Protein AF-0000000078660069 (afdb_homodimer)

InterPro domains:
  IPR000358 Ribonucleotide reductase small subunit family [PF00268] (5-282)
  IPR000358 Ribonucleotide reductase small subunit family [PIRSF000355] (4-312)
  IPR000358 Ribonucleotide reductase small subunit family [PTHR23409] (10-309)
  IPR009078 Ferritin-like superfamily [SSF47240] (3-321)
  IPR012348 Ribonucleotide reductase-like [G3DSA:1.10.620.20] (2-291)
  IPR026494 Ribonucleoside-diphosphate reductase subunit beta [TIGR04171] (3-321)
  IPR030475 Ribonucleotide reductase small subunit, acitve site [PS00368] (93-109)
  IPR033909 Ribonucleotide reductase small subunit [cd01049] (5-291)

Sequence (646 aa):
MARGVNWNKLEDEYSLMFWKQNISQFWTEEEIAISSDKNTWFDLTKAEKKAYKNILGGLTLLDTKQGGEGMPLILLHTKNLQAKAVLAFMGAMEEIHAKSYSSIFTTLVAEDEIEDIFEWVDKNPQLTTKSDLITQRYHALFKPQVTNKELYMAMVASVFLESYLFYSGFFYPLYLAGQGKMTASGEIINLIIRDESIHGVFVGMLAQEVYSQMSEQEQKEVDKETYDLLIDLYENELVYTEEIYSEIGLVDEVRKFVRYNANKALMNLALEPYFEEEEINPIVFNGLKTNTKNHDFFSVKGNGYIKTLNITQLKDEDFNFNFMARGVNWNKLEDEYSLMFWKQNISQFWTEEEIAISSDKNTWFDLTKAEKKAYKNILGGLTLLDTKQGGEGMPLILLHTKNLQAKAVLAFMGAMEEIHAKSYSSIFTTLVAEDEIEDIFEWVDKNPQLTTKSDLITQRYHALFKPQVTNKELYMAMVASVFLESYLFYSGFFYPLYLAGQGKMTASGEIINLIIRDESIHGVFVGMLAQEVYSQMSEQEQKEVDKETYDLLIDLYENELVYTEEIYSEIGLVDEVRKFVRYNANKALMNLALEPYFEEEEINPIVFNGLKTNTKNHDFFSVKGNGYIKTLNITQLKDEDFNFNF

pLDDT: mean 90.1, std 20.78, range [18.2, 99.0]

Secondary structure (DSSP, 8-state):
------TTS-SSSSHHHHHHHHHHT---GGGS-GGGGHHHHHHS-HHHHHHHHHHHHHHHHHHHHIIIIIHHHHHHT---HHHHHHHHHHHHHHHHHHHHHHHHHHHHS-HHHHHHHHHHHHH-HHHHHHHHHHHHHHHTT-SS---HHHHHHHHHHHHHIIIIIHHHHHHHHHHHHTTTSSHHHHHHHHHHHHHHHHHHHHHHHHHHHHHHTS-HHHHHHHHHHHHHHHHHHHHHHHHHHHHHHGGGT-HHHHHHHHHHHHHHHHHHTT----S------HHHHHHHHSSS-----TT--S--SSGGGS-----GGGG----/------TTS-SSSSHHHHHHHHHHT---GGGS-GGGGHHHHHHS-HHHHHHHHHHHHHHHHHHHHIIIIIHHHHHHT---HHHHHHHHHHHHHHHHHHHHHHHHHHHHS-HHHHHHHHHHHHH-HHHHHHHHHHHHHHHTT-SS---HHHHHHHHHHHHHIIIIIHHHHHHHHHHHHTTTSSHHHHHHHHHHHHHHHHHHHHHHHHHHHHHHTS-HHHHHHHHHHHHHHHHHHHHHHHHHHHHHHGGGT-HHHHHHHHHHHHHHHHHHTT----S------HHHHHHHHSSS-----TT--TTGGGTTT--S---GGG-----

Nearest PDB structures (foldseek):
  6tqv-assembly1_B  TM=9.952E-01  e=1.339E-30  Bacillus anthracis str. Sterne
  6tqz-assembly1_B  TM=9.956E-01  e=1.522E-30  Bacillus anthracis
  6tqx-assembly1_A  TM=9.958E-01  e=3.274E-30  Bacillus anthracis
  6tqz-assembly1_A  TM=9.956E-01  e=7.350E-30  Bacillus anthracis
  4bmq-assembly1_A  TM=9.691E-01  e=5.693E-30  Bacillus cereus

Radius of gyration: 26.01 Å; Cα contacts (8 Å, |Δi|>4): 871; chains: 2; bounding box: 74×72×81 Å

Solvent-accessible surface area (backbone atoms only — not comparable to full-atom values): 34437 Å² total; per-residue (Å²): 133,62,66,46,59,52,79,87,57,71,88,64,95,51,40,66,60,52,39,53,51,54,61,74,60,65,80,62,58,84,80,52,67,52,70,78,22,46,67,52,57,68,69,46,50,72,61,53,48,50,34,53,50,51,34,47,39,49,48,20,27,52,24,34,45,37,24,53,42,39,32,41,42,52,29,62,73,42,80,52,52,59,48,26,42,39,34,29,41,53,17,22,48,25,36,50,51,26,51,35,47,39,52,53,40,68,70,71,44,59,70,72,56,50,54,52,40,53,52,47,43,53,63,34,64,53,58,44,48,52,50,47,66,35,47,53,35,30,56,66,43,49,41,89,76,71,52,61,65,50,54,30,47,24,32,47,34,48,18,41,41,40,34,16,58,50,53,54,51,46,44,60,52,21,39,37,22,34,71,71,34,42,46,44,55,23,50,54,52,41,56,47,48,58,51,28,55,52,52,15,43,52,41,14,51,54,27,44,57,44,50,71,72,48,53,72,69,54,46,54,51,50,50,52,52,49,53,51,50,51,50,56,49,48,57,43,47,54,54,44,41,45,71,52,25,50,86,71,71,40,37,68,62,48,54,49,47,34,47,51,22,45,28,51,24,28,46,37,54,74,42,75,62,83,61,80,91,73,87,65,66,63,45,38,55,46,26,58,56,68,79,50,86,67,69,76,66,77,71,64,65,83,68,75,79,66,56,68,77,54,79,67,79,84,63,78,71,79,69,70,74,82,126,134,63,68,46,58,52,78,86,56,74,88,63,96,48,42,66,60,50,39,53,51,53,62,76,61,65,82,63,58,85,80,53,68,52,71,76,22,46,68,52,56,68,69,46,51,73,62,53,49,48,32,52,49,50,36,46,39,48,49,20,27,52,25,34,44,37,25,53,42,38,32,40,41,52,29,61,72,42,80,53,52,60,49,26,40,39,35,30,40,54,17,22,48,25,36,50,51,24,50,37,47,40,53,51,40,68,72,71,43,58,71,72,56,51,54,51,40,52,52,47,44,54,64,34,64,53,58,42,48,53,50,45,65,35,45,54,35,32,55,66,43,48,40,90,76,70,52,60,65,51,53,30,46,25,32,46,35,48,20,40,41,40,34,15,56,50,51,53,51,47,45,60,51,20,38,37,21,34,70,72,33,42,46,45,56,22,49,53,51,42,56,47,48,59,50,28,54,54,52,16,42,52,41,11,51,54,28,45,56,44,50,69,72,47,53,72,70,54,44,53,51,50,52,52,52,49,54,51,51,50,50,56,49,48,57,44,47,53,55,45,40,44,71,52,24,51,86,71,71,43,36,70,61,48,53,49,47,36,46,53,23,44,28,51,24,28,46,37,54,74,42,75,63,83,61,82,92,72,89,66,66,63,45,37,55,45,26,59,56,68,77,53,84,70,68,72,66,80,69,64,63,80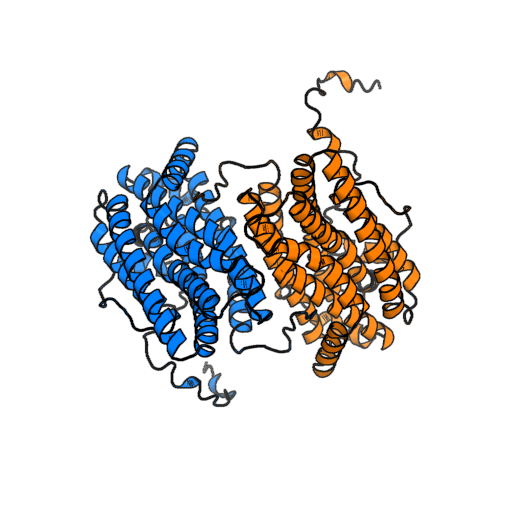,69,60,77,62,46,76,77,62,83,87,76,86,68,80,74,77,71,63,74,83,122

Structure (mmCIF, N/CA/C/O backbone):
data_AF-0000000078660069-model_v1
#
loop_
_entity.id
_entity.type
_entity.pdbx_description
1 polymer 'ribonucleoside-diphosphate reductase'
#
loop_
_atom_site.group_PDB
_atom_site.id
_atom_site.type_symbol
_atom_site.label_atom_id
_atom_site.label_alt_id
_atom_site.label_comp_id
_atom_site.label_asym_id
_atom_site.label_entity_id
_atom_site.label_seq_id
_atom_site.pdbx_PDB_ins_code
_atom_site.Cartn_x
_atom_site.Cartn_y
_atom_site.Cartn_z
_atom_site.occupancy
_atom_site.B_iso_or_equiv
_atom_site.auth_seq_id
_atom_site.auth_comp_id
_atom_site.auth_asym_id
_atom_site.auth_atom_id
_atom_site.pdbx_PDB_model_num
ATOM 1 N N . MET A 1 1 ? -1.6 -19.812 10.312 1 55.44 1 MET A N 1
ATOM 2 C CA . MET A 1 1 ? -2.568 -20.406 9.398 1 55.44 1 MET A CA 1
ATOM 3 C C . MET A 1 1 ? -2.66 -19.625 8.102 1 55.44 1 MET A C 1
ATOM 5 O O . MET A 1 1 ? -2.6 -18.391 8.117 1 55.44 1 MET A O 1
ATOM 9 N N . ALA A 1 2 ? -2.533 -20.391 6.973 1 70.62 2 ALA A N 1
ATOM 10 C CA . ALA A 1 2 ? -2.551 -19.828 5.621 1 70.62 2 ALA A CA 1
ATOM 11 C C . ALA A 1 2 ? -3.975 -19.5 5.18 1 70.62 2 ALA A C 1
ATOM 13 O O . ALA A 1 2 ? -4.766 -20.406 4.906 1 70.62 2 ALA A O 1
ATOM 14 N N . ARG A 1 3 ? -4.406 -18.281 5.453 1 89.38 3 ARG A N 1
ATOM 15 C CA . ARG A 1 3 ? -5.742 -17.891 5.012 1 89.38 3 ARG A CA 1
ATOM 16 C C . ARG A 1 3 ? -5.672 -16.781 3.961 1 89.38 3 ARG A C 1
ATOM 18 O O . ARG A 1 3 ? -4.855 -15.867 4.074 1 89.38 3 ARG A O 1
ATOM 25 N N . GLY A 1 4 ? -6.516 -16.984 2.885 1 95.19 4 GLY A N 1
ATOM 26 C CA . GLY A 1 4 ? -6.684 -15.938 1.891 1 95.19 4 GLY A CA 1
ATOM 27 C C . GLY A 1 4 ? -7.871 -15.039 2.168 1 95.19 4 GLY A C 1
ATOM 28 O O . GLY A 1 4 ? -8.852 -15.461 2.779 1 95.19 4 GLY A O 1
ATOM 29 N N . VAL A 1 5 ? -7.758 -13.836 1.77 1 97.56 5 VAL A N 1
ATOM 30 C CA . VAL A 1 5 ? -8.852 -12.883 1.943 1 97.56 5 VAL A CA 1
ATOM 31 C C . VAL A 1 5 ? -10.047 -13.32 1.104 1 97.56 5 VAL A C 1
ATOM 33 O O . VAL A 1 5 ? -9.906 -13.609 -0.086 1 97.56 5 VAL A O 1
ATOM 36 N N . ASN A 1 6 ? -11.164 -13.5 1.725 1 95.62 6 ASN A N 1
ATOM 37 C CA . ASN A 1 6 ? -12.43 -13.836 1.07 1 95.62 6 ASN A CA 1
ATOM 38 C C . ASN A 1 6 ? -13.414 -12.68 1.121 1 95.62 6 ASN A C 1
ATOM 40 O O . ASN A 1 6 ? -14.047 -12.438 2.152 1 95.62 6 ASN A O 1
ATOM 44 N N . TRP A 1 7 ? -13.586 -12.008 0.008 1 95.5 7 TRP A N 1
ATOM 45 C CA . TRP A 1 7 ? -14.453 -10.828 -0.03 1 95.5 7 TRP A CA 1
ATOM 46 C C . TRP A 1 7 ? -15.922 -11.242 -0.145 1 95.5 7 TRP A C 1
ATOM 48 O O . TRP A 1 7 ? -16.812 -10.398 -0.055 1 95.5 7 TRP A O 1
ATOM 58 N N . ASN A 1 8 ? -16.141 -12.523 -0.315 1 91.56 8 ASN A N 1
ATOM 59 C CA . ASN A 1 8 ? -17.5 -13.031 -0.375 1 91.56 8 ASN A CA 1
ATOM 60 C C . ASN A 1 8 ? -18.047 -13.352 1.017 1 91.56 8 ASN A C 1
ATOM 62 O O . ASN A 1 8 ? -19.234 -13.617 1.178 1 91.56 8 ASN A O 1
ATOM 66 N N . LYS A 1 9 ? -17.25 -13.391 1.95 1 93.81 9 LYS A N 1
ATOM 67 C CA . LYS A 1 9 ? -17.625 -13.523 3.355 1 93.81 9 LYS A CA 1
ATOM 68 C C . LYS A 1 9 ? -17.078 -12.352 4.18 1 93.81 9 LYS A C 1
ATOM 70 O O . LYS A 1 9 ? -15.953 -12.398 4.664 1 93.81 9 LYS A O 1
ATOM 75 N N . LEU A 1 10 ? -17.922 -11.398 4.379 1 94.94 10 LEU A N 1
ATOM 76 C CA . LEU A 1 10 ? -17.5 -10.156 5.012 1 94.94 10 LEU A CA 1
ATOM 77 C C . LEU A 1 10 ? -17.078 -10.406 6.457 1 94.94 10 LEU A C 1
ATOM 79 O O . LEU A 1 10 ? -17.734 -11.164 7.18 1 94.94 10 LEU A O 1
ATOM 83 N N . GLU A 1 11 ? -16.016 -9.797 6.871 1 95.25 11 GLU A N 1
ATOM 84 C CA . GLU A 1 11 ? -15.461 -9.984 8.211 1 95.25 11 GLU A CA 1
ATOM 85 C C . GLU A 1 11 ? -15.93 -8.891 9.164 1 95.25 11 GLU A C 1
ATOM 87 O O . GLU A 1 11 ? -15.758 -9 10.375 1 95.25 11 GLU A O 1
ATOM 92 N N . ASP A 1 12 ? -16.375 -7.855 8.672 1 96.69 12 ASP A N 1
ATOM 93 C CA . ASP A 1 12 ? -17 -6.766 9.422 1 96.69 12 ASP A CA 1
ATOM 94 C C . ASP A 1 12 ? -18.031 -6.035 8.578 1 96.69 12 ASP A C 1
ATOM 96 O O . ASP A 1 12 ? -18.344 -6.449 7.457 1 96.69 12 ASP A O 1
ATOM 100 N N . GLU A 1 13 ? -18.594 -4.934 9.117 1 96.12 13 GLU A N 1
ATOM 101 C CA . GLU A 1 13 ? -19.719 -4.277 8.453 1 96.12 13 GLU A CA 1
ATOM 102 C C . GLU A 1 13 ? -19.25 -3.08 7.633 1 96.12 13 GLU A C 1
ATOM 104 O O . GLU A 1 13 ? -20.047 -2.459 6.922 1 96.12 13 GLU A O 1
ATOM 109 N N . TYR A 1 14 ? -17.906 -2.777 7.633 1 97.19 14 TYR A N 1
ATOM 110 C CA . TYR A 1 14 ? -17.562 -1.48 7.055 1 97.19 14 TYR A CA 1
ATOM 111 C C . TYR A 1 14 ? -16.375 -1.598 6.109 1 97.19 14 TYR A C 1
ATOM 113 O O . TYR A 1 14 ? -16.156 -0.727 5.266 1 97.19 14 TYR A O 1
ATOM 121 N N . SER A 1 15 ? -15.555 -2.635 6.199 1 98.31 15 SER A N 1
ATOM 122 C CA . SER A 1 15 ? -14.32 -2.697 5.43 1 98.31 15 SER A CA 1
ATOM 123 C C . SER A 1 15 ? -14.602 -2.666 3.93 1 98.31 15 SER A C 1
ATOM 125 O O . SER A 1 15 ? -13.906 -1.983 3.176 1 98.31 15 SER A O 1
ATOM 127 N N . LEU A 1 16 ? -15.594 -3.387 3.488 1 97.88 16 LEU A N 1
ATOM 128 C CA . LEU A 1 16 ? -15.93 -3.404 2.068 1 97.88 16 LEU A CA 1
ATOM 129 C C . LEU A 1 16 ? -16.328 -2.014 1.587 1 97.88 16 LEU A C 1
ATOM 131 O O . LEU A 1 16 ? -15.945 -1.594 0.494 1 97.88 16 LEU A O 1
ATOM 135 N N . MET A 1 17 ? -17.125 -1.317 2.361 1 97.81 17 MET A N 1
ATOM 136 C CA . MET A 1 17 ? -17.547 0.036 2.012 1 97.81 17 MET A CA 1
ATOM 137 C C . MET A 1 17 ? -16.344 0.955 1.846 1 97.81 17 MET A C 1
ATOM 139 O O . MET A 1 17 ? -16.266 1.706 0.873 1 97.81 17 MET A O 1
ATOM 143 N N . PHE A 1 18 ? -15.406 0.868 2.766 1 98.38 18 PHE A N 1
ATOM 144 C CA . PHE A 1 18 ? -14.219 1.709 2.693 1 98.38 18 PHE A CA 1
ATOM 145 C C . PHE A 1 18 ? -13.336 1.299 1.521 1 98.38 18 PHE A C 1
ATOM 147 O O . PHE A 1 18 ? -12.711 2.146 0.883 1 98.38 18 PHE A O 1
ATOM 154 N N . TRP A 1 19 ? -13.234 -0.048 1.266 1 98.44 19 TRP A N 1
ATOM 155 C CA . TRP A 1 19 ? -12.508 -0.512 0.092 1 98.44 19 TRP A CA 1
ATOM 156 C C . TRP A 1 19 ? -13.047 0.135 -1.179 1 98.44 19 TRP A C 1
ATOM 158 O O . TRP A 1 19 ? -12.297 0.738 -1.946 1 98.44 19 TRP A O 1
ATOM 168 N N . LYS A 1 20 ? -14.328 0.087 -1.344 1 97.19 20 LYS A N 1
ATOM 169 C CA . LYS A 1 20 ? -14.977 0.627 -2.537 1 97.19 20 LYS A CA 1
ATOM 170 C C . LYS A 1 20 ? -14.789 2.139 -2.627 1 97.19 20 LYS A C 1
ATOM 172 O O . LYS A 1 20 ? -14.516 2.672 -3.703 1 97.19 20 LYS A O 1
ATOM 177 N N . GLN A 1 21 ? -14.914 2.805 -1.511 1 97.25 21 GLN A N 1
ATOM 178 C CA . GLN A 1 21 ? -14.758 4.254 -1.486 1 97.25 21 GLN A CA 1
ATOM 179 C C . GLN A 1 21 ? -13.336 4.668 -1.855 1 97.25 21 GLN A C 1
ATOM 181 O O . GLN A 1 21 ? -13.141 5.578 -2.666 1 97.25 21 GLN A O 1
ATOM 186 N N . ASN A 1 22 ? -12.344 4.008 -1.222 1 97.5 22 ASN A N 1
ATOM 187 C CA . ASN A 1 22 ? -10.953 4.312 -1.532 1 97.5 22 ASN A CA 1
ATOM 188 C C . ASN A 1 22 ? -10.648 4.098 -3.012 1 97.5 22 ASN A C 1
ATOM 190 O O . ASN A 1 22 ? -10.039 4.953 -3.654 1 97.5 22 ASN A O 1
ATOM 194 N N . ILE A 1 23 ? -11.109 2.994 -3.559 1 96.69 23 ILE A N 1
ATOM 195 C CA . ILE A 1 23 ? -10.812 2.637 -4.941 1 96.69 23 ILE A CA 1
ATOM 196 C C . ILE A 1 23 ? -11.484 3.635 -5.887 1 96.69 23 ILE A C 1
ATOM 198 O O . ILE A 1 23 ? -10.867 4.098 -6.848 1 96.69 23 ILE A O 1
ATOM 202 N N . SER A 1 24 ? -12.703 4.016 -5.621 1 94.81 24 SER A N 1
ATOM 203 C CA . SER A 1 24 ? -13.469 4.902 -6.492 1 94.81 24 SER A CA 1
ATOM 204 C C . SER A 1 24 ? -12.883 6.312 -6.492 1 94.81 24 SER A C 1
ATOM 206 O O . SER A 1 24 ? -13.094 7.078 -7.434 1 94.81 24 SER A O 1
ATOM 208 N N . GLN A 1 25 ? -12.102 6.574 -5.496 1 94.69 25 GLN A N 1
ATOM 209 C CA . GLN A 1 25 ? -11.586 7.93 -5.34 1 94.69 25 GLN A CA 1
ATOM 210 C C . GLN A 1 25 ? -10.109 8 -5.734 1 94.69 25 GLN A C 1
ATOM 212 O O . GLN A 1 25 ? -9.445 9.008 -5.488 1 94.69 25 GLN A O 1
ATOM 217 N N . PHE A 1 26 ? -9.648 6.953 -6.336 1 97.12 26 PHE A N 1
ATOM 218 C CA . PHE A 1 26 ? -8.242 6.953 -6.727 1 97.12 26 PHE A CA 1
ATOM 219 C C . PHE A 1 26 ? -7.93 8.133 -7.637 1 97.12 26 PHE A C 1
ATOM 221 O O . PHE A 1 26 ? -8.727 8.477 -8.516 1 97.12 26 PHE A O 1
ATOM 228 N N . TRP A 1 27 ? -6.789 8.789 -7.43 1 96.94 27 TRP A N 1
ATOM 229 C CA . TRP A 1 27 ? -6.309 9.906 -8.227 1 96.94 27 TRP A CA 1
ATOM 230 C C . TRP A 1 27 ? -4.789 9.992 -8.188 1 96.94 27 TRP A C 1
ATOM 232 O O . TRP A 1 27 ? -4.145 9.344 -7.355 1 96.94 27 TRP A O 1
ATOM 242 N N . THR A 1 28 ? -4.211 10.672 -9.148 1 97.06 28 THR A N 1
ATOM 243 C CA . THR A 1 28 ? -2.801 11.055 -9.133 1 97.06 28 THR A CA 1
ATOM 244 C C . THR A 1 28 ? -2.635 12.523 -9.492 1 97.06 28 THR A C 1
ATOM 246 O O . THR A 1 28 ? -3.547 13.141 -10.047 1 97.06 28 THR A O 1
ATOM 249 N N . GLU A 1 29 ? -1.536 13.055 -9.141 1 94.81 29 GLU A N 1
ATOM 250 C CA . GLU A 1 29 ? -1.271 14.469 -9.383 1 94.81 29 GLU A CA 1
ATOM 251 C C . GLU A 1 29 ? -1.166 14.766 -10.875 1 94.81 29 GLU A C 1
ATOM 253 O O . GLU A 1 29 ? -1.325 15.914 -11.289 1 94.81 29 GLU A O 1
ATOM 258 N N . GLU A 1 30 ? -0.982 13.781 -11.688 1 94.12 30 GLU A N 1
ATOM 259 C CA . GLU A 1 30 ? -0.84 13.977 -13.125 1 94.12 30 GLU A CA 1
ATOM 260 C C . GLU A 1 30 ? -2.146 14.453 -13.75 1 94.12 30 GLU A C 1
ATOM 262 O O . GLU A 1 30 ? -2.152 14.977 -14.867 1 94.12 30 GLU A O 1
ATOM 267 N N . GLU A 1 31 ? -3.131 14.305 -13.031 1 94.31 31 GLU A N 1
ATOM 268 C CA . GLU A 1 31 ? -4.449 14.68 -13.531 1 94.31 31 GLU A CA 1
ATOM 269 C C . GLU A 1 31 ? -4.695 16.172 -13.375 1 94.31 31 GLU A C 1
ATOM 271 O O . GLU A 1 31 ? -5.688 16.703 -13.883 1 94.31 31 GLU A O 1
ATOM 276 N N . ILE A 1 32 ? -3.826 16.906 -12.656 1 96.31 32 ILE A N 1
ATOM 277 C CA . ILE A 1 32 ? -4.016 18.328 -12.336 1 96.31 32 ILE A CA 1
ATOM 278 C C . ILE A 1 32 ? -2.918 19.156 -13 1 96.31 32 ILE A C 1
ATOM 280 O O . ILE A 1 32 ? -1.732 18.844 -12.875 1 96.31 32 ILE A O 1
ATOM 284 N N . ALA A 1 33 ? -3.256 20.219 -13.688 1 96.75 33 ALA A N 1
ATOM 285 C CA . ALA A 1 33 ? -2.303 21.109 -14.352 1 96.75 33 ALA A CA 1
ATOM 286 C C . ALA A 1 33 ? -1.774 22.156 -13.383 1 96.75 33 ALA A C 1
ATOM 288 O O . ALA A 1 33 ? -2.209 23.312 -13.414 1 96.75 33 ALA A O 1
ATOM 289 N N . ILE A 1 34 ? -0.775 21.906 -12.68 1 97.62 34 ILE A N 1
ATOM 290 C CA . ILE A 1 34 ? -0.227 22.75 -11.633 1 97.62 34 ILE A CA 1
ATOM 291 C C . ILE A 1 34 ? 0.369 24.016 -12.242 1 97.62 34 ILE A C 1
ATOM 293 O O . ILE A 1 34 ? 0.443 25.047 -11.586 1 97.62 34 ILE A O 1
ATOM 297 N N . SER A 1 35 ? 0.723 23.953 -13.516 1 97.06 35 SER A N 1
ATOM 298 C CA . SER A 1 35 ? 1.373 25.062 -14.203 1 97.06 35 SER A CA 1
ATOM 299 C C . SER A 1 35 ? 0.475 26.297 -14.234 1 97.06 35 SER A C 1
ATOM 301 O O . SER A 1 35 ? 0.959 27.422 -14.375 1 97.06 35 SER A O 1
ATOM 303 N N . SER A 1 36 ? -0.756 26.125 -14.086 1 97.38 36 SER A N 1
ATOM 304 C CA . SER A 1 36 ? -1.69 27.25 -14.086 1 97.38 36 SER A CA 1
ATOM 305 C C . SER A 1 36 ? -1.517 28.125 -12.844 1 97.38 36 SER A C 1
ATOM 307 O O . SER A 1 36 ? -2.02 29.234 -12.797 1 97.38 36 SER A O 1
ATOM 309 N N . ASP A 1 37 ? -0.758 27.688 -11.836 1 98.19 37 ASP A N 1
ATOM 310 C CA . ASP A 1 37 ? -0.52 28.422 -10.602 1 98.19 37 ASP A CA 1
ATOM 311 C C . ASP A 1 37 ? 0.71 29.312 -10.727 1 98.19 37 ASP A C 1
ATOM 313 O O . ASP A 1 37 ? 1.019 30.094 -9.82 1 98.19 37 ASP A O 1
ATOM 317 N N . LYS A 1 38 ? 1.41 29.297 -11.812 1 97.88 38 LYS A N 1
ATOM 318 C CA . LYS A 1 38 ? 2.707 29.953 -11.93 1 97.88 38 LYS A CA 1
ATOM 319 C C . LYS A 1 38 ? 2.578 31.453 -11.719 1 97.88 38 LYS A C 1
ATOM 321 O O . LYS A 1 38 ? 3.357 32.062 -10.969 1 97.88 38 LYS A O 1
ATOM 326 N N . ASN A 1 39 ? 1.638 32.062 -12.352 1 97 39 ASN A N 1
ATOM 327 C CA . ASN A 1 39 ? 1.492 33.531 -12.234 1 97 39 ASN A CA 1
ATOM 328 C C . ASN A 1 39 ? 1.144 33.938 -10.812 1 97 39 ASN A C 1
ATOM 330 O O . ASN A 1 39 ? 1.719 34.875 -10.281 1 97 39 ASN A O 1
ATOM 334 N N . THR A 1 40 ? 0.263 33.25 -10.242 1 97.44 40 THR A N 1
ATOM 335 C CA . THR A 1 40 ? -0.12 33.562 -8.867 1 97.44 40 THR A CA 1
ATOM 336 C C . THR A 1 40 ? 1.044 33.312 -7.914 1 97.44 40 THR A C 1
ATOM 338 O O . THR A 1 40 ? 1.245 34.062 -6.961 1 97.44 40 THR A O 1
ATOM 341 N N . TRP A 1 41 ? 1.783 32.25 -8.117 1 98.25 41 TRP A N 1
ATOM 342 C CA . TRP A 1 41 ? 2.963 31.953 -7.316 1 98.25 41 TRP A CA 1
ATOM 343 C C . TRP A 1 41 ? 3.969 33.094 -7.375 1 98.25 41 TRP A C 1
ATOM 345 O O . TRP A 1 41 ? 4.504 33.5 -6.344 1 98.25 41 TRP A O 1
ATOM 355 N N . PHE A 1 42 ? 4.145 33.625 -8.531 1 96.88 42 PHE A N 1
ATOM 356 C CA . PHE A 1 42 ? 5.113 34.688 -8.719 1 96.88 42 PHE A CA 1
ATOM 357 C C . PHE A 1 42 ? 4.66 35.969 -8.008 1 96.88 42 PHE A C 1
ATOM 359 O O . PHE A 1 42 ? 5.488 36.75 -7.555 1 96.88 42 PHE A O 1
ATOM 366 N N . ASP A 1 43 ? 3.363 36.125 -7.812 1 97.44 43 ASP A N 1
ATOM 367 C CA . ASP A 1 43 ? 2.807 37.312 -7.207 1 97.44 43 ASP A CA 1
ATOM 368 C C . ASP A 1 43 ? 2.857 37.25 -5.684 1 97.44 43 ASP A C 1
ATOM 370 O O . ASP A 1 43 ? 2.684 38.25 -5 1 97.44 43 ASP A O 1
ATOM 374 N N . LEU A 1 44 ? 3.139 36.062 -5.137 1 98.12 44 LEU A N 1
ATOM 375 C CA . LEU A 1 44 ? 3.215 35.938 -3.688 1 98.12 44 LEU A CA 1
ATOM 376 C C . LEU A 1 44 ? 4.469 36.594 -3.143 1 98.12 44 LEU A C 1
ATOM 378 O O . LEU A 1 44 ? 5.492 36.656 -3.824 1 98.12 44 LEU A O 1
ATOM 382 N N . THR A 1 45 ? 4.344 37.094 -1.916 1 98 45 THR A N 1
ATOM 383 C CA . THR A 1 45 ? 5.504 37.688 -1.25 1 98 45 THR A CA 1
ATOM 384 C C . THR A 1 45 ? 6.504 36.625 -0.852 1 98 45 THR A C 1
ATOM 386 O O . THR A 1 45 ? 6.168 35.438 -0.829 1 98 45 THR A O 1
ATOM 389 N N . LYS A 1 46 ? 7.734 37.031 -0.543 1 97.5 46 LYS A N 1
ATOM 390 C CA . LYS A 1 46 ? 8.766 36.094 -0.1 1 97.5 46 LYS A CA 1
ATOM 391 C C . LYS A 1 46 ? 8.312 35.344 1.146 1 97.5 46 LYS A C 1
ATOM 393 O O . LYS A 1 46 ? 8.547 34.156 1.265 1 97.5 46 LYS A O 1
ATOM 398 N N . ALA A 1 47 ? 7.68 36.062 2.041 1 98.25 47 ALA A N 1
ATOM 399 C CA . ALA A 1 47 ? 7.203 35.438 3.279 1 98.25 47 ALA A CA 1
ATOM 400 C C . ALA A 1 47 ? 6.113 34.438 2.998 1 98.25 47 ALA A C 1
ATOM 402 O O . ALA A 1 47 ? 6.09 33.344 3.611 1 98.25 47 ALA A O 1
ATOM 403 N N . GLU A 1 48 ? 5.242 34.719 2.062 1 98.44 48 GLU A N 1
ATOM 404 C CA . GLU A 1 48 ? 4.172 33.812 1.682 1 98.44 48 GLU A CA 1
ATOM 405 C C . GLU A 1 48 ? 4.73 32.531 1.042 1 98.44 48 GLU A C 1
ATOM 407 O O . GLU A 1 48 ? 4.297 31.422 1.364 1 98.44 48 GLU A O 1
ATOM 412 N N . LYS A 1 49 ? 5.652 32.719 0.153 1 98.31 49 LYS A N 1
ATOM 413 C CA . LYS A 1 49 ? 6.285 31.594 -0.513 1 98.31 49 LYS A CA 1
ATOM 414 C C . LYS A 1 49 ? 7.027 30.719 0.489 1 98.31 49 LYS A C 1
ATOM 416 O O . LYS A 1 49 ? 6.953 29.484 0.418 1 98.31 49 LYS A O 1
ATOM 421 N N . LYS A 1 50 ? 7.707 31.359 1.389 1 98.06 50 LYS A N 1
ATOM 422 C CA . LYS A 1 50 ? 8.445 30.609 2.402 1 98.06 50 LYS A CA 1
ATOM 423 C C . LYS A 1 50 ? 7.504 29.75 3.244 1 98.06 50 LYS A C 1
ATOM 425 O O . LYS A 1 50 ? 7.773 28.562 3.469 1 98.06 50 LYS A O 1
ATOM 430 N N . ALA A 1 51 ? 6.434 30.328 3.699 1 98.31 51 ALA A N 1
ATOM 431 C CA . ALA A 1 51 ? 5.449 29.594 4.48 1 98.31 51 ALA A CA 1
ATOM 432 C C . ALA A 1 51 ? 4.898 28.406 3.691 1 98.31 51 ALA A C 1
ATOM 434 O O . ALA A 1 51 ? 4.832 27.281 4.203 1 98.31 51 ALA A O 1
ATOM 435 N N . TYR A 1 52 ? 4.551 28.656 2.441 1 98.44 52 TYR A N 1
ATOM 436 C CA . TYR A 1 52 ? 3.975 27.625 1.584 1 98.44 52 TYR A CA 1
ATOM 437 C C . TYR A 1 52 ? 4.953 26.469 1.381 1 98.44 52 TYR A C 1
ATOM 439 O O . TYR A 1 52 ? 4.586 25.312 1.522 1 98.44 52 TYR A O 1
ATOM 447 N N . LYS A 1 53 ? 6.16 26.828 1.105 1 98.19 53 LYS A N 1
ATOM 448 C CA . LYS A 1 53 ? 7.195 25.828 0.861 1 98.19 53 LYS A CA 1
ATOM 449 C C . LYS A 1 53 ? 7.457 24.984 2.111 1 98.19 53 LYS A C 1
ATOM 451 O O . LYS A 1 53 ? 7.531 23.766 2.037 1 98.19 53 LYS A O 1
ATOM 456 N N . ASN A 1 54 ? 7.562 25.641 3.266 1 97.88 54 ASN A N 1
ATOM 457 C CA . ASN A 1 54 ? 7.832 24.938 4.52 1 97.88 54 ASN A CA 1
ATOM 458 C C . ASN A 1 54 ? 6.695 24 4.891 1 97.88 54 ASN A C 1
ATOM 460 O O . ASN A 1 54 ? 6.934 22.875 5.34 1 97.88 54 ASN A O 1
ATOM 464 N N . ILE A 1 55 ? 5.547 24.453 4.633 1 98.12 55 ILE A N 1
ATOM 465 C CA . ILE A 1 55 ? 4.363 23.641 4.934 1 98.12 55 ILE A CA 1
ATOM 466 C C . ILE A 1 55 ? 4.363 22.391 4.074 1 98.12 55 ILE A C 1
ATOM 468 O O . ILE A 1 55 ? 4.184 21.281 4.59 1 98.12 55 ILE A O 1
ATOM 472 N N . LEU A 1 56 ? 4.578 22.531 2.791 1 98.12 56 LEU A N 1
ATOM 473 C CA . LEU A 1 56 ? 4.574 21.375 1.896 1 98.12 56 LEU A CA 1
ATOM 474 C C . LEU A 1 56 ? 5.707 20.422 2.246 1 98.12 56 LEU A C 1
ATOM 476 O O . LEU A 1 56 ? 5.547 19.203 2.143 1 98.12 56 LEU A O 1
ATOM 480 N N . GLY A 1 57 ? 6.824 20.984 2.609 1 97.75 57 GLY A N 1
ATOM 481 C CA . GLY A 1 57 ? 7.914 20.141 3.07 1 97.75 57 GLY A CA 1
ATOM 482 C C . GLY A 1 57 ? 7.547 19.297 4.285 1 97.75 57 GLY A C 1
ATOM 483 O O . GLY A 1 57 ? 7.82 18.094 4.32 1 97.75 57 GLY A O 1
ATOM 484 N N . GLY A 1 58 ? 6.953 19.938 5.277 1 98.12 58 GLY A N 1
ATOM 485 C CA . GLY A 1 58 ? 6.512 19.219 6.465 1 98.12 58 GLY A CA 1
ATOM 486 C C . GLY A 1 58 ? 5.477 18.156 6.164 1 98.12 58 GLY A C 1
ATOM 487 O O . GLY A 1 58 ? 5.531 17.047 6.723 1 98.12 58 GLY A O 1
ATOM 488 N N . LEU A 1 59 ? 4.535 18.5 5.281 1 98.56 59 LEU A N 1
ATOM 489 C CA . LEU A 1 59 ? 3.52 17.531 4.879 1 98.56 59 LEU A CA 1
ATOM 490 C C . LEU A 1 59 ? 4.152 16.328 4.199 1 98.56 59 LEU A C 1
ATOM 492 O O . LEU A 1 59 ? 3.732 15.188 4.422 1 98.56 59 LEU A O 1
ATOM 496 N N . THR A 1 60 ? 5.148 16.547 3.363 1 98.44 60 THR A N 1
ATOM 497 C CA . THR A 1 60 ? 5.859 15.461 2.691 1 98.44 60 THR A CA 1
ATOM 498 C C . THR A 1 60 ? 6.469 14.5 3.707 1 98.44 60 THR A C 1
ATOM 500 O O . THR A 1 60 ? 6.332 13.281 3.578 1 98.44 60 THR A O 1
ATOM 503 N N . LEU A 1 61 ? 7.109 15.062 4.734 1 98.38 61 LEU A N 1
ATOM 504 C CA . LEU A 1 61 ? 7.711 14.242 5.781 1 98.38 61 LEU A CA 1
ATOM 505 C C . LEU A 1 61 ? 6.664 13.352 6.441 1 98.38 61 LEU A C 1
ATOM 507 O O . LEU A 1 61 ? 6.871 12.141 6.578 1 98.38 61 LEU A O 1
ATOM 511 N N . LEU A 1 62 ? 5.574 13.914 6.812 1 98.56 62 LEU A N 1
ATOM 512 C CA . LEU A 1 62 ? 4.551 13.203 7.57 1 98.56 62 LEU A CA 1
ATOM 513 C C . LEU A 1 62 ? 3.91 12.109 6.727 1 98.56 62 LEU A C 1
ATOM 515 O O . LEU A 1 62 ? 3.695 10.992 7.207 1 98.56 62 LEU A O 1
ATOM 519 N N . ASP A 1 63 ? 3.627 12.406 5.438 1 98.75 63 ASP A N 1
ATOM 520 C CA . ASP A 1 63 ? 3.08 11.391 4.551 1 98.75 63 ASP A CA 1
ATOM 521 C C . ASP A 1 63 ? 4.086 10.258 4.328 1 98.75 63 ASP A C 1
ATOM 523 O O . ASP A 1 63 ? 3.701 9.094 4.211 1 98.75 63 ASP A O 1
ATOM 527 N N . THR A 1 64 ? 5.332 10.648 4.215 1 98.56 64 THR A N 1
ATOM 528 C CA . THR A 1 64 ? 6.383 9.648 4.055 1 98.56 64 THR A CA 1
ATOM 529 C C . THR A 1 64 ? 6.387 8.68 5.23 1 98.56 64 THR A C 1
ATOM 531 O O . THR A 1 64 ? 6.445 7.461 5.035 1 98.56 64 THR A O 1
ATOM 534 N N . LYS A 1 65 ? 6.254 9.188 6.438 1 98.5 65 LYS A N 1
ATOM 535 C CA . LYS A 1 65 ? 6.254 8.359 7.641 1 98.5 65 LYS A CA 1
ATOM 536 C C . LYS A 1 65 ? 4.984 7.516 7.723 1 98.5 65 LYS A C 1
ATOM 538 O O . LYS A 1 65 ? 5.039 6.344 8.102 1 98.5 65 LYS A O 1
ATOM 543 N N . GLN A 1 66 ? 3.898 8.125 7.332 1 98.69 66 GLN A N 1
ATOM 544 C CA . GLN A 1 66 ? 2.635 7.402 7.402 1 98.69 66 GLN A CA 1
ATOM 545 C C . GLN A 1 66 ? 2.607 6.25 6.398 1 98.69 66 GLN A C 1
ATOM 547 O O . GLN A 1 66 ? 2.199 5.137 6.738 1 98.69 66 GLN A O 1
ATOM 552 N N . GLY A 1 67 ? 3.016 6.492 5.172 1 98.56 67 GLY A N 1
ATOM 553 C CA . GLY A 1 67 ? 2.99 5.477 4.133 1 98.56 67 GLY A CA 1
ATOM 554 C C . GLY A 1 67 ? 4.105 4.457 4.266 1 98.56 67 GLY A C 1
ATOM 555 O O . GLY A 1 67 ? 3.943 3.301 3.875 1 98.56 67 GLY A O 1
ATOM 556 N N . GLY A 1 68 ? 5.207 4.871 4.852 1 98 68 GLY A N 1
ATOM 557 C CA . GLY A 1 68 ? 6.395 4.027 4.875 1 98 68 GLY A CA 1
ATOM 558 C C . GLY A 1 68 ? 6.57 3.277 6.18 1 98 68 GLY A C 1
ATOM 559 O O . GLY A 1 68 ? 7.336 2.314 6.25 1 98 68 GLY A O 1
ATOM 560 N N . GLU A 1 69 ? 5.855 3.729 7.23 1 98.25 69 GLU A N 1
ATOM 561 C CA . GLU A 1 69 ? 6.016 3.102 8.539 1 98.25 69 GLU A CA 1
ATOM 562 C C . GLU A 1 69 ? 4.66 2.861 9.203 1 98.25 69 GLU A C 1
ATOM 564 O O . GLU A 1 69 ? 4.348 1.734 9.594 1 98.25 69 GLU A O 1
ATOM 569 N N . GLY A 1 70 ? 3.836 3.857 9.266 1 98.69 70 GLY A N 1
ATOM 570 C CA . GLY A 1 70 ? 2.592 3.795 10.016 1 98.69 70 GLY A CA 1
ATOM 571 C C . GLY A 1 70 ? 1.629 2.748 9.484 1 98.69 70 GLY A C 1
ATOM 572 O O . GLY A 1 70 ? 1.379 1.739 10.148 1 98.69 70 GLY A O 1
ATOM 573 N N . MET A 1 71 ? 1.22 2.965 8.242 1 98.81 71 MET A N 1
ATOM 574 C CA . MET A 1 71 ? 0.213 2.084 7.652 1 98.81 71 MET A CA 1
ATOM 575 C C . MET A 1 71 ? 0.743 0.66 7.523 1 98.81 71 MET A C 1
ATOM 577 O O . MET A 1 71 ? 0.067 -0.296 7.91 1 98.81 71 MET A O 1
ATOM 581 N N . PRO A 1 72 ? 1.996 0.46 7.117 1 98.69 72 PRO A N 1
ATOM 582 C CA . PRO A 1 72 ? 2.496 -0.912 7.004 1 98.69 72 PRO A CA 1
ATOM 583 C C . PRO A 1 72 ? 2.574 -1.624 8.352 1 98.69 72 PRO A C 1
ATOM 585 O O . PRO A 1 72 ? 2.223 -2.803 8.453 1 98.69 72 PRO A O 1
ATOM 588 N N . LEU A 1 73 ? 2.957 -0.955 9.383 1 98.88 73 LEU A N 1
ATOM 589 C CA . LEU A 1 73 ? 3.094 -1.605 10.68 1 98.88 73 LEU A CA 1
ATOM 590 C C . LEU A 1 73 ? 1.727 -1.907 11.289 1 98.88 73 LEU A C 1
ATOM 592 O O . LEU A 1 73 ? 1.534 -2.957 11.906 1 98.88 73 LEU A O 1
ATOM 596 N N . ILE A 1 74 ? 0.802 -1.019 11.094 1 98.94 74 ILE A N 1
ATOM 597 C CA . ILE A 1 74 ? -0.547 -1.253 11.594 1 98.94 74 ILE A CA 1
ATOM 598 C C . ILE A 1 74 ? -1.182 -2.424 10.852 1 98.94 74 ILE A C 1
ATOM 600 O O . ILE A 1 74 ? -1.785 -3.307 11.461 1 98.94 74 ILE A O 1
ATOM 604 N N . LEU A 1 75 ? -1.033 -2.451 9.531 1 98.75 75 LEU A N 1
ATOM 605 C CA . LEU A 1 75 ? -1.697 -3.502 8.766 1 98.75 75 LEU A CA 1
ATOM 606 C C . LEU A 1 75 ? -1.12 -4.871 9.109 1 98.75 75 LEU A C 1
ATOM 608 O O . LEU A 1 75 ? -1.834 -5.875 9.078 1 98.75 75 LEU A O 1
ATOM 612 N N . LEU A 1 76 ? 0.197 -4.941 9.492 1 98.56 76 LEU A N 1
ATOM 613 C CA . LEU A 1 76 ? 0.828 -6.219 9.812 1 98.56 76 LEU A CA 1
ATOM 614 C C . LEU A 1 76 ? 0.175 -6.859 11.031 1 98.56 76 LEU A C 1
ATOM 616 O O . LEU A 1 76 ? 0.192 -8.086 11.18 1 98.56 76 LEU A O 1
ATOM 620 N N . HIS A 1 77 ? -0.464 -6.035 11.852 1 98.56 77 HIS A N 1
ATOM 621 C CA . HIS A 1 77 ? -1.055 -6.559 13.086 1 98.56 77 HIS A CA 1
ATOM 622 C C . HIS A 1 77 ? -2.578 -6.531 13.016 1 98.56 77 HIS A C 1
ATOM 624 O O . HIS A 1 77 ? -3.252 -6.754 14.023 1 98.56 77 HIS A O 1
ATOM 630 N N . THR A 1 78 ? -3.137 -6.18 11.852 1 98.31 78 THR A N 1
ATOM 631 C CA . THR A 1 78 ? -4.574 -6.246 11.617 1 98.31 78 THR A CA 1
ATOM 632 C C . THR A 1 78 ? -4.988 -7.652 11.195 1 98.31 78 THR A C 1
ATOM 634 O O . THR A 1 78 ? -4.535 -8.148 10.156 1 98.31 78 THR A O 1
ATOM 637 N N . LYS A 1 79 ? -5.859 -8.312 11.945 1 96.19 79 LYS A N 1
ATOM 638 C CA . LYS A 1 79 ? -6.25 -9.695 11.711 1 96.19 79 LYS A CA 1
ATOM 639 C C . LYS A 1 79 ? -7.281 -9.797 10.594 1 96.19 79 LYS A C 1
ATOM 641 O O . LYS A 1 79 ? -7.273 -10.758 9.82 1 96.19 79 LYS A O 1
ATOM 646 N N . ASN A 1 80 ? -8.211 -8.852 10.562 1 97.81 80 ASN A N 1
ATOM 647 C CA . ASN A 1 80 ? -9.195 -8.766 9.5 1 97.81 80 ASN A CA 1
ATOM 648 C C . ASN A 1 80 ? -8.539 -8.531 8.141 1 97.81 80 ASN A C 1
ATOM 650 O O . ASN A 1 80 ? -8.039 -7.438 7.871 1 97.81 80 ASN A O 1
ATOM 654 N N . LEU A 1 81 ? -8.617 -9.555 7.266 1 98.19 81 LEU A N 1
ATOM 655 C CA . LEU A 1 81 ? -7.863 -9.5 6.02 1 98.19 81 LEU A CA 1
ATOM 656 C C . LEU A 1 81 ? -8.445 -8.453 5.074 1 98.19 81 LEU A C 1
ATOM 658 O O . LEU A 1 81 ? -7.719 -7.867 4.273 1 98.19 81 LEU A O 1
ATOM 662 N N . GLN A 1 82 ? -9.742 -8.211 5.121 1 98.69 82 GLN A N 1
ATOM 663 C CA . GLN A 1 82 ? -10.367 -7.168 4.312 1 98.69 82 GLN A CA 1
ATOM 664 C C . GLN A 1 82 ? -9.945 -5.777 4.785 1 98.69 82 GLN A C 1
ATOM 666 O O . GLN A 1 82 ? -9.617 -4.91 3.973 1 98.69 82 GLN A O 1
ATOM 671 N N . ALA A 1 83 ? -9.875 -5.559 6.094 1 98.81 83 ALA A N 1
ATOM 672 C CA . ALA A 1 83 ? -9.375 -4.305 6.648 1 98.81 83 ALA A CA 1
ATOM 673 C C . ALA A 1 83 ? -7.902 -4.098 6.305 1 98.81 83 ALA A C 1
ATOM 675 O O . ALA A 1 83 ? -7.473 -2.977 6.027 1 98.81 83 ALA A O 1
ATOM 676 N N . LYS A 1 84 ? -7.207 -5.203 6.355 1 98.69 84 LYS A N 1
ATOM 677 C CA . LYS A 1 84 ? -5.793 -5.168 5.984 1 98.69 84 LYS A CA 1
ATOM 678 C C . LYS A 1 84 ? -5.613 -4.66 4.559 1 98.69 84 LYS A C 1
ATOM 680 O O . LYS A 1 84 ? -4.719 -3.854 4.289 1 98.69 84 LYS A O 1
ATOM 685 N N . ALA A 1 85 ? -6.422 -5.105 3.68 1 98.81 85 ALA A N 1
ATOM 686 C CA . ALA A 1 85 ? -6.371 -4.672 2.287 1 98.81 85 ALA A CA 1
ATOM 687 C C . ALA A 1 85 ? -6.637 -3.176 2.168 1 98.81 85 ALA A C 1
ATOM 689 O O . ALA A 1 85 ? -5.961 -2.479 1.405 1 98.81 85 ALA A O 1
ATOM 690 N N . VAL A 1 86 ? -7.613 -2.697 2.918 1 98.88 86 VAL A N 1
ATOM 691 C CA . VAL A 1 86 ? -7.938 -1.275 2.912 1 98.88 86 VAL A CA 1
ATOM 692 C C . VAL A 1 86 ? -6.73 -0.467 3.385 1 98.88 86 VAL A C 1
ATOM 694 O O . VAL A 1 86 ? -6.355 0.525 2.756 1 98.88 86 VAL A O 1
ATOM 697 N N . LEU A 1 87 ? -6.086 -0.946 4.441 1 98.94 87 LEU A N 1
ATOM 698 C CA . LEU A 1 87 ? -4.926 -0.253 4.988 1 98.94 87 LEU A CA 1
ATOM 699 C C . LEU A 1 87 ? -3.781 -0.226 3.982 1 98.94 87 LEU A C 1
ATOM 701 O O . LEU A 1 87 ? -3.061 0.77 3.881 1 98.94 87 LEU A O 1
ATOM 705 N N . ALA A 1 88 ? -3.615 -1.305 3.254 1 98.88 88 ALA A N 1
ATOM 706 C CA . ALA A 1 88 ? -2.572 -1.357 2.232 1 98.88 88 ALA A CA 1
ATOM 707 C C . ALA 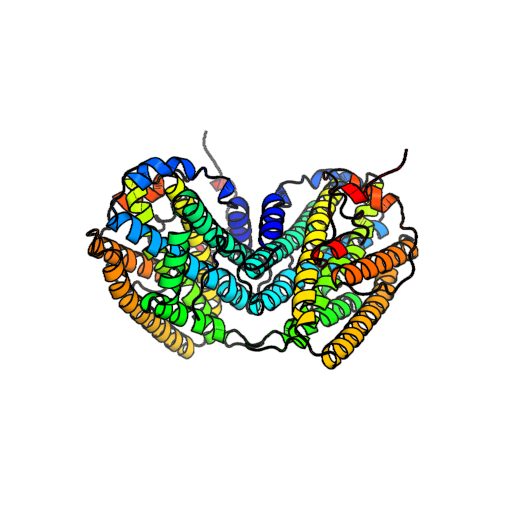A 1 88 ? -2.805 -0.298 1.159 1 98.88 88 ALA A C 1
ATOM 709 O O . ALA A 1 88 ? -1.87 0.397 0.753 1 98.88 88 ALA A O 1
ATOM 710 N N . PHE A 1 89 ? -4.031 -0.124 0.718 1 98.88 89 PHE A N 1
ATOM 711 C CA . PHE A 1 89 ? -4.359 0.868 -0.3 1 98.88 89 PHE A CA 1
ATOM 712 C C . PHE A 1 89 ? -4.148 2.279 0.235 1 98.88 89 PHE A C 1
ATOM 714 O O . PHE A 1 89 ? -3.602 3.139 -0.459 1 98.88 89 PHE A O 1
ATOM 721 N N . MET A 1 90 ? -4.57 2.473 1.472 1 98.88 90 MET A N 1
ATOM 722 C CA . MET A 1 90 ? -4.395 3.783 2.094 1 98.88 90 MET A CA 1
ATOM 723 C C . MET A 1 90 ? -2.914 4.117 2.248 1 98.88 90 MET A C 1
ATOM 725 O O . MET A 1 90 ? -2.512 5.27 2.076 1 98.88 90 MET A O 1
ATOM 729 N N . GLY A 1 91 ? -2.088 3.111 2.576 1 98.81 91 GLY A N 1
ATOM 730 C CA . GLY A 1 91 ? -0.65 3.32 2.625 1 98.81 91 GLY A CA 1
ATOM 731 C C . GLY A 1 91 ? -0.065 3.76 1.296 1 98.81 91 GLY A C 1
ATOM 732 O O . GLY A 1 91 ? 0.793 4.645 1.252 1 98.81 91 GLY A O 1
ATOM 733 N N . ALA A 1 92 ? -0.556 3.186 0.232 1 98.81 92 ALA A N 1
ATOM 734 C CA . ALA A 1 92 ? -0.112 3.574 -1.104 1 98.81 92 ALA A CA 1
ATOM 735 C C . ALA A 1 92 ? -0.521 5.012 -1.421 1 98.81 92 ALA A C 1
ATOM 737 O O . ALA A 1 92 ? 0.244 5.758 -2.035 1 98.81 92 ALA A O 1
ATOM 738 N N . MET A 1 93 ? -1.695 5.395 -1.002 1 98.81 93 MET A N 1
ATOM 739 C CA . MET A 1 93 ? -2.168 6.75 -1.272 1 98.81 93 MET A CA 1
ATOM 740 C C . MET A 1 93 ? -1.326 7.777 -0.523 1 98.81 93 MET A C 1
ATOM 742 O O . MET A 1 93 ? -1.104 8.883 -1.02 1 98.81 93 MET A O 1
ATOM 746 N N . GLU A 1 94 ? -0.828 7.418 0.677 1 98.81 94 GLU A N 1
ATOM 747 C CA . GLU A 1 94 ? 0.079 8.328 1.368 1 98.81 94 GLU A CA 1
ATOM 748 C C . GLU A 1 94 ? 1.294 8.664 0.504 1 98.81 94 GLU A C 1
ATOM 750 O O . GLU A 1 94 ? 1.789 9.789 0.525 1 98.81 94 GLU A O 1
ATOM 755 N N . GLU A 1 95 ? 1.731 7.648 -0.194 1 98.81 95 GLU A N 1
ATOM 756 C CA . GLU A 1 95 ? 2.877 7.859 -1.075 1 98.81 95 GLU A CA 1
ATOM 757 C C . GLU A 1 95 ? 2.506 8.75 -2.26 1 98.81 95 GLU A C 1
ATOM 759 O O . GLU A 1 95 ? 3.318 9.555 -2.715 1 98.81 95 GLU A O 1
ATOM 764 N N . ILE A 1 96 ? 1.324 8.594 -2.748 1 98.75 96 ILE A N 1
ATOM 765 C CA . ILE A 1 96 ? 0.831 9.453 -3.822 1 98.75 96 ILE A CA 1
ATOM 766 C C . ILE A 1 96 ? 0.734 10.898 -3.328 1 98.75 96 ILE A C 1
ATOM 768 O O . ILE A 1 96 ? 1.079 11.828 -4.055 1 98.75 96 ILE A O 1
ATOM 772 N N . HIS A 1 97 ? 0.258 11.094 -2.068 1 98.75 97 HIS A N 1
ATOM 773 C CA . HIS A 1 97 ? 0.219 12.43 -1.48 1 98.75 97 HIS A CA 1
ATOM 774 C C . HIS A 1 97 ? 1.606 13.062 -1.456 1 98.75 97 HIS A C 1
ATOM 776 O O . HIS A 1 97 ? 1.788 14.188 -1.924 1 98.75 97 HIS A O 1
ATOM 782 N N . ALA A 1 98 ? 2.568 12.289 -0.972 1 98.56 98 ALA A N 1
ATOM 783 C CA . ALA A 1 98 ? 3.941 12.781 -0.896 1 98.56 98 ALA A CA 1
ATOM 784 C C . ALA A 1 98 ? 4.473 13.133 -2.283 1 98.56 98 ALA A C 1
ATOM 786 O O . ALA A 1 98 ? 5.133 14.164 -2.457 1 98.56 98 ALA A O 1
ATOM 787 N N . LYS A 1 99 ? 4.195 12.305 -3.273 1 98.44 99 LYS A N 1
ATOM 788 C CA . LYS A 1 99 ? 4.609 12.57 -4.648 1 98.44 99 LYS A CA 1
ATOM 789 C C . LYS A 1 99 ? 3.943 13.836 -5.184 1 98.44 99 LYS A C 1
ATOM 791 O O . LYS A 1 99 ? 4.543 14.57 -5.973 1 98.44 99 LYS A O 1
ATOM 796 N N . SER A 1 100 ? 2.738 14.078 -4.82 1 98.5 100 SER A N 1
ATOM 797 C CA . SER A 1 100 ? 1.983 15.234 -5.293 1 98.5 100 SER A CA 1
ATOM 798 C C . SER A 1 100 ? 2.609 16.547 -4.809 1 98.5 100 SER A C 1
ATOM 800 O O . SER A 1 100 ? 2.68 17.516 -5.559 1 98.5 100 SER A O 1
ATOM 802 N N . TYR A 1 101 ? 3.1 16.547 -3.543 1 98.25 101 TYR A N 1
ATOM 803 C CA . TYR A 1 101 ? 3.809 17.734 -3.061 1 98.25 101 TYR A CA 1
ATOM 804 C C . TYR A 1 101 ? 5.062 17.984 -3.887 1 98.25 101 TYR A C 1
ATOM 806 O O . TYR A 1 101 ? 5.375 19.141 -4.211 1 98.25 101 TYR A O 1
ATOM 814 N N . SER A 1 102 ? 5.734 16.922 -4.223 1 96.62 102 SER A N 1
ATOM 815 C CA . SER A 1 102 ? 6.926 17.031 -5.055 1 96.62 102 SER A CA 1
ATOM 816 C C . SER A 1 102 ? 6.594 17.641 -6.418 1 96.62 102 SER A C 1
ATOM 818 O O . SER A 1 102 ? 7.387 18.391 -6.977 1 96.62 102 SER A O 1
ATOM 820 N N . SER A 1 103 ? 5.484 17.25 -6.945 1 97.06 103 SER A N 1
ATOM 821 C CA . SER A 1 103 ? 5.074 17.781 -8.242 1 97.06 103 SER A CA 1
ATOM 822 C C . SER A 1 103 ? 4.789 19.281 -8.156 1 97.06 103 SER A C 1
ATOM 824 O O . SER A 1 103 ? 5.094 20.016 -9.094 1 97.06 103 SER A O 1
ATOM 826 N N . ILE A 1 104 ? 4.246 19.719 -7.062 1 98 104 ILE A N 1
ATOM 827 C CA . ILE A 1 104 ? 4.027 21.141 -6.852 1 98 104 ILE A CA 1
ATOM 828 C C . ILE A 1 104 ? 5.371 21.859 -6.781 1 98 104 ILE A C 1
ATOM 830 O O . ILE A 1 104 ? 5.57 22.891 -7.438 1 98 104 ILE A O 1
ATOM 834 N N . PHE A 1 105 ? 6.363 21.281 -6.074 1 96.44 105 PHE A N 1
ATOM 835 C CA . PHE A 1 105 ? 7.703 21.844 -5.969 1 96.44 105 PHE A CA 1
ATOM 836 C C . PHE A 1 105 ? 8.352 21.969 -7.344 1 96.44 105 PHE A C 1
ATOM 838 O O . PHE A 1 105 ? 8.805 23.047 -7.719 1 96.44 105 PHE A O 1
ATOM 845 N N . THR A 1 106 ? 8.289 20.922 -8.07 1 94.88 106 THR A N 1
ATOM 846 C CA . THR A 1 106 ? 9.008 20.859 -9.344 1 94.88 106 THR A CA 1
ATOM 847 C C . THR A 1 106 ? 8.438 21.875 -10.336 1 94.88 106 THR A C 1
ATOM 849 O O . THR A 1 106 ? 9.172 22.438 -11.148 1 94.88 106 THR A O 1
ATOM 852 N N . THR A 1 107 ? 7.176 22.141 -10.18 1 96.44 107 THR A N 1
ATOM 853 C CA . THR A 1 107 ? 6.512 23.047 -11.117 1 96.44 107 THR A CA 1
ATOM 854 C C . THR A 1 107 ? 6.719 24.5 -10.711 1 96.44 107 THR A C 1
ATOM 856 O O . THR A 1 107 ? 6.902 25.375 -11.562 1 96.44 107 THR A O 1
ATOM 859 N N . LEU A 1 108 ? 6.789 24.828 -9.414 1 97.12 108 LEU A N 1
ATOM 860 C CA . LEU A 1 108 ? 6.656 26.219 -8.977 1 97.12 108 LEU A CA 1
ATOM 861 C C . LEU A 1 108 ? 7.949 26.719 -8.344 1 97.12 108 LEU A C 1
ATOM 863 O O . LEU A 1 108 ? 8.164 27.922 -8.227 1 97.12 108 LEU A O 1
ATOM 867 N N . VAL A 1 109 ? 8.773 25.781 -7.906 1 95.75 109 VAL A N 1
ATOM 868 C CA . VAL A 1 109 ? 9.914 26.156 -7.082 1 95.75 109 VAL A CA 1
ATOM 869 C C . VAL A 1 109 ? 11.211 25.797 -7.805 1 95.75 109 VAL A C 1
ATOM 871 O O . VAL A 1 109 ? 11.305 24.75 -8.438 1 95.75 109 VAL A O 1
ATOM 874 N N . ALA A 1 110 ? 12.195 26.688 -7.723 1 89.25 110 ALA A N 1
ATOM 875 C CA . ALA A 1 110 ? 13.5 26.422 -8.32 1 89.25 110 ALA A CA 1
ATOM 876 C C . ALA A 1 110 ? 14.195 25.25 -7.629 1 89.25 110 ALA A C 1
ATOM 878 O O . ALA A 1 110 ? 14.023 25.047 -6.426 1 89.25 110 ALA A O 1
ATOM 879 N N . GLU A 1 111 ? 14.984 24.5 -8.328 1 89.69 111 GLU A N 1
ATOM 880 C CA . GLU A 1 111 ? 15.609 23.266 -7.867 1 89.69 111 GLU A CA 1
ATOM 881 C C . GLU A 1 111 ? 16.453 23.516 -6.621 1 89.69 111 GLU A C 1
ATOM 883 O O . GLU A 1 111 ? 16.406 22.719 -5.672 1 89.69 111 GLU A O 1
ATOM 888 N N . ASP A 1 112 ? 17.234 24.516 -6.633 1 91.38 112 ASP A N 1
ATOM 889 C CA . ASP A 1 112 ? 18.109 24.812 -5.496 1 91.38 112 ASP A CA 1
ATOM 890 C C . ASP A 1 112 ? 17.281 25.141 -4.254 1 91.38 112 ASP A C 1
ATOM 892 O O . ASP A 1 112 ? 17.672 24.797 -3.135 1 91.38 112 ASP A O 1
ATOM 896 N N . GLU A 1 113 ? 16.203 25.734 -4.438 1 94.81 113 GLU A N 1
ATOM 897 C CA . GLU A 1 113 ? 15.32 26.062 -3.314 1 94.81 113 GLU A CA 1
ATOM 898 C C . GLU A 1 113 ? 14.672 24.797 -2.736 1 94.81 113 GLU A C 1
ATOM 900 O O . GLU A 1 113 ? 14.406 24.734 -1.535 1 94.81 113 GLU A O 1
ATOM 905 N N . ILE A 1 114 ? 14.461 23.875 -3.604 1 95.06 114 ILE A N 1
ATOM 906 C CA . ILE A 1 114 ? 13.859 22.625 -3.146 1 95.06 114 ILE A CA 1
ATOM 907 C C . ILE A 1 114 ? 14.805 21.906 -2.189 1 95.06 114 ILE A C 1
ATOM 909 O O . ILE A 1 114 ? 14.391 21.422 -1.139 1 95.06 114 ILE A O 1
ATOM 913 N N . GLU A 1 115 ? 16 21.875 -2.463 1 93.69 115 GLU A N 1
ATOM 914 C CA . GLU A 1 115 ? 17 21.266 -1.588 1 93.69 115 GLU A CA 1
ATOM 915 C C . GLU A 1 115 ? 17.031 21.953 -0.225 1 93.69 115 GLU A C 1
ATOM 917 O O . GLU A 1 115 ? 17.172 21.281 0.807 1 93.69 115 GLU A O 1
ATOM 922 N N . ASP A 1 116 ? 16.922 23.219 -0.256 1 95.75 116 ASP A N 1
ATOM 923 C CA . ASP A 1 116 ? 16.922 23.984 0.983 1 95.75 116 ASP A CA 1
ATOM 924 C C . ASP A 1 116 ? 15.711 23.625 1.845 1 95.75 116 ASP A C 1
ATOM 926 O O . ASP A 1 116 ? 15.812 23.562 3.072 1 95.75 116 ASP A O 1
ATOM 930 N N . ILE A 1 117 ? 14.625 23.438 1.222 1 96.12 117 ILE A N 1
ATOM 931 C CA . ILE A 1 117 ? 13.398 23.094 1.926 1 96.12 117 ILE A CA 1
ATOM 932 C C . ILE A 1 117 ? 13.562 21.75 2.639 1 96.12 117 ILE A C 1
ATOM 934 O O . ILE A 1 117 ? 13.219 21.625 3.814 1 96.12 117 ILE A O 1
ATOM 938 N N . PHE A 1 118 ? 14.125 20.781 1.987 1 95.44 118 PHE A N 1
ATOM 939 C CA . PHE A 1 118 ? 14.258 19.453 2.572 1 95.44 118 PHE A CA 1
ATOM 940 C C . PHE A 1 118 ? 15.328 19.438 3.66 1 95.44 118 PHE A C 1
ATOM 942 O O . PHE A 1 118 ? 15.211 18.703 4.645 1 95.44 118 PHE A O 1
ATOM 949 N N . GLU A 1 119 ? 16.328 20.25 3.473 1 95.62 119 GLU A N 1
ATOM 950 C CA . GLU A 1 119 ? 17.281 20.422 4.555 1 95.62 119 GLU A CA 1
ATOM 951 C C . GLU A 1 119 ? 16.625 21.031 5.789 1 95.62 119 GLU A C 1
ATOM 953 O O . GLU A 1 119 ? 16.891 20.609 6.918 1 95.62 119 GLU A O 1
ATOM 958 N N . TRP A 1 120 ? 15.836 22.031 5.547 1 97.25 120 TRP A N 1
ATOM 959 C CA . TRP A 1 120 ? 15.086 22.656 6.637 1 97.25 120 TRP A CA 1
ATOM 960 C C . TRP A 1 120 ? 14.203 21.641 7.34 1 97.25 120 TRP A C 1
ATOM 962 O O . TRP A 1 120 ? 14.148 21.594 8.57 1 97.25 120 TRP A O 1
ATOM 972 N N . VAL A 1 121 ? 13.523 20.812 6.586 1 97.5 121 VAL A N 1
ATOM 973 C CA . VAL A 1 121 ? 12.641 19.781 7.125 1 97.5 121 VAL A CA 1
ATOM 974 C C . VAL A 1 121 ? 13.438 18.828 8.008 1 97.5 121 VAL A C 1
ATOM 976 O O . VAL A 1 121 ? 13.016 18.516 9.125 1 97.5 121 VAL A O 1
ATOM 979 N N . ASP A 1 122 ? 14.57 18.453 7.551 1 95.56 122 ASP A N 1
ATOM 980 C CA . ASP A 1 122 ? 15.398 17.484 8.25 1 95.56 122 ASP A CA 1
ATOM 981 C C . ASP A 1 122 ? 15.906 18.031 9.578 1 95.56 122 ASP A C 1
ATOM 983 O O . ASP A 1 122 ? 16.125 17.281 10.523 1 95.56 122 ASP A O 1
ATOM 987 N N . LYS A 1 123 ? 15.953 19.312 9.68 1 96.81 123 LYS A N 1
ATOM 988 C CA . LYS A 1 123 ? 16.609 19.922 10.836 1 96.81 123 LYS A CA 1
ATOM 989 C C . LYS A 1 123 ? 15.594 20.594 11.75 1 96.81 123 LYS A C 1
ATOM 991 O O . LYS A 1 123 ? 15.914 20.953 12.883 1 96.81 123 LYS A O 1
ATOM 996 N N . ASN A 1 124 ? 14.422 20.781 11.305 1 98 124 ASN A N 1
ATOM 997 C CA . ASN A 1 124 ? 13.438 21.516 12.094 1 98 124 ASN A CA 1
ATOM 998 C C . ASN A 1 124 ? 13.055 20.75 13.359 1 98 124 ASN A C 1
ATOM 1000 O O . ASN A 1 124 ? 12.523 19.641 13.281 1 98 124 ASN A O 1
ATOM 1004 N N . PRO A 1 125 ? 13.25 21.328 14.492 1 98.06 125 PRO A N 1
ATOM 1005 C CA . PRO A 1 125 ? 13.039 20.594 15.742 1 98.06 125 PRO A CA 1
ATOM 1006 C C . PRO A 1 125 ? 11.57 20.234 15.969 1 98.06 125 PRO A C 1
ATOM 1008 O O . PRO A 1 125 ? 11.273 19.172 16.531 1 98.06 125 PRO A O 1
ATOM 1011 N N . GLN A 1 126 ? 10.641 21.078 15.562 1 98.19 126 GLN A N 1
ATOM 1012 C CA . GLN A 1 126 ? 9.219 20.797 15.758 1 98.19 126 GLN A CA 1
ATOM 1013 C C . GLN A 1 126 ? 8.758 19.656 14.852 1 98.19 126 GLN A C 1
ATOM 1015 O O . GLN A 1 126 ? 7.941 18.828 15.258 1 98.19 126 GLN A O 1
ATOM 1020 N N . LEU A 1 127 ? 9.242 19.625 13.602 1 98.19 127 LEU A N 1
ATOM 1021 C CA . LEU A 1 127 ? 8.938 18.516 12.711 1 98.19 127 LEU A CA 1
ATOM 1022 C C . LEU A 1 127 ? 9.523 17.203 13.242 1 98.19 127 LEU A C 1
ATOM 1024 O O . LEU A 1 127 ? 8.859 16.172 13.203 1 98.19 127 LEU A O 1
ATOM 1028 N N . THR A 1 128 ? 10.703 17.281 13.766 1 97.81 128 THR A N 1
ATOM 1029 C CA . THR A 1 128 ? 11.336 16.109 14.367 1 97.81 128 THR A CA 1
ATOM 1030 C C . THR A 1 128 ? 10.531 15.609 15.562 1 97.81 128 THR A C 1
ATOM 1032 O O . THR A 1 128 ? 10.281 14.414 15.688 1 97.81 128 THR A O 1
ATOM 1035 N N . THR A 1 129 ? 10.109 16.531 16.375 1 98.25 129 THR A N 1
ATOM 1036 C CA . THR A 1 129 ? 9.375 16.172 17.578 1 98.25 129 THR A CA 1
ATOM 1037 C C . THR A 1 129 ? 8.055 15.492 17.234 1 98.25 129 THR A C 1
ATOM 1039 O O . THR A 1 129 ? 7.754 14.414 17.766 1 98.25 129 THR A O 1
ATOM 1042 N N . LYS A 1 130 ? 7.234 16.094 16.344 1 97.75 130 LYS A N 1
ATOM 1043 C CA . LYS A 1 130 ? 5.941 15.477 16.062 1 97.75 130 LYS A CA 1
ATOM 1044 C C . LYS A 1 130 ? 6.117 14.172 15.305 1 97.75 130 LYS A C 1
ATOM 1046 O O . LYS A 1 130 ? 5.367 13.211 15.516 1 97.75 130 LYS A O 1
ATOM 1051 N N . SER A 1 131 ? 7.137 14.109 14.414 1 97.81 131 SER A N 1
ATOM 1052 C CA . SER A 1 131 ? 7.426 12.852 13.742 1 97.81 131 SER A CA 1
ATOM 1053 C C . SER A 1 131 ? 7.793 11.758 14.742 1 97.81 131 SER A C 1
ATOM 1055 O O . SER A 1 131 ? 7.293 10.633 14.656 1 97.81 131 SER A O 1
ATOM 1057 N N . ASP A 1 132 ? 8.586 12.086 15.734 1 97.94 132 ASP A N 1
ATOM 1058 C CA . ASP A 1 132 ? 9.039 11.117 16.719 1 97.94 132 ASP A CA 1
ATOM 1059 C C . ASP A 1 132 ? 7.891 10.664 17.625 1 97.94 132 ASP A C 1
ATOM 1061 O O . ASP A 1 132 ? 7.754 9.477 17.906 1 97.94 132 ASP A O 1
ATOM 1065 N N . LEU A 1 133 ? 7.125 11.633 18.078 1 98.62 133 LEU A N 1
ATOM 1066 C CA . LEU A 1 133 ? 5.992 11.312 18.938 1 98.62 133 LEU A CA 1
ATOM 1067 C C . LEU A 1 133 ? 5.051 10.328 18.25 1 98.62 133 LEU A C 1
ATOM 1069 O O . LEU A 1 133 ? 4.508 9.422 18.891 1 98.62 133 LEU A O 1
ATOM 1073 N N . ILE A 1 134 ? 4.902 10.461 16.969 1 98.69 134 ILE A N 1
ATOM 1074 C CA . ILE A 1 134 ? 3.996 9.625 16.188 1 98.69 134 ILE A CA 1
ATOM 1075 C C . ILE A 1 134 ? 4.664 8.289 15.883 1 98.69 134 ILE A C 1
ATOM 1077 O O . ILE A 1 134 ? 4.117 7.23 16.203 1 98.69 134 ILE A O 1
ATOM 1081 N N . THR A 1 135 ? 5.883 8.273 15.383 1 98.19 135 THR A N 1
ATOM 1082 C CA . THR A 1 135 ? 6.484 7.062 14.836 1 98.19 135 THR A CA 1
ATOM 1083 C C . THR A 1 135 ? 6.941 6.137 15.961 1 98.19 135 THR A C 1
ATOM 1085 O O . THR A 1 135 ? 7.051 4.926 15.766 1 98.19 135 THR A O 1
ATOM 1088 N N . GLN A 1 136 ? 7.184 6.727 17.156 1 98.38 136 GLN A N 1
ATOM 1089 C CA . GLN A 1 136 ? 7.516 5.871 18.281 1 98.38 136 GLN A CA 1
ATOM 1090 C C . GLN A 1 136 ? 6.398 4.871 18.562 1 98.38 136 GLN A C 1
ATOM 1092 O O . GLN A 1 136 ? 6.66 3.723 18.922 1 98.38 136 GLN A O 1
ATOM 1097 N N . ARG A 1 137 ? 5.195 5.297 18.422 1 98.75 137 ARG A N 1
ATOM 1098 C CA . ARG A 1 137 ? 4.055 4.41 18.625 1 98.75 137 ARG A CA 1
ATOM 1099 C C . ARG A 1 137 ? 3.957 3.375 17.516 1 98.75 137 ARG A C 1
ATOM 1101 O O . ARG A 1 137 ? 3.561 2.232 17.75 1 98.75 137 ARG A O 1
ATOM 1108 N N . TYR A 1 138 ? 4.312 3.775 16.297 1 98.62 138 TYR A N 1
ATOM 1109 C CA . TYR A 1 138 ? 4.375 2.812 15.211 1 98.62 138 TYR A CA 1
ATOM 1110 C C . TYR A 1 138 ? 5.445 1.76 15.469 1 98.62 138 TYR A C 1
ATOM 1112 O O . TYR A 1 138 ? 5.203 0.562 15.305 1 98.62 138 TYR A O 1
ATOM 1120 N N . HIS A 1 139 ? 6.578 2.207 15.922 1 97.94 139 HIS A N 1
ATOM 1121 C CA . HIS A 1 139 ? 7.738 1.335 16.062 1 97.94 139 HIS A CA 1
ATOM 1122 C C . HIS A 1 139 ? 7.539 0.328 17.188 1 97.94 139 HIS A C 1
ATOM 1124 O O . HIS A 1 139 ? 8.195 -0.715 17.219 1 97.94 139 HIS A O 1
ATOM 1130 N N . ALA A 1 140 ? 6.625 0.603 18.062 1 98.19 140 ALA A N 1
ATOM 1131 C CA . ALA A 1 140 ? 6.266 -0.367 19.094 1 98.19 140 ALA A CA 1
ATOM 1132 C C . ALA A 1 140 ? 5.672 -1.63 18.484 1 98.19 140 ALA A C 1
ATOM 1134 O O . ALA A 1 140 ? 5.617 -2.68 19.125 1 98.19 140 ALA A O 1
ATOM 1135 N N . LEU A 1 141 ? 5.293 -1.504 17.219 1 98.25 141 LEU A N 1
ATOM 1136 C CA . LEU A 1 141 ? 4.652 -2.623 16.531 1 98.25 141 LEU A CA 1
ATOM 1137 C C . LEU A 1 141 ? 5.684 -3.461 15.781 1 98.25 141 LEU A C 1
ATOM 1139 O O . LEU A 1 141 ? 5.344 -4.5 15.211 1 98.25 141 LEU A O 1
ATOM 1143 N N . PHE A 1 142 ? 6.902 -3.041 15.812 1 97.06 142 PHE A N 1
ATOM 1144 C CA . PHE A 1 142 ? 7.941 -3.713 15.047 1 97.06 142 PHE A CA 1
ATOM 1145 C C . PHE A 1 142 ? 8.383 -5 15.734 1 97.06 142 PHE A C 1
ATOM 1147 O O . PHE A 1 142 ? 9.555 -5.152 16.078 1 97.06 142 PHE A O 1
ATOM 1154 N N . LYS A 1 143 ? 7.484 -5.91 15.922 1 95.81 143 LYS A N 1
ATOM 1155 C CA . LYS A 1 143 ? 7.668 -7.246 16.484 1 95.81 143 LYS A CA 1
ATOM 1156 C C . LYS A 1 143 ? 6.496 -8.156 16.141 1 95.81 143 LYS A C 1
ATOM 1158 O O . LYS A 1 143 ? 5.398 -7.676 15.836 1 95.81 143 LYS A O 1
ATOM 1163 N N . PRO A 1 144 ? 6.664 -9.469 16.141 1 94.88 144 PRO A N 1
ATOM 1164 C CA . PRO A 1 144 ? 5.645 -10.391 15.648 1 94.88 144 PRO A CA 1
ATOM 1165 C C . PRO A 1 144 ? 4.371 -10.375 16.5 1 94.88 144 PRO A C 1
ATOM 1167 O O . PRO A 1 144 ? 3.271 -10.547 15.961 1 94.88 144 PRO A O 1
ATOM 1170 N N . GLN A 1 145 ? 4.543 -10.203 17.891 1 96.06 145 GLN A N 1
ATOM 1171 C CA . GLN A 1 145 ? 3.389 -10.164 18.781 1 96.06 145 GLN A CA 1
ATOM 1172 C C . GLN A 1 145 ? 3.328 -8.844 19.547 1 96.06 145 GLN A C 1
ATOM 1174 O O . GLN A 1 145 ? 4.324 -8.414 20.125 1 96.06 145 GLN A O 1
ATOM 1179 N N . VAL A 1 146 ? 2.158 -8.25 19.5 1 97.81 146 VAL A N 1
ATOM 1180 C CA . VAL A 1 146 ? 1.985 -6.973 20.188 1 97.81 146 VAL A CA 1
ATOM 1181 C C . VAL A 1 146 ? 0.735 -7.023 21.062 1 97.81 146 VAL A C 1
ATOM 1183 O O . VAL A 1 146 ? -0.167 -7.832 20.828 1 97.81 146 VAL A O 1
ATOM 1186 N N . THR A 1 147 ? 0.677 -6.211 22.109 1 98.44 147 THR A N 1
ATOM 1187 C CA . THR A 1 147 ? -0.504 -6.109 22.969 1 98.44 147 THR A CA 1
ATOM 1188 C C . THR A 1 147 ? -1.569 -5.238 22.312 1 98.44 147 THR A C 1
ATOM 1190 O O . THR A 1 147 ? -1.264 -4.441 21.406 1 98.44 147 THR A O 1
ATOM 1193 N N . ASN A 1 148 ? -2.775 -5.395 22.781 1 98.62 148 ASN A N 1
ATOM 1194 C CA . ASN A 1 148 ? -3.844 -4.508 22.328 1 98.62 148 ASN A CA 1
ATOM 1195 C C . ASN A 1 148 ? -3.52 -3.047 22.609 1 98.62 148 ASN A C 1
ATOM 1197 O O . ASN A 1 148 ? -3.855 -2.162 21.828 1 98.62 148 ASN A O 1
ATOM 1201 N N . LYS A 1 149 ? -2.84 -2.791 23.703 1 98.81 149 LYS A N 1
ATOM 1202 C CA . LYS A 1 149 ? -2.477 -1.424 24.062 1 98.81 149 LYS A CA 1
ATOM 1203 C C . LYS A 1 149 ? -1.525 -0.817 23.031 1 98.81 149 LYS A C 1
ATOM 1205 O O . LYS A 1 149 ? -1.716 0.321 22.609 1 98.81 149 LYS A O 1
ATOM 1210 N N . GLU A 1 150 ? -0.512 -1.618 22.656 1 98.81 150 GLU A N 1
ATOM 1211 C CA . GLU A 1 150 ? 0.465 -1.145 21.688 1 98.81 150 GLU A CA 1
ATOM 1212 C C . GLU A 1 150 ? -0.19 -0.871 20.328 1 98.81 150 GLU A C 1
ATOM 1214 O O . GLU A 1 150 ? 0.075 0.157 19.703 1 98.81 150 GLU A O 1
ATOM 1219 N N . LEU A 1 151 ? -1.041 -1.816 19.938 1 98.94 151 LEU A N 1
ATOM 1220 C CA . LEU A 1 151 ? -1.724 -1.654 18.656 1 98.94 151 LEU A CA 1
ATOM 1221 C C . LEU A 1 151 ? -2.67 -0.458 18.703 1 98.94 151 LEU A C 1
ATOM 1223 O O . LEU A 1 151 ? -2.689 0.351 17.766 1 98.94 151 LEU A O 1
ATOM 1227 N N . TYR A 1 152 ? -3.402 -0.3 19.766 1 98.94 152 TYR A N 1
ATOM 1228 C CA . TYR A 1 152 ? -4.328 0.815 19.922 1 98.94 152 TYR A CA 1
ATOM 1229 C C . TYR A 1 152 ? -3.594 2.148 19.859 1 98.94 152 TYR A C 1
ATOM 1231 O O . TYR A 1 152 ? -4.016 3.064 19.156 1 98.94 152 TYR A O 1
ATOM 1239 N N . MET A 1 153 ? -2.494 2.254 20.516 1 98.94 153 MET A N 1
ATOM 1240 C CA . MET A 1 153 ? -1.791 3.531 20.594 1 98.94 153 MET A CA 1
ATOM 1241 C C . MET A 1 153 ? -1.163 3.881 19.25 1 98.94 153 MET A C 1
ATOM 1243 O O . MET A 1 153 ? -1.066 5.055 18.891 1 98.94 153 MET A O 1
ATOM 1247 N N . ALA A 1 154 ? -0.748 2.84 18.531 1 98.94 154 ALA A N 1
ATOM 1248 C CA . ALA A 1 154 ? -0.286 3.104 17.172 1 98.94 154 ALA A CA 1
ATOM 1249 C C . ALA A 1 154 ? -1.421 3.637 16.297 1 98.94 154 ALA A C 1
ATOM 1251 O O . ALA A 1 154 ? -1.223 4.555 15.508 1 98.94 154 ALA A O 1
ATOM 1252 N N . MET A 1 155 ? -2.584 3.066 16.438 1 98.94 155 MET A N 1
ATOM 1253 C CA . MET A 1 155 ? -3.746 3.518 15.672 1 98.94 155 MET A CA 1
ATOM 1254 C C . MET A 1 155 ? -4.172 4.918 16.109 1 98.94 155 MET A C 1
ATOM 1256 O O . MET A 1 155 ? -4.562 5.734 15.273 1 98.94 155 MET A O 1
ATOM 1260 N N . VAL A 1 156 ? -4.043 5.25 17.375 1 99 156 VAL A N 1
ATOM 1261 C CA . VAL A 1 156 ? -4.297 6.598 17.875 1 99 156 VAL A CA 1
ATOM 1262 C C . VAL A 1 156 ? -3.336 7.586 17.219 1 99 156 VAL A C 1
ATOM 1264 O O . VAL A 1 156 ? -3.754 8.641 16.734 1 99 156 VAL A O 1
ATOM 1267 N N . ALA A 1 157 ? -2.074 7.223 17.234 1 98.94 157 ALA A N 1
ATOM 1268 C CA . ALA A 1 157 ? -1.076 8.078 16.578 1 98.94 157 ALA A CA 1
ATOM 1269 C C . ALA A 1 157 ? -1.425 8.32 15.117 1 98.94 157 ALA A C 1
ATOM 1271 O O . ALA A 1 157 ? -1.307 9.445 14.625 1 98.94 157 ALA A O 1
ATOM 1272 N N . SER A 1 158 ? -1.879 7.281 14.469 1 98.94 158 SER A N 1
ATOM 1273 C CA . SER A 1 158 ? -2.27 7.395 13.062 1 98.94 158 SER A CA 1
ATOM 1274 C C . SER A 1 158 ? -3.465 8.328 12.898 1 98.94 158 SER A C 1
ATOM 1276 O O . SER A 1 158 ? -3.479 9.172 12.008 1 98.94 158 SER A O 1
ATOM 1278 N N . VAL A 1 159 ? -4.445 8.188 13.695 1 98.94 159 VAL A N 1
ATOM 1279 C CA . VAL A 1 159 ? -5.625 9.039 13.625 1 98.94 159 VAL A CA 1
ATOM 1280 C C . VAL A 1 159 ? -5.238 10.492 13.898 1 98.94 159 VAL A C 1
ATOM 1282 O O . VAL A 1 159 ? -5.703 11.406 13.219 1 98.94 159 VAL A O 1
ATOM 1285 N N . PHE A 1 160 ? -4.359 10.727 14.898 1 98.94 160 PHE A N 1
ATOM 1286 C CA . PHE A 1 160 ? -3.895 12.078 15.195 1 98.94 160 PHE A CA 1
ATOM 1287 C C . PHE A 1 160 ? -3.135 12.664 14.008 1 98.94 160 PHE A C 1
ATOM 1289 O O . PHE A 1 160 ? -3.25 13.852 13.719 1 98.94 160 PHE A O 1
ATOM 1296 N N . LEU A 1 161 ? -2.389 11.828 13.359 1 98.75 161 LEU A N 1
ATOM 1297 C CA . LEU A 1 161 ? -1.687 12.312 12.18 1 98.75 161 LEU A CA 1
ATOM 1298 C C . LEU A 1 161 ? -2.67 12.641 11.055 1 98.75 161 LEU A C 1
ATOM 1300 O O . LEU A 1 161 ? -2.629 13.734 10.492 1 98.75 161 LEU A O 1
ATOM 1304 N N . GLU A 1 162 ? -3.662 11.773 10.758 1 97.69 162 GLU A N 1
ATOM 1305 C CA . GLU A 1 162 ? -4.566 11.812 9.617 1 97.69 162 GLU A CA 1
ATOM 1306 C C . GLU A 1 162 ? -5.613 12.914 9.773 1 97.69 162 GLU A C 1
ATOM 1308 O O . GLU A 1 162 ? -6 13.547 8.797 1 97.69 162 GLU A O 1
ATOM 1313 N N . SER A 1 163 ? -6.047 13.141 10.961 1 97.69 163 SER A N 1
ATOM 1314 C CA . SER A 1 163 ? -7.23 13.969 11.172 1 97.69 163 SER A CA 1
ATOM 1315 C C . SER A 1 163 ? -6.879 15.266 11.891 1 97.69 163 SER A C 1
ATOM 1317 O O . SER A 1 163 ? -7.719 16.156 12.008 1 97.69 163 SER A O 1
ATOM 1319 N N . TYR A 1 164 ? -5.617 15.383 12.312 1 98.31 164 TYR A N 1
ATOM 1320 C CA . TYR A 1 164 ? -5.234 16.516 13.141 1 98.31 164 TYR A CA 1
ATOM 1321 C C . TYR A 1 164 ? -3.963 17.172 12.617 1 98.31 164 TYR A C 1
ATOM 1323 O O . TYR A 1 164 ? -4.008 18.25 12.039 1 98.31 164 TYR A O 1
ATOM 1331 N N . LEU A 1 165 ? -2.896 16.516 12.586 1 98.44 165 LEU A N 1
ATOM 1332 C CA . LEU A 1 165 ? -1.599 17.125 12.305 1 98.44 165 LEU A CA 1
ATOM 1333 C C . LEU A 1 165 ? -1.484 17.5 10.836 1 98.44 165 LEU A C 1
ATOM 1335 O O . LEU A 1 165 ? -0.925 18.547 10.5 1 98.44 165 LEU A O 1
ATOM 1339 N N . PHE A 1 166 ? -1.999 16.672 9.914 1 97.19 166 PHE A N 1
ATOM 1340 C CA . PHE A 1 166 ? -2.004 17.016 8.5 1 97.19 166 PHE A CA 1
ATOM 1341 C C . PHE A 1 166 ? -2.809 18.281 8.25 1 97.19 166 PHE A C 1
ATOM 1343 O O . PHE A 1 166 ? -2.398 19.141 7.461 1 97.19 166 PHE A O 1
ATOM 1350 N N . TYR A 1 167 ? -3.875 18.484 8.891 1 91.94 167 TYR A N 1
ATOM 1351 C CA . TYR A 1 167 ? -4.805 19.578 8.633 1 91.94 167 TYR A CA 1
ATOM 1352 C C . TYR A 1 167 ? -4.203 20.906 9.055 1 91.94 167 TYR A C 1
ATOM 1354 O O . TYR A 1 167 ? -4.523 21.953 8.477 1 91.94 167 TYR A O 1
ATOM 1362 N N . SER A 1 168 ? -3.299 20.875 10.062 1 89.31 168 SER A N 1
ATOM 1363 C CA . SER A 1 168 ? -2.559 22.094 10.383 1 89.31 168 SER A CA 1
ATOM 1364 C C . SER A 1 168 ? -1.799 22.609 9.172 1 89.31 168 SER A C 1
ATOM 1366 O O . SER A 1 168 ? -1.716 23.828 8.961 1 89.31 168 SER A O 1
ATOM 1368 N N . GLY A 1 169 ? -1.327 21.656 8.375 1 94.5 169 GLY A N 1
ATOM 1369 C CA . GLY A 1 169 ? -0.587 22.016 7.176 1 94.5 169 GLY A CA 1
ATOM 1370 C C . GLY A 1 169 ? -1.484 22.375 6.004 1 94.5 169 GLY A C 1
ATOM 1371 O O . GLY A 1 169 ? -1.074 23.109 5.102 1 94.5 169 GLY A O 1
ATOM 1372 N N . PHE A 1 170 ? -2.715 21.969 6.035 1 97.69 170 PHE A N 1
ATOM 1373 C CA . PHE A 1 170 ? -3.623 22.203 4.918 1 97.69 170 PHE A CA 1
ATOM 1374 C C . PHE A 1 170 ? -4.238 23.594 4.996 1 97.69 170 PHE A C 1
ATOM 1376 O O . PHE A 1 170 ? -4.82 24.078 4.023 1 97.69 170 PHE A O 1
ATOM 1383 N N . PHE A 1 171 ? -4.09 24.281 6.148 1 97.88 171 PHE A N 1
ATOM 1384 C CA . PHE A 1 171 ? -4.754 25.562 6.359 1 97.88 171 PHE A CA 1
ATOM 1385 C C . PHE A 1 171 ? -4.359 26.562 5.277 1 97.88 171 PHE A C 1
ATOM 1387 O O . PHE A 1 171 ? -5.223 27.141 4.602 1 97.88 171 PHE A O 1
ATOM 1394 N N . TYR A 1 172 ? -3.1 26.812 5.09 1 98.38 172 TYR A N 1
ATOM 1395 C CA . TYR A 1 172 ? -2.637 27.922 4.258 1 98.38 172 TYR A CA 1
ATOM 1396 C C . TYR A 1 172 ? -2.947 27.656 2.789 1 98.38 172 TYR A C 1
ATOM 1398 O O . TYR A 1 172 ? -3.432 28.547 2.086 1 98.38 172 TYR A O 1
ATOM 1406 N N . PRO A 1 173 ? -2.658 26.438 2.27 1 98.25 173 PRO A N 1
ATOM 1407 C CA . PRO A 1 173 ? -3.09 26.172 0.897 1 98.25 173 PRO A CA 1
ATOM 1408 C C . PRO A 1 173 ? -4.586 26.391 0.696 1 98.25 173 PRO A C 1
ATOM 1410 O O . PRO A 1 173 ? -5 26.953 -0.328 1 98.25 173 PRO A O 1
ATOM 1413 N N . LEU A 1 174 ? -5.371 26.031 1.637 1 97.38 174 LEU A N 1
ATOM 1414 C CA . LEU A 1 174 ? -6.812 26.25 1.545 1 97.38 174 LEU A CA 1
ATOM 1415 C C . LEU A 1 174 ? -7.148 27.734 1.612 1 97.38 174 LEU A C 1
ATOM 1417 O O . LEU A 1 174 ? -8.055 28.203 0.914 1 97.38 174 LEU A O 1
ATOM 1421 N N . TYR A 1 175 ? -6.418 28.391 2.496 1 97.94 175 TYR A N 1
ATOM 1422 C CA . TYR A 1 175 ? -6.609 29.828 2.639 1 97.94 175 TYR A CA 1
ATOM 1423 C C . TYR A 1 175 ? -6.344 30.547 1.32 1 97.94 175 TYR A C 1
ATOM 1425 O O . TYR A 1 175 ? -7.117 31.422 0.917 1 97.94 175 TYR A O 1
ATOM 1433 N N . LEU A 1 176 ? -5.281 30.188 0.618 1 98.12 176 LEU A N 1
ATOM 1434 C CA . LEU A 1 176 ? -4.965 30.781 -0.679 1 98.12 176 LEU A CA 1
ATOM 1435 C C . LEU A 1 176 ? -6.012 30.391 -1.721 1 98.12 176 LEU A C 1
ATOM 1437 O O . LEU A 1 176 ? -6.527 31.25 -2.438 1 98.12 176 LEU A O 1
ATOM 1441 N N . ALA A 1 177 ? -6.336 29.141 -1.761 1 97.06 177 ALA A N 1
ATOM 1442 C CA . ALA A 1 177 ? -7.312 28.656 -2.738 1 97.06 177 ALA A CA 1
ATOM 1443 C C . ALA A 1 177 ? -8.672 29.328 -2.529 1 97.06 177 ALA A C 1
ATOM 1445 O O . ALA A 1 177 ? -9.359 29.656 -3.496 1 97.06 177 ALA A O 1
ATOM 1446 N N . GLY A 1 178 ? -9.023 29.547 -1.286 1 96.81 178 GLY A N 1
ATOM 1447 C CA . GLY A 1 178 ? -10.281 30.188 -0.955 1 96.81 178 GLY A CA 1
ATOM 1448 C C . GLY A 1 178 ? -10.359 31.641 -1.423 1 96.81 178 GLY A C 1
ATOM 1449 O O . GLY A 1 178 ? -11.445 32.219 -1.514 1 96.81 178 GLY A O 1
ATOM 1450 N N . GLN A 1 179 ? -9.227 32.156 -1.709 1 96.81 179 GLN A N 1
ATOM 1451 C CA . GLN A 1 179 ? -9.141 33.531 -2.217 1 96.81 179 GLN A CA 1
ATOM 1452 C C . GLN A 1 179 ? -8.922 33.531 -3.729 1 96.81 179 GLN A C 1
ATOM 1454 O O . GLN A 1 179 ? -8.656 34.594 -4.316 1 96.81 179 GLN A O 1
ATOM 1459 N N . GLY A 1 180 ? -8.969 32.344 -4.324 1 95.88 180 GLY A N 1
ATOM 1460 C CA . GLY A 1 180 ? -8.781 32.219 -5.758 1 95.88 180 GLY A CA 1
ATOM 1461 C C . GLY A 1 180 ? -7.316 32.188 -6.164 1 95.88 180 GLY A C 1
ATOM 1462 O O . GLY A 1 180 ? -6.988 32.344 -7.34 1 95.88 180 GLY A O 1
ATOM 1463 N N . LYS A 1 181 ? -6.434 32 -5.203 1 97.5 181 LYS A N 1
ATOM 1464 C CA . LYS A 1 181 ? -5 31.906 -5.453 1 97.5 181 LYS A CA 1
ATOM 1465 C C . LYS A 1 181 ? -4.52 30.453 -5.359 1 97.5 181 LYS A C 1
ATOM 1467 O O . LYS A 1 181 ? -5.004 29.688 -4.527 1 97.5 181 LYS A O 1
ATOM 1472 N N . MET A 1 182 ? -3.551 30.094 -6.25 1 98.06 182 MET A N 1
ATOM 1473 C CA . MET A 1 182 ? -2.951 28.766 -6.227 1 98.06 182 MET A CA 1
ATOM 1474 C C . MET A 1 182 ? -4.023 27.688 -6.316 1 98.06 182 MET A C 1
ATOM 1476 O O . MET A 1 182 ? -4.012 26.734 -5.539 1 98.06 182 MET A O 1
ATOM 1480 N N . THR A 1 183 ? -4.941 27.797 -7.188 1 97.19 183 THR A N 1
ATOM 1481 C CA . THR A 1 183 ? -6.152 26.984 -7.188 1 97.19 183 THR A CA 1
ATOM 1482 C C . THR A 1 183 ? -5.859 25.578 -7.688 1 97.19 183 THR A C 1
ATOM 1484 O O . THR A 1 183 ? -6.488 24.609 -7.246 1 97.19 183 THR A O 1
ATOM 1487 N N . ALA A 1 184 ? -4.906 25.359 -8.633 1 97.56 184 ALA A N 1
ATOM 1488 C CA . ALA A 1 184 ? -4.547 24.031 -9.086 1 97.56 184 ALA A CA 1
ATOM 1489 C C . ALA A 1 184 ? -3.91 23.219 -7.961 1 97.56 184 ALA A C 1
ATOM 1491 O O . ALA A 1 184 ? -4.273 22.062 -7.738 1 97.56 184 ALA A O 1
ATOM 1492 N N . SER A 1 185 ? -3.016 23.828 -7.246 1 97.94 185 SER A N 1
ATOM 1493 C CA . SER A 1 185 ? -2.439 23.188 -6.066 1 97.94 185 SER A CA 1
ATOM 1494 C C . SER A 1 185 ? -3.492 22.969 -4.984 1 97.94 185 SER A C 1
ATOM 1496 O O . SER A 1 185 ? -3.451 21.984 -4.258 1 97.94 185 SER A O 1
ATOM 1498 N N . GLY A 1 186 ? -4.391 23.938 -4.91 1 97.5 186 GLY A N 1
ATOM 1499 C CA . GLY A 1 186 ? -5.516 23.781 -4.004 1 97.5 186 GLY A CA 1
ATOM 1500 C C . GLY A 1 186 ? -6.359 22.562 -4.309 1 97.5 186 GLY A C 1
ATOM 1501 O O . GLY A 1 186 ? -6.859 21.891 -3.396 1 97.5 186 GLY A O 1
ATOM 1502 N N . GLU A 1 187 ? -6.512 22.25 -5.578 1 96.69 187 GLU A N 1
ATOM 1503 C CA . GLU A 1 187 ? -7.242 21.047 -5.973 1 96.69 187 GLU A CA 1
ATOM 1504 C C . GLU A 1 187 ? -6.535 19.781 -5.492 1 96.69 187 GLU A C 1
ATOM 1506 O O . GLU A 1 187 ? -7.18 18.844 -5.012 1 96.69 187 GLU A O 1
ATOM 1511 N N . ILE A 1 188 ? -5.246 19.734 -5.598 1 97.94 188 ILE A N 1
ATOM 1512 C CA . ILE A 1 188 ? -4.461 18.609 -5.094 1 97.94 188 ILE A CA 1
ATOM 1513 C C . ILE A 1 188 ? -4.676 18.469 -3.59 1 97.94 188 ILE A C 1
ATOM 1515 O O . ILE A 1 188 ? -4.918 17.359 -3.098 1 97.94 188 ILE A O 1
ATOM 1519 N N . ILE A 1 189 ? -4.633 19.578 -2.877 1 98.31 189 ILE A N 1
ATOM 1520 C CA . ILE A 1 189 ? -4.812 19.562 -1.43 1 98.31 189 ILE A CA 1
ATOM 1521 C C . ILE A 1 189 ? -6.211 19.047 -1.088 1 98.31 189 ILE A C 1
ATOM 1523 O O . ILE A 1 189 ? -6.379 18.266 -0.154 1 98.31 189 ILE A O 1
ATOM 1527 N N . ASN A 1 190 ? -7.152 19.453 -1.843 1 96.94 190 ASN A N 1
ATOM 1528 C CA . ASN A 1 190 ? -8.523 19 -1.616 1 96.94 190 ASN A CA 1
ATOM 1529 C C . ASN A 1 190 ? -8.656 17.5 -1.823 1 96.94 190 ASN A C 1
ATOM 1531 O O . ASN A 1 190 ? -9.367 16.828 -1.074 1 96.94 190 ASN A O 1
ATOM 1535 N N . LEU A 1 191 ? -8.055 17 -2.871 1 97.44 191 LEU A N 1
ATOM 1536 C CA . LEU A 1 191 ? -8.07 15.555 -3.119 1 97.44 191 LEU A CA 1
ATOM 1537 C C . LEU A 1 191 ? -7.387 14.797 -1.988 1 97.44 191 LEU A C 1
ATOM 1539 O O . LEU A 1 191 ? -7.863 13.742 -1.565 1 97.44 191 LEU A O 1
ATOM 1543 N N . ILE A 1 192 ? -6.305 15.367 -1.455 1 98.44 192 ILE A N 1
ATOM 1544 C CA . ILE A 1 192 ? -5.602 14.758 -0.328 1 98.44 192 ILE A CA 1
ATOM 1545 C C . ILE A 1 192 ? -6.5 14.773 0.907 1 98.44 192 ILE A C 1
ATOM 1547 O O . ILE A 1 192 ? -6.609 13.773 1.614 1 98.44 192 ILE A O 1
ATOM 1551 N N . ILE A 1 193 ? -7.133 15.852 1.163 1 97.19 193 ILE A N 1
ATOM 1552 C CA . ILE A 1 193 ? -8.016 15.984 2.318 1 97.19 193 ILE A CA 1
ATOM 1553 C C . ILE A 1 193 ? -9.148 14.969 2.225 1 97.19 193 ILE A C 1
ATOM 1555 O O . ILE A 1 193 ? -9.523 14.359 3.227 1 97.19 193 ILE A O 1
ATOM 1559 N N . ARG A 1 194 ? -9.703 14.789 1.016 1 95.88 194 ARG A N 1
ATOM 1560 C CA . ARG A 1 194 ? -10.727 13.773 0.795 1 95.88 194 ARG A CA 1
ATOM 1561 C C . ARG A 1 194 ? -10.242 12.398 1.232 1 95.88 194 ARG A C 1
ATOM 1563 O O . ARG A 1 194 ? -10.961 11.656 1.904 1 95.88 194 ARG A O 1
ATOM 1570 N N . ASP A 1 195 ? -9.039 12.078 0.897 1 97.94 195 ASP A N 1
ATOM 1571 C CA . ASP A 1 195 ? -8.445 10.812 1.298 1 97.94 195 ASP A CA 1
ATOM 1572 C C . ASP A 1 195 ? -8.242 10.758 2.811 1 97.94 195 ASP A C 1
ATOM 1574 O O . ASP A 1 195 ? -8.625 9.773 3.455 1 97.94 195 ASP A O 1
ATOM 1578 N N . GLU A 1 196 ? -7.648 11.844 3.379 1 97.19 196 GLU A N 1
ATOM 1579 C CA . GLU A 1 196 ? -7.309 11.875 4.797 1 97.19 196 GLU A CA 1
ATOM 1580 C C . GLU A 1 196 ? -8.547 11.719 5.668 1 97.19 196 GLU A C 1
ATOM 1582 O O . GLU A 1 196 ? -8.484 11.117 6.746 1 97.19 196 GLU A O 1
ATOM 1587 N N . SER A 1 197 ? -9.586 12.305 5.219 1 95.12 197 SER A N 1
ATOM 1588 C CA . SER A 1 197 ? -10.836 12.195 5.965 1 95.12 197 SER A CA 1
ATOM 1589 C C . SER A 1 197 ? -11.258 10.742 6.125 1 95.12 197 SER A C 1
ATOM 1591 O O . SER A 1 197 ? -11.609 10.305 7.223 1 95.12 197 SER A O 1
ATOM 1593 N N . ILE A 1 198 ? -11.164 9.977 5.07 1 97.06 198 ILE A N 1
ATOM 1594 C CA . ILE A 1 198 ? -11.57 8.578 5.09 1 97.06 198 ILE A CA 1
ATOM 1595 C C . ILE A 1 198 ? -10.523 7.746 5.828 1 97.06 198 ILE A C 1
ATOM 1597 O O . ILE A 1 198 ? -10.867 6.785 6.523 1 97.06 198 ILE A O 1
ATOM 1601 N N . HI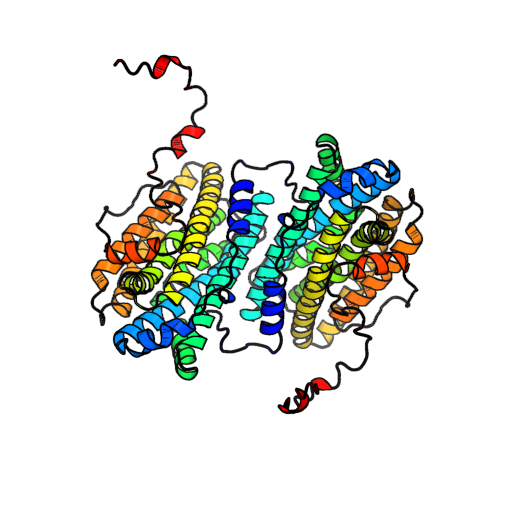S A 1 199 ? -9.219 8.086 5.699 1 98.69 199 HIS A N 1
ATOM 1602 C CA . HIS A 1 199 ? -8.164 7.387 6.422 1 98.69 199 HIS A CA 1
ATOM 1603 C C . HIS A 1 199 ? -8.375 7.484 7.93 1 98.69 199 HIS A C 1
ATOM 1605 O O . HIS A 1 199 ? -8.297 6.477 8.641 1 98.69 199 HIS A O 1
ATOM 1611 N N . GLY A 1 200 ? -8.68 8.695 8.391 1 98.62 200 GLY A N 1
ATOM 1612 C CA . GLY A 1 200 ? -8.867 8.922 9.812 1 98.62 200 GLY A CA 1
ATOM 1613 C C . GLY A 1 200 ? -10.062 8.172 10.383 1 98.62 200 GLY A C 1
ATOM 1614 O O . GLY A 1 200 ? -9.969 7.586 11.469 1 98.62 200 GLY A O 1
ATOM 1615 N N . VAL A 1 201 ? -11.133 8.18 9.641 1 98.56 201 VAL A N 1
ATOM 1616 C CA . VAL A 1 201 ? -12.336 7.492 10.094 1 98.56 201 VAL A CA 1
ATOM 1617 C C . VAL A 1 201 ?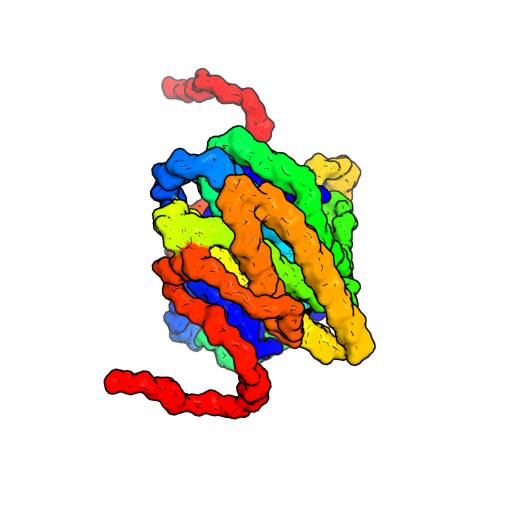 -12.094 5.988 10.148 1 98.56 201 VAL A C 1
ATOM 1619 O O . VAL A 1 201 ? -12.414 5.336 11.141 1 98.56 201 VAL A O 1
ATOM 1622 N N . PHE A 1 202 ? -11.555 5.418 9.148 1 98.88 202 PHE A N 1
ATOM 1623 C CA . PHE A 1 202 ? -11.344 3.979 9.055 1 98.88 202 PHE A CA 1
ATOM 1624 C C . PHE A 1 202 ? -10.43 3.492 10.172 1 98.88 202 PHE A C 1
ATOM 1626 O O . PHE A 1 202 ? -10.766 2.545 10.891 1 98.88 202 PHE A O 1
ATOM 1633 N N . VAL A 1 203 ? -9.242 4.137 10.344 1 98.94 203 VAL A N 1
ATOM 1634 C CA . VAL A 1 203 ? -8.305 3.729 11.391 1 98.94 203 VAL A CA 1
ATOM 1635 C C . VAL A 1 203 ? -8.938 3.951 12.758 1 98.94 203 VAL A C 1
ATOM 1637 O O . VAL A 1 203 ? -8.711 3.168 13.688 1 98.94 203 VAL A O 1
ATOM 1640 N N . GLY A 1 204 ? -9.727 5.027 12.859 1 98.88 204 GLY A N 1
ATOM 1641 C CA . GLY A 1 204 ? -10.453 5.246 14.094 1 98.88 204 GLY A CA 1
ATOM 1642 C C . GLY A 1 204 ? -11.391 4.105 14.445 1 98.88 204 GLY A C 1
ATOM 1643 O O . GLY A 1 204 ? -11.453 3.682 15.602 1 98.88 204 GLY A O 1
ATOM 1644 N N . MET A 1 205 ? -12.109 3.619 13.461 1 98.75 205 MET A N 1
ATOM 1645 C CA . MET A 1 205 ? -13.023 2.5 13.68 1 98.75 205 MET A CA 1
ATOM 1646 C C . MET A 1 205 ? -12.25 1.244 14.078 1 98.75 205 MET A C 1
ATOM 1648 O O . MET A 1 205 ? -12.672 0.512 14.977 1 98.75 205 MET A O 1
ATOM 1652 N N . LEU A 1 206 ? -11.141 0.96 13.461 1 98.88 206 LEU A N 1
ATOM 1653 C CA . LEU A 1 206 ? -10.297 -0.165 13.852 1 98.88 206 LEU A CA 1
ATOM 1654 C C . LEU A 1 206 ? -9.82 -0.017 15.289 1 98.88 206 LEU A C 1
ATOM 1656 O O . LEU A 1 206 ? -9.82 -0.988 16.047 1 98.88 206 LEU A O 1
ATOM 1660 N N . ALA A 1 207 ? -9.398 1.213 15.633 1 98.94 207 ALA A N 1
ATOM 1661 C CA . ALA A 1 207 ? -8.93 1.479 16.984 1 98.94 207 ALA A CA 1
ATOM 1662 C C . ALA A 1 207 ? -10.031 1.201 18.016 1 98.94 207 ALA A C 1
ATOM 1664 O O . ALA A 1 207 ? -9.766 0.638 19.078 1 98.94 207 ALA A O 1
ATOM 1665 N N . GLN A 1 208 ? -11.234 1.622 17.703 1 98.81 208 GLN A N 1
ATOM 1666 C CA . GLN A 1 208 ? -12.359 1.392 18.609 1 98.81 208 GLN A CA 1
ATOM 1667 C C . GLN A 1 208 ? -12.594 -0.1 18.828 1 98.81 208 GLN A C 1
ATOM 1669 O O . GLN A 1 208 ? -12.93 -0.523 19.938 1 98.81 208 GLN A O 1
ATOM 1674 N N . GLU A 1 209 ? -12.453 -0.916 17.766 1 98.62 209 GLU A N 1
ATOM 1675 C CA . GLU A 1 209 ? -12.586 -2.363 17.891 1 98.62 209 GLU A CA 1
ATOM 1676 C C . GLU A 1 209 ? -11.516 -2.938 18.812 1 98.62 209 GLU A C 1
ATOM 1678 O O . GLU A 1 209 ? -11.812 -3.771 19.672 1 98.62 209 GLU A O 1
ATOM 1683 N N . VAL A 1 210 ? -10.266 -2.51 18.672 1 98.81 210 VAL A N 1
ATOM 1684 C CA . VAL A 1 210 ? -9.172 -2.969 19.531 1 98.81 210 VAL A CA 1
ATOM 1685 C C . VAL A 1 210 ? -9.43 -2.529 20.969 1 98.81 210 VAL A C 1
ATOM 1687 O O . VAL A 1 210 ? -9.234 -3.309 21.906 1 98.81 210 VAL A O 1
ATOM 1690 N N . TYR A 1 211 ? -9.891 -1.281 21.109 1 98.81 211 TYR A N 1
ATOM 1691 C CA . TYR A 1 211 ? -10.211 -0.709 22.422 1 98.81 211 TYR A CA 1
ATOM 1692 C C . TYR A 1 211 ? -11.227 -1.572 23.156 1 98.81 211 TYR A C 1
ATOM 1694 O O . TYR A 1 211 ? -11.078 -1.834 24.344 1 98.81 211 TYR A O 1
ATOM 1702 N N . SER A 1 212 ? -12.211 -2.049 22.484 1 98.5 212 SER A N 1
ATOM 1703 C CA . SER A 1 212 ? -13.312 -2.799 23.094 1 98.5 212 SER A CA 1
ATOM 1704 C C . SER A 1 212 ? -12.836 -4.152 23.609 1 98.5 212 SER A C 1
ATOM 1706 O O . SER A 1 212 ? -13.531 -4.797 24.406 1 98.5 212 SER A O 1
ATOM 1708 N N . GLN A 1 213 ? -11.656 -4.59 23.172 1 98.44 213 GLN A N 1
ATOM 1709 C CA . GLN A 1 213 ? -11.133 -5.891 23.578 1 98.44 213 GLN A CA 1
ATOM 1710 C C . GLN A 1 213 ? -10.273 -5.77 24.828 1 98.44 213 GLN A C 1
ATOM 1712 O O . GLN A 1 213 ? -9.859 -6.777 25.406 1 98.44 213 GLN A O 1
ATOM 1717 N N . MET A 1 214 ? -10.078 -4.566 25.297 1 98.62 214 MET A N 1
ATOM 1718 C CA . MET A 1 214 ? -9.211 -4.336 26.453 1 98.62 214 MET A CA 1
ATOM 1719 C C . MET A 1 214 ? -10.008 -4.336 27.75 1 98.62 214 MET A C 1
ATOM 1721 O O . MET A 1 214 ? -11.211 -4.051 27.734 1 98.62 214 MET A O 1
ATOM 1725 N N . SER A 1 215 ? -9.273 -4.656 28.875 1 98.44 215 SER A N 1
ATOM 1726 C CA . SER A 1 215 ? -9.883 -4.539 30.203 1 98.44 215 SER A CA 1
ATOM 1727 C C . SER A 1 215 ? -10.172 -3.082 30.547 1 98.44 215 SER A C 1
ATOM 1729 O O . SER A 1 215 ? -9.617 -2.168 29.938 1 98.44 215 SER A O 1
ATOM 1731 N N . GLU A 1 216 ? -11.008 -2.881 31.5 1 98.06 216 GLU A N 1
ATOM 1732 C CA . GLU A 1 216 ? -11.32 -1.529 31.953 1 98.06 216 GLU A CA 1
ATOM 1733 C C . GLU A 1 216 ? -10.07 -0.791 32.406 1 98.06 216 GLU A C 1
ATOM 1735 O O . GLU A 1 216 ? -9.914 0.406 32.156 1 98.06 216 GLU A O 1
ATOM 1740 N N . GLN A 1 217 ? -9.25 -1.511 33.125 1 98.31 217 GLN A N 1
ATOM 1741 C CA . GLN A 1 217 ? -8.008 -0.912 33.594 1 98.31 217 GLN A CA 1
ATOM 1742 C C . GLN A 1 217 ? -7.125 -0.488 32.406 1 98.31 217 GLN A C 1
ATOM 1744 O O . GLN A 1 217 ? -6.555 0.606 32.438 1 98.31 217 GLN A O 1
ATOM 1749 N N . GLU A 1 218 ? -6.988 -1.335 31.422 1 98.5 218 GLU A N 1
ATOM 1750 C CA . GLU A 1 218 ? -6.211 -1.01 30.219 1 98.5 218 GLU A CA 1
ATOM 1751 C C . GLU A 1 218 ? -6.809 0.182 29.484 1 98.5 218 GLU A C 1
ATOM 1753 O O . GLU A 1 218 ? -6.078 1.032 28.969 1 98.5 218 GLU A O 1
ATOM 1758 N N . GLN A 1 219 ? -8.125 0.209 29.422 1 98.69 219 GLN A N 1
ATOM 1759 C CA . GLN A 1 219 ? -8.812 1.318 28.766 1 98.69 219 GLN A CA 1
ATOM 1760 C C . GLN A 1 219 ? -8.5 2.643 29.453 1 98.69 219 GLN A C 1
ATOM 1762 O O . GLN A 1 219 ? -8.219 3.645 28.797 1 98.69 219 GLN A O 1
ATOM 1767 N N . LYS A 1 220 ? -8.539 2.668 30.719 1 98.44 220 LYS A N 1
ATOM 1768 C CA . LYS A 1 220 ? -8.203 3.873 31.469 1 98.44 220 LYS A CA 1
ATOM 1769 C C . LYS A 1 220 ? -6.77 4.312 31.188 1 98.44 220 LYS A C 1
ATOM 1771 O O . LYS A 1 220 ? -6.496 5.504 31.047 1 98.44 220 LYS A O 1
ATOM 1776 N N . GLU A 1 221 ? -5.867 3.322 31.109 1 98.62 221 GLU A N 1
ATOM 1777 C CA . GLU A 1 221 ? -4.461 3.607 30.859 1 98.62 221 GLU A CA 1
ATOM 1778 C C . GLU A 1 221 ? -4.266 4.215 29.469 1 98.62 221 GLU A C 1
ATOM 1780 O O . GLU A 1 221 ? -3.551 5.211 29.312 1 98.62 221 GLU A O 1
ATOM 1785 N N . VAL A 1 222 ? -4.922 3.646 28.469 1 98.81 222 VAL A N 1
ATOM 1786 C CA . VAL A 1 222 ? -4.707 4.148 27.125 1 98.81 222 VAL A CA 1
ATOM 1787 C C . VAL A 1 222 ? -5.445 5.473 26.938 1 98.81 222 VAL A C 1
ATOM 1789 O O . VAL A 1 222 ? -5.004 6.336 26.172 1 98.81 222 VAL A O 1
ATOM 1792 N N . ASP A 1 223 ? -6.562 5.68 27.609 1 98.69 223 ASP A N 1
ATOM 1793 C CA . ASP A 1 223 ? -7.219 6.98 27.562 1 98.69 223 ASP A CA 1
ATOM 1794 C C . ASP A 1 223 ? -6.285 8.086 28.062 1 98.69 223 ASP A C 1
ATOM 1796 O O . ASP A 1 223 ? -6.141 9.117 27.406 1 98.69 223 ASP A O 1
ATOM 1800 N N . LYS A 1 224 ? -5.699 7.828 29.188 1 98.69 224 LYS A N 1
ATOM 1801 C CA . LYS A 1 224 ? -4.758 8.805 29.734 1 98.69 224 LYS A CA 1
ATOM 1802 C C . LYS A 1 224 ? -3.604 9.055 28.766 1 98.69 224 LYS A C 1
ATOM 1804 O O . LYS A 1 224 ? -3.238 10.203 28.516 1 98.69 224 LYS A O 1
ATOM 1809 N N . GLU A 1 225 ? -3.012 7.988 28.234 1 98.81 225 GLU A N 1
ATOM 1810 C CA . GLU A 1 225 ? -1.891 8.117 27.297 1 98.81 225 GLU A CA 1
ATOM 1811 C C . GLU A 1 225 ? -2.305 8.859 26.031 1 98.81 225 GLU A C 1
ATOM 1813 O O . GLU A 1 225 ? -1.516 9.617 25.469 1 98.81 225 GLU A O 1
ATOM 1818 N N . THR A 1 226 ? -3.518 8.633 25.562 1 98.94 226 THR A N 1
ATOM 1819 C CA . THR A 1 226 ? -4.035 9.289 24.375 1 98.94 226 THR A CA 1
ATOM 1820 C C . THR A 1 226 ? -4.117 10.805 24.578 1 98.94 226 THR A C 1
ATOM 1822 O O . THR A 1 226 ? -3.639 11.57 23.734 1 98.94 226 THR A O 1
ATOM 1825 N N . TYR A 1 227 ? -4.711 11.211 25.672 1 98.81 227 TYR A N 1
ATOM 1826 C CA . TYR A 1 227 ? -4.844 12.641 25.922 1 98.81 227 TYR A CA 1
ATOM 1827 C C . TYR A 1 227 ? -3.484 13.266 26.219 1 98.81 227 TYR A C 1
ATOM 1829 O O . TYR A 1 227 ? -3.234 14.422 25.844 1 98.81 227 TYR A O 1
ATOM 1837 N N . ASP A 1 228 ? -2.559 12.531 26.891 1 98.81 228 ASP A N 1
ATOM 1838 C CA . ASP A 1 228 ? -1.194 13.016 27.078 1 98.81 228 ASP A CA 1
ATOM 1839 C C . ASP A 1 228 ? -0.509 13.258 25.734 1 98.81 228 ASP A C 1
ATOM 1841 O O . ASP A 1 228 ? 0.152 14.281 25.531 1 98.81 228 ASP A O 1
ATOM 1845 N N . LEU A 1 229 ? -0.66 12.312 24.797 1 98.94 229 LEU A N 1
ATOM 1846 C CA . LEU A 1 229 ? -0.088 12.461 23.453 1 98.94 229 LEU A CA 1
ATOM 1847 C C . LEU A 1 229 ? -0.688 13.672 22.734 1 98.94 229 LEU A C 1
ATOM 1849 O O . LEU A 1 229 ? 0.029 14.422 22.078 1 98.94 229 LEU A O 1
ATOM 1853 N N . LEU A 1 230 ? -2.014 13.844 22.875 1 98.88 230 LEU A N 1
ATOM 1854 C CA . LEU A 1 230 ? -2.688 14.992 22.281 1 98.88 230 LEU A CA 1
ATOM 1855 C C . LEU A 1 230 ? -2.076 16.297 22.766 1 98.88 230 LEU A C 1
ATOM 1857 O O . LEU A 1 230 ? -1.817 17.203 21.969 1 98.88 230 LEU A O 1
ATOM 1861 N N . ILE A 1 231 ? -1.861 16.422 24.047 1 98.69 231 ILE A N 1
ATOM 1862 C CA . ILE A 1 231 ? -1.358 17.656 24.656 1 98.69 231 ILE A CA 1
ATOM 1863 C C . ILE A 1 231 ? 0.085 17.891 24.219 1 98.69 231 ILE A C 1
ATOM 1865 O O . ILE A 1 231 ? 0.46 19.016 23.891 1 98.69 231 ILE A O 1
ATOM 1869 N N . ASP A 1 232 ? 0.914 16.828 24.203 1 98.88 232 ASP A N 1
ATOM 1870 C CA . ASP A 1 232 ? 2.291 16.953 23.734 1 98.88 232 ASP A CA 1
ATOM 1871 C C . ASP A 1 232 ? 2.342 17.453 22.297 1 98.88 232 ASP A C 1
ATOM 1873 O O . ASP A 1 232 ? 3.129 18.344 21.969 1 98.88 232 ASP A O 1
ATOM 1877 N N . LEU A 1 233 ? 1.52 16.875 21.438 1 98.88 233 LEU A N 1
ATOM 1878 C CA . LEU A 1 233 ? 1.462 17.281 20.047 1 98.88 233 LEU A CA 1
ATOM 1879 C C . LEU A 1 233 ? 0.953 18.703 19.906 1 98.88 233 LEU A C 1
ATOM 1881 O O . LEU A 1 233 ? 1.468 19.484 19.109 1 98.88 233 LEU A O 1
ATOM 1885 N N . TYR A 1 234 ? -0.022 19.062 20.719 1 98.75 234 TYR A N 1
ATOM 1886 C CA . TYR A 1 234 ? -0.592 20.406 20.672 1 98.75 234 TYR A CA 1
ATOM 1887 C C . TYR A 1 234 ? 0.45 21.453 21.047 1 98.75 234 TYR A C 1
ATOM 1889 O O . TYR A 1 234 ? 0.584 22.469 20.375 1 98.75 234 TYR A O 1
ATOM 1897 N N . GLU A 1 235 ? 1.185 21.219 22.109 1 98.75 235 GLU A N 1
ATOM 1898 C CA . GLU A 1 235 ? 2.221 22.156 22.531 1 98.75 235 GLU A CA 1
ATOM 1899 C C . GLU A 1 235 ? 3.281 22.328 21.453 1 98.75 235 GLU A C 1
ATOM 1901 O O . GLU A 1 235 ? 3.736 23.453 21.203 1 98.75 235 GLU A O 1
ATOM 1906 N N . ASN A 1 236 ? 3.643 21.266 20.844 1 98.81 236 ASN A N 1
ATOM 1907 C CA . ASN A 1 236 ? 4.582 21.344 19.734 1 98.81 236 ASN A CA 1
ATOM 1908 C C . ASN A 1 236 ? 4.008 22.125 18.562 1 98.81 236 ASN A C 1
ATOM 1910 O O . ASN A 1 236 ? 4.715 22.922 17.922 1 98.81 236 ASN A O 1
ATOM 1914 N N . GLU A 1 237 ? 2.686 21.938 18.234 1 98.62 237 GLU A N 1
ATOM 1915 C CA . GLU A 1 237 ? 2.039 22.625 17.125 1 98.62 237 GLU A CA 1
ATOM 1916 C C . GLU A 1 237 ? 1.956 24.125 17.375 1 98.62 237 GLU A C 1
ATOM 1918 O O . GLU A 1 237 ? 2.041 24.922 16.438 1 98.62 237 GLU A O 1
ATOM 1923 N N . LEU A 1 238 ? 1.854 24.516 18.625 1 98.38 238 LEU A N 1
ATOM 1924 C CA . LEU A 1 238 ? 1.818 25.938 18.938 1 98.38 238 LEU A CA 1
ATOM 1925 C C . LEU A 1 238 ? 3.121 26.625 18.531 1 98.38 238 LEU A C 1
ATOM 1927 O O . LEU A 1 238 ? 3.1 27.703 17.922 1 98.38 238 LEU A O 1
ATOM 1931 N N . VAL A 1 239 ? 4.211 26 18.812 1 98.69 239 VAL A N 1
ATOM 1932 C CA . VAL A 1 239 ? 5.52 26.547 18.469 1 98.69 239 VAL A CA 1
ATOM 1933 C C . VAL A 1 239 ? 5.719 26.516 16.969 1 98.69 239 VAL A C 1
ATOM 1935 O O . VAL A 1 239 ? 6.164 27.5 16.359 1 98.69 239 VAL A O 1
ATOM 1938 N N . TYR A 1 240 ? 5.387 25.453 16.344 1 98.62 240 TYR A N 1
ATOM 1939 C CA . TYR A 1 240 ? 5.531 25.281 14.906 1 98.62 240 TYR A CA 1
ATOM 1940 C C . TYR A 1 240 ? 4.688 26.297 14.148 1 98.62 240 TYR A C 1
ATOM 1942 O O . TYR A 1 240 ? 5.152 26.891 13.18 1 98.62 240 TYR A O 1
ATOM 1950 N N . THR A 1 241 ? 3.428 26.469 14.602 1 98.5 241 THR A N 1
ATOM 1951 C CA . THR A 1 241 ? 2.51 27.406 13.977 1 98.5 241 THR A CA 1
ATOM 1952 C C . THR A 1 241 ? 3.068 28.828 14.047 1 98.5 241 THR A C 1
ATOM 1954 O O . THR A 1 241 ? 2.99 29.578 13.078 1 98.5 241 THR A O 1
ATOM 1957 N N . GLU A 1 242 ? 3.615 29.156 15.164 1 98.38 242 GLU A N 1
ATOM 1958 C CA . GLU A 1 242 ? 4.23 30.469 15.305 1 98.38 242 GLU A CA 1
ATOM 1959 C C . GLU A 1 242 ? 5.395 30.641 14.328 1 98.38 242 GLU A C 1
ATOM 1961 O O . GLU A 1 242 ? 5.523 31.688 13.695 1 98.38 242 GLU A O 1
ATOM 1966 N N . GLU A 1 243 ? 6.164 29.688 14.219 1 98.12 243 GLU A N 1
ATOM 1967 C CA . GLU A 1 243 ? 7.336 29.734 13.352 1 98.12 243 GLU A CA 1
ATOM 1968 C C . GLU A 1 243 ? 6.926 29.938 11.891 1 98.12 243 GLU A C 1
ATOM 1970 O O . GLU A 1 243 ? 7.531 30.734 11.172 1 98.12 243 GLU A O 1
ATOM 1975 N N . ILE A 1 244 ? 5.898 29.281 11.453 1 98.25 244 ILE A N 1
ATOM 1976 C CA . ILE A 1 244 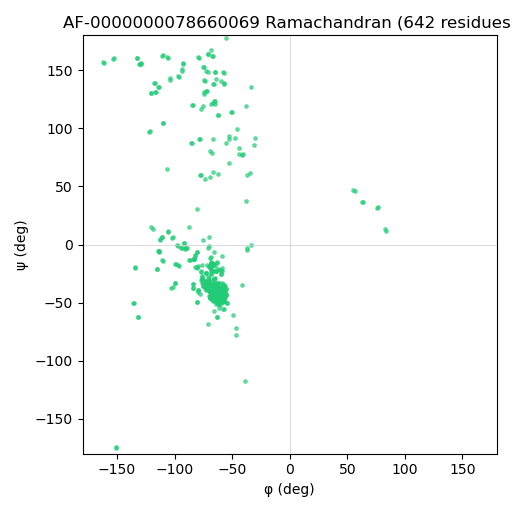? 5.531 29.219 10.039 1 98.25 244 ILE A CA 1
ATOM 1977 C C . ILE A 1 244 ? 4.711 30.453 9.672 1 98.25 244 ILE A C 1
ATOM 1979 O O . ILE A 1 244 ? 4.879 31.031 8.594 1 98.25 244 ILE A O 1
ATOM 1983 N N . TYR A 1 245 ? 3.848 30.906 10.578 1 98.19 245 TYR A N 1
ATOM 1984 C CA . TYR A 1 245 ? 2.756 31.766 10.125 1 98.19 245 TYR A CA 1
ATOM 1985 C C . TYR A 1 245 ? 2.904 33.188 10.68 1 98.19 245 TYR A C 1
ATOM 1987 O O . TYR A 1 245 ? 2.146 34.062 10.305 1 98.19 245 TYR A O 1
ATOM 1995 N N . SER A 1 246 ? 3.885 33.438 11.562 1 98.38 246 SER A N 1
ATOM 1996 C CA . SER A 1 246 ? 4.016 34.75 12.188 1 98.38 246 SER A CA 1
ATOM 1997 C C . SER A 1 246 ? 4.207 35.844 11.148 1 98.38 246 SER A C 1
ATOM 1999 O O . SER A 1 246 ? 3.559 36.875 11.211 1 98.38 246 SER A O 1
ATOM 2001 N N . GLU A 1 247 ? 5.059 35.594 10.164 1 98.06 247 GLU A N 1
ATOM 2002 C CA . GLU A 1 247 ? 5.418 36.625 9.195 1 98.06 247 GLU A CA 1
ATOM 2003 C C . GLU A 1 247 ? 4.246 36.969 8.273 1 98.06 247 GLU A C 1
ATOM 2005 O O . GLU A 1 247 ? 4.219 38.031 7.648 1 98.06 247 GLU A O 1
ATOM 2010 N N . ILE A 1 248 ? 3.27 36.062 8.195 1 97.88 248 ILE A N 1
ATOM 2011 C CA . ILE A 1 248 ? 2.172 36.312 7.266 1 97.88 248 ILE A CA 1
ATOM 2012 C C . ILE A 1 248 ? 0.885 36.562 8.047 1 97.88 248 ILE A C 1
ATOM 2014 O O . ILE A 1 248 ? -0.202 36.625 7.469 1 97.88 248 ILE A O 1
ATOM 2018 N N . GLY A 1 249 ? 0.961 36.594 9.398 1 98 249 GLY A N 1
ATOM 2019 C CA . GLY A 1 249 ? -0.1 37.125 10.25 1 98 249 GLY A CA 1
ATOM 2020 C C . GLY A 1 249 ? -1.273 36.156 10.383 1 98 249 GLY A C 1
ATOM 2021 O O . GLY A 1 249 ? -2.42 36.594 10.523 1 98 249 GLY A O 1
ATOM 2022 N N . LEU A 1 250 ? -1.062 34.812 10.352 1 97.81 250 LEU A N 1
ATOM 2023 C CA . LEU A 1 250 ? -2.174 33.875 10.359 1 97.81 250 LEU A CA 1
ATOM 2024 C C . LEU A 1 250 ? -2.104 32.938 11.578 1 97.81 250 LEU A C 1
ATOM 2026 O O . LEU A 1 250 ? -2.828 31.953 11.656 1 97.81 250 LEU A O 1
ATOM 2030 N N . VAL A 1 251 ? -1.274 33.281 12.578 1 98.25 251 VAL A N 1
ATOM 2031 C CA . VAL A 1 251 ? -0.985 32.375 13.703 1 98.25 251 VAL A CA 1
ATOM 2032 C C . VAL A 1 251 ? -2.279 32.031 14.438 1 98.25 251 VAL A C 1
ATOM 2034 O O . VAL A 1 251 ? -2.578 30.875 14.664 1 98.25 251 VAL A O 1
ATOM 2037 N N . ASP A 1 252 ? -3.072 33 14.766 1 97.88 252 ASP A N 1
ATOM 2038 C CA . ASP A 1 252 ? -4.266 32.781 15.578 1 97.88 252 ASP A CA 1
ATOM 2039 C C . ASP A 1 252 ? -5.285 31.938 14.82 1 97.88 252 ASP A C 1
ATOM 2041 O O . ASP A 1 252 ? -5.902 31.047 15.406 1 97.88 252 ASP A O 1
ATOM 2045 N N . GLU A 1 253 ? -5.461 32.188 13.586 1 97.44 253 GLU A N 1
ATOM 2046 C CA . GLU A 1 253 ? -6.414 31.422 12.781 1 97.44 253 GLU A CA 1
ATOM 2047 C C . GLU A 1 253 ? -5.984 29.953 12.648 1 97.44 253 GLU A C 1
ATOM 2049 O O . GLU A 1 253 ? -6.816 29.047 12.703 1 97.44 253 GLU A O 1
ATOM 2054 N N . VAL A 1 254 ? -4.699 29.766 12.484 1 98.12 254 VAL A N 1
ATOM 2055 C CA . VAL A 1 254 ? -4.199 28.406 12.344 1 98.12 254 VAL A CA 1
ATOM 2056 C C . VAL A 1 254 ? -4.316 27.656 13.672 1 98.12 254 VAL A C 1
ATOM 2058 O O . VAL A 1 254 ? -4.66 26.469 13.703 1 98.12 254 VAL A O 1
ATOM 2061 N N . ARG A 1 255 ? -4.047 28.359 14.797 1 97.88 255 ARG A N 1
ATOM 2062 C CA . ARG A 1 255 ? -4.176 27.734 16.109 1 97.88 255 ARG A CA 1
ATOM 2063 C C . ARG A 1 255 ? -5.602 27.25 16.344 1 97.88 255 ARG A C 1
ATOM 2065 O O . ARG A 1 255 ? -5.812 26.156 16.891 1 97.88 255 ARG A O 1
ATOM 2072 N N . LYS A 1 256 ? -6.566 28.016 15.938 1 97.88 256 LYS A N 1
ATOM 2073 C CA . LYS A 1 256 ? -7.961 27.609 16.031 1 97.88 256 LYS A CA 1
ATOM 2074 C C . LYS A 1 256 ? -8.227 26.359 15.195 1 97.88 256 LYS A C 1
ATOM 2076 O O . LYS A 1 256 ? -8.914 25.438 15.641 1 97.88 256 LYS A O 1
ATOM 2081 N N . PHE A 1 257 ? -7.727 26.406 14.008 1 97.12 257 PHE A N 1
ATOM 2082 C CA . PHE A 1 257 ? -7.914 25.297 13.086 1 97.12 257 PHE A CA 1
ATOM 2083 C C . PHE A 1 257 ? -7.258 24.031 13.625 1 97.12 257 PHE A C 1
ATOM 2085 O O . PHE A 1 257 ? -7.793 22.922 13.461 1 97.12 257 PHE A O 1
ATOM 2092 N N . VAL A 1 258 ? -6.086 24.156 14.289 1 97.75 258 VAL A N 1
ATOM 2093 C CA . VAL A 1 258 ? -5.379 23.047 14.93 1 97.75 258 VAL A CA 1
ATOM 2094 C C . VAL A 1 258 ? -6.262 22.422 16 1 97.75 258 VAL A C 1
ATOM 2096 O O . VAL A 1 258 ? -6.438 21.203 16.047 1 97.75 258 VAL A O 1
ATOM 2099 N N . ARG A 1 259 ? -6.859 23.234 16.828 1 98.31 259 ARG A N 1
ATOM 2100 C CA . ARG A 1 259 ? -7.703 22.734 17.906 1 98.31 259 ARG A CA 1
ATOM 2101 C C . ARG A 1 259 ? -8.977 22.109 17.359 1 98.31 259 ARG A C 1
ATOM 2103 O O . ARG A 1 259 ? -9.438 21.078 17.875 1 98.31 259 ARG A O 1
ATOM 2110 N N . TYR A 1 260 ? -9.484 22.688 16.328 1 97.44 260 TYR A N 1
ATOM 2111 C CA . TYR A 1 260 ? -10.664 22.141 15.672 1 97.44 260 TYR A CA 1
ATOM 2112 C C . TYR A 1 260 ? -10.414 20.734 15.18 1 97.44 260 TYR A C 1
ATOM 2114 O O . TYR A 1 260 ? -11.219 19.828 15.414 1 97.44 260 TYR A O 1
ATOM 2122 N N . ASN A 1 261 ? -9.336 20.531 14.547 1 97.44 261 ASN A N 1
ATOM 2123 C CA . ASN A 1 261 ? -9.031 19.234 13.953 1 97.44 261 ASN A CA 1
ATOM 2124 C C . ASN A 1 261 ? -8.586 18.234 15.016 1 97.44 261 ASN A C 1
ATOM 2126 O O . ASN A 1 261 ? -8.805 17.031 14.867 1 97.44 261 ASN A O 1
ATOM 2130 N N . ALA A 1 262 ? -7.941 18.734 16.141 1 98.56 262 ALA A N 1
ATOM 2131 C CA . ALA A 1 262 ? -7.668 17.844 17.266 1 98.56 262 ALA A CA 1
ATOM 2132 C C . ALA A 1 262 ? -8.953 17.219 17.781 1 98.56 262 ALA A C 1
ATOM 2134 O O . ALA A 1 262 ? -9 16.016 18.078 1 98.56 262 ALA A O 1
ATOM 2135 N N . ASN A 1 263 ? -9.977 18.062 17.891 1 98.44 263 ASN A N 1
ATOM 2136 C CA . ASN A 1 263 ? -11.281 17.547 18.328 1 98.44 263 ASN A CA 1
ATOM 2137 C C . ASN A 1 263 ? -11.852 16.547 17.328 1 98.44 263 ASN A C 1
ATOM 2139 O O . ASN A 1 263 ? -12.461 15.555 17.719 1 98.44 263 ASN A O 1
ATOM 2143 N N . LYS A 1 264 ? -11.68 16.781 16.047 1 97.5 264 LYS A N 1
ATOM 2144 C CA . LYS A 1 264 ? -12.156 15.852 15.023 1 97.5 264 LYS A CA 1
ATOM 2145 C C . LYS A 1 264 ? -11.461 14.5 15.148 1 97.5 264 LYS A C 1
ATOM 2147 O O . LYS A 1 264 ? -12.094 13.453 14.984 1 97.5 264 LYS A O 1
ATOM 2152 N N . ALA A 1 265 ? -10.172 14.523 15.445 1 98.69 265 ALA A N 1
ATOM 2153 C CA . ALA A 1 265 ? -9.43 13.281 15.641 1 98.69 265 ALA A CA 1
ATOM 2154 C C . ALA A 1 265 ? -9.977 12.5 16.828 1 98.69 265 ALA A C 1
ATOM 2156 O O . ALA A 1 265 ? -10.133 11.281 16.766 1 98.69 265 ALA A O 1
ATOM 2157 N N . LEU A 1 266 ? -10.234 13.211 17.922 1 98.81 266 LEU A N 1
ATOM 2158 C CA . LEU A 1 266 ? -10.805 12.562 19.109 1 98.81 266 LEU A CA 1
ATOM 2159 C C . LEU A 1 266 ? -12.164 11.961 18.781 1 98.81 266 LEU A C 1
ATOM 2161 O O . LEU A 1 266 ? -12.477 10.852 19.234 1 98.81 266 LEU A O 1
ATOM 2165 N N . MET A 1 267 ? -12.945 12.641 18.016 1 98.5 267 MET A N 1
ATOM 2166 C CA . MET A 1 267 ? -14.25 12.125 17.594 1 98.5 267 MET A CA 1
ATOM 2167 C C . MET A 1 267 ? -14.102 10.828 16.812 1 98.5 267 MET A C 1
ATOM 2169 O O . MET A 1 267 ? -14.852 9.875 17.047 1 98.5 267 MET A O 1
ATOM 2173 N N . ASN A 1 268 ? -13.141 10.789 15.883 1 98.25 268 ASN A N 1
ATOM 2174 C CA . ASN A 1 268 ? -12.898 9.578 15.109 1 98.25 268 ASN A CA 1
ATOM 2175 C C . ASN A 1 268 ? -12.523 8.406 16.016 1 98.25 268 ASN A C 1
ATOM 2177 O O . ASN A 1 268 ? -12.75 7.246 15.656 1 98.25 268 ASN A O 1
ATOM 2181 N N . LEU A 1 269 ? -11.961 8.672 17.219 1 98.81 269 LEU A N 1
ATOM 2182 C CA . LEU A 1 269 ? -11.586 7.645 18.203 1 98.81 269 LEU A CA 1
ATOM 2183 C C . LEU A 1 269 ? -12.727 7.387 19.172 1 98.81 269 LEU A C 1
ATOM 2185 O O . LEU A 1 269 ? -12.562 6.621 20.125 1 98.81 269 LEU A O 1
ATOM 2189 N N . ALA A 1 270 ? -13.883 8.078 19 1 98.31 270 ALA A N 1
ATOM 2190 C CA . ALA A 1 270 ? -15.047 8.008 19.875 1 98.31 270 ALA A CA 1
ATOM 2191 C C . ALA A 1 270 ? -14.711 8.516 21.281 1 98.31 270 ALA A C 1
ATOM 2193 O O . ALA A 1 270 ? -15.164 7.957 22.281 1 98.31 270 ALA A O 1
ATOM 2194 N N . LEU A 1 271 ? -13.875 9.531 21.344 1 98.5 271 LEU A N 1
ATOM 2195 C CA . LEU A 1 271 ? -13.5 10.164 22.609 1 98.5 271 LEU A CA 1
ATOM 2196 C C . LEU A 1 271 ? -14.078 11.57 22.703 1 98.5 271 LEU A C 1
ATOM 2198 O O . LEU A 1 271 ? -14.484 12.156 21.688 1 98.5 271 LEU A O 1
ATOM 2202 N N . GLU A 1 272 ? -14.125 12.094 23.859 1 97.62 272 GLU A N 1
ATOM 2203 C CA . GLU A 1 272 ? -14.664 13.422 24.094 1 97.62 272 GLU A CA 1
ATOM 2204 C C . GLU A 1 272 ? -13.711 14.508 23.609 1 97.62 272 GLU A C 1
ATOM 2206 O O . GLU A 1 272 ? -12.492 14.375 23.75 1 97.62 272 GLU A O 1
ATOM 2211 N N . PRO A 1 273 ? -14.312 15.578 23.016 1 98.06 273 PRO A N 1
ATOM 2212 C CA . PRO A 1 273 ? -13.445 16.703 22.625 1 98.06 273 PRO A CA 1
ATOM 2213 C C . PRO A 1 273 ? -12.656 17.266 23.797 1 98.06 273 PRO A C 1
ATOM 2215 O O . PRO A 1 273 ? -13.133 17.25 24.938 1 98.06 273 PRO A O 1
ATOM 2218 N N . TYR A 1 274 ? -11.469 17.75 23.516 1 98.44 274 TYR A N 1
ATOM 2219 C CA . TYR A 1 274 ? -10.609 18.328 24.531 1 98.44 274 TYR A CA 1
ATOM 2220 C C . TYR A 1 274 ? -10.695 19.859 24.516 1 98.44 274 TYR A C 1
ATOM 2222 O O . TYR A 1 274 ? -10.633 20.5 25.562 1 98.44 274 TYR A O 1
ATOM 2230 N N . PHE A 1 275 ? -10.883 20.438 23.375 1 98.44 275 PHE A N 1
ATOM 2231 C CA . PHE A 1 275 ? -10.875 21.891 23.219 1 98.44 275 PHE A CA 1
ATOM 2232 C C . PHE A 1 275 ? -12.289 22.422 23.016 1 98.44 275 PHE A C 1
ATOM 2234 O O . PHE A 1 275 ? -13.172 21.688 22.562 1 98.44 275 PHE A O 1
ATOM 2241 N N . GLU A 1 276 ? -12.445 23.719 23.266 1 97.31 276 GLU A N 1
ATOM 2242 C CA . GLU A 1 276 ? -13.711 24.391 23 1 97.31 276 GLU A CA 1
ATOM 2243 C C . GLU A 1 276 ? -13.922 24.625 21.516 1 97.31 276 GLU A C 1
ATOM 2245 O O . GLU A 1 276 ? -12.961 24.75 20.75 1 97.31 276 GLU A O 1
ATOM 2250 N N . GLU A 1 277 ? -15.172 24.688 21.141 1 95.06 277 GLU A N 1
ATOM 2251 C CA . GLU A 1 277 ? -15.5 25 19.75 1 95.06 277 GLU A CA 1
ATOM 2252 C C . GLU A 1 277 ? -15.227 26.469 19.438 1 95.06 277 GLU A C 1
ATOM 2254 O O . GLU A 1 277 ? -15.508 27.344 20.25 1 95.06 277 GLU A O 1
ATOM 2259 N N . GLU A 1 278 ? -14.547 26.656 18.344 1 95.56 278 GLU A N 1
ATOM 2260 C CA . GLU A 1 278 ? -14.234 28.016 17.891 1 95.56 278 GLU A CA 1
ATOM 2261 C C . GLU A 1 278 ? -14.617 28.203 16.422 1 95.56 278 GLU A C 1
ATOM 2263 O O . GLU A 1 278 ? -14.711 27.219 15.664 1 95.56 278 GLU A O 1
ATOM 2268 N N . GLU A 1 279 ? -14.859 29.453 16.031 1 94.88 279 GLU A N 1
ATOM 2269 C CA . GLU A 1 279 ? -15.141 29.75 14.633 1 94.88 279 GLU A CA 1
ATOM 2270 C C . GLU A 1 279 ? -13.875 29.688 13.789 1 94.88 279 GLU A C 1
ATOM 2272 O O . GLU A 1 279 ? -12.859 30.297 14.141 1 94.88 279 GLU A O 1
ATOM 2277 N N . ILE A 1 280 ? -14 29 12.734 1 94.56 280 ILE A N 1
ATOM 2278 C CA . ILE A 1 280 ? -12.875 28.859 11.82 1 94.56 280 ILE A CA 1
ATOM 2279 C C . ILE A 1 280 ? -13.008 29.875 10.68 1 94.56 280 ILE A C 1
ATOM 2281 O O . ILE A 1 280 ? -14.125 30.203 10.266 1 94.56 280 ILE A O 1
ATOM 2285 N N . ASN A 1 281 ? -11.906 30.406 10.195 1 94.19 281 ASN A N 1
ATOM 2286 C CA . ASN A 1 281 ? -11.883 31.344 9.086 1 94.19 281 ASN A CA 1
ATOM 2287 C C . ASN A 1 281 ? -12.672 30.812 7.891 1 94.19 281 ASN A C 1
ATOM 2289 O O . ASN A 1 281 ? -12.312 29.797 7.309 1 94.19 281 ASN A O 1
ATOM 2293 N N . PRO A 1 282 ? -13.766 31.438 7.52 1 94.25 282 PRO A N 1
ATOM 2294 C CA . PRO A 1 282 ? -14.633 30.938 6.449 1 94.25 282 PRO A CA 1
ATOM 2295 C C . PRO A 1 282 ? -13.898 30.797 5.113 1 94.25 282 PRO A C 1
ATOM 2297 O O . PRO A 1 282 ? -14.297 30 4.262 1 94.25 282 PRO A O 1
ATOM 2300 N N . ILE A 1 283 ? -12.797 31.531 4.922 1 94.75 283 ILE A N 1
ATOM 2301 C CA . ILE A 1 283 ? -12.039 31.484 3.676 1 94.75 283 ILE A CA 1
ATOM 2302 C C . ILE A 1 283 ? -11.484 30.078 3.469 1 94.75 283 ILE A C 1
ATOM 2304 O O . ILE A 1 283 ? -11.422 29.578 2.338 1 94.75 283 ILE A O 1
ATOM 2308 N N . VAL A 1 284 ? -11.117 29.422 4.547 1 94.31 284 VAL A N 1
ATOM 2309 C CA . VAL A 1 284 ? -10.547 28.094 4.473 1 94.31 284 VAL A CA 1
ATOM 2310 C C . VAL A 1 284 ? -11.609 27.094 4.016 1 94.31 284 VAL A C 1
ATOM 2312 O O . VAL A 1 284 ? -11.328 26.188 3.238 1 94.31 284 VAL A O 1
ATOM 2315 N N . PHE A 1 285 ? -12.844 27.312 4.434 1 90.06 285 PHE A N 1
ATOM 2316 C CA . PHE A 1 285 ? -13.938 26.438 4.02 1 90.06 285 PHE A CA 1
ATOM 2317 C C . PHE A 1 285 ? -14.297 26.672 2.561 1 90.06 285 PHE A C 1
ATOM 2319 O O . PHE A 1 285 ? -14.688 25.734 1.854 1 90.06 285 PHE A O 1
ATOM 2326 N N . ASN A 1 286 ? -14.117 27.906 2.115 1 87.31 286 ASN A N 1
ATOM 2327 C CA . ASN A 1 286 ? -14.289 28.188 0.694 1 87.31 286 ASN A CA 1
ATOM 2328 C C . ASN A 1 286 ? -13.289 27.406 -0.158 1 87.31 286 ASN A C 1
ATOM 2330 O O . ASN A 1 286 ? -13.602 27.031 -1.289 1 87.31 286 ASN A O 1
ATOM 2334 N N . GLY A 1 287 ? -12.172 27.219 0.41 1 86.38 287 GLY A N 1
ATOM 2335 C CA . GLY A 1 287 ? -11.141 26.484 -0.288 1 86.38 287 GLY A CA 1
ATOM 2336 C C . GLY A 1 287 ? -11.422 25 -0.375 1 86.38 287 GLY A C 1
ATOM 2337 O O . GLY A 1 287 ? -10.898 24.297 -1.253 1 86.38 287 GLY A O 1
ATOM 2338 N N . LEU A 1 288 ? -12.203 24.5 0.547 1 84.75 288 LEU A N 1
ATOM 2339 C CA . LEU A 1 288 ? -12.602 23.094 0.561 1 84.75 288 LEU A CA 1
ATOM 2340 C C . LEU A 1 288 ? -13.711 22.828 -0.449 1 84.75 288 LEU A C 1
ATOM 2342 O O . LEU A 1 288 ? -13.773 21.75 -1.037 1 84.75 288 LEU A O 1
ATOM 2346 N N . LYS A 1 289 ? -14.867 23.688 -0.689 1 64.19 289 LYS A N 1
ATOM 2347 C CA . LYS A 1 289 ? -16.078 23.531 -1.489 1 64.19 289 LYS A CA 1
ATOM 2348 C C . LYS A 1 289 ? -15.773 23.625 -2.98 1 64.19 289 LYS A C 1
ATOM 2350 O O . LYS A 1 289 ? -16.547 23.156 -3.814 1 64.19 289 LYS A O 1
ATOM 2355 N N . THR A 1 290 ? -14.836 24.391 -3.361 1 46.91 290 THR A N 1
ATOM 2356 C CA . THR A 1 290 ? -14.75 24.734 -4.777 1 46.91 290 THR A CA 1
ATOM 2357 C C . THR A 1 290 ? -14.898 23.5 -5.648 1 46.91 290 THR A C 1
ATOM 2359 O O . THR A 1 290 ? -15.531 23.547 -6.707 1 46.91 290 THR A O 1
ATOM 2362 N N . ASN A 1 291 ? -14.047 22.422 -5.891 1 44.56 291 ASN A N 1
ATOM 2363 C CA . ASN A 1 291 ? -14.219 21.531 -7.023 1 44.56 291 ASN A CA 1
ATOM 2364 C C . ASN A 1 291 ? -14.836 20.203 -6.59 1 44.56 291 ASN A C 1
ATOM 2366 O O . ASN A 1 291 ? -14.938 19.266 -7.391 1 44.56 291 ASN A O 1
ATOM 2370 N N . THR A 1 292 ? -14.438 19.766 -5.445 1 42.69 292 THR A N 1
ATOM 2371 C CA . THR A 1 292 ? -14.844 18.375 -5.242 1 42.69 292 THR A CA 1
ATOM 2372 C C . THR A 1 292 ? -16.328 18.297 -4.879 1 42.69 292 THR A C 1
ATOM 2374 O O . THR A 1 292 ? -16.828 19.094 -4.09 1 42.69 292 THR A O 1
ATOM 2377 N N . LYS A 1 293 ? -17.109 17.703 -5.648 1 40.53 293 LYS A N 1
ATOM 2378 C CA . LYS A 1 293 ? -18.422 17.234 -5.227 1 40.53 293 LYS A CA 1
ATOM 2379 C C . LYS A 1 293 ? -18.422 16.844 -3.752 1 40.53 293 LYS A C 1
ATOM 2381 O O . LYS A 1 293 ? -17.688 15.945 -3.34 1 40.53 293 LYS A O 1
ATOM 2386 N N . ASN A 1 294 ? -18.656 17.891 -2.873 1 35.34 294 ASN A N 1
ATOM 2387 C CA . ASN A 1 294 ? -18.594 17.906 -1.416 1 35.34 294 ASN A CA 1
ATOM 2388 C C . ASN A 1 294 ? -19.266 16.688 -0.803 1 35.34 294 ASN A C 1
ATOM 2390 O O . ASN A 1 294 ? -20.469 16.484 -0.954 1 35.34 294 ASN A O 1
ATOM 2394 N N . HIS A 1 295 ? -18.625 15.617 -0.706 1 38.41 295 HIS A N 1
ATOM 2395 C CA . HIS A 1 295 ? -19.156 14.789 0.373 1 38.41 295 HIS A CA 1
ATOM 2396 C C . HIS A 1 295 ? -19.234 15.57 1.68 1 38.41 295 HIS A C 1
ATOM 2398 O O . HIS A 1 295 ? -18.266 16.219 2.086 1 38.41 295 HIS A O 1
ATOM 2404 N N . ASP A 1 296 ? -20.438 16.156 1.905 1 35.25 296 ASP A N 1
ATOM 2405 C CA . ASP A 1 296 ? -20.719 16.766 3.199 1 35.25 296 ASP A CA 1
ATOM 2406 C C . ASP A 1 296 ? -20.047 15.992 4.332 1 35.25 296 ASP A C 1
ATOM 2408 O O . ASP A 1 296 ? -20.688 15.164 4.98 1 35.25 296 ASP A O 1
ATOM 2412 N N . PHE A 1 297 ? -18.781 15.938 4.27 1 37.91 297 PHE A N 1
ATOM 2413 C CA . PHE A 1 297 ? -17.984 15.25 5.277 1 37.91 297 PHE A CA 1
ATOM 2414 C C . PHE A 1 297 ? -18.219 15.844 6.656 1 37.91 297 PHE A C 1
ATOM 2416 O O . PHE A 1 297 ? -18.25 15.125 7.656 1 37.91 297 PHE A O 1
ATOM 2423 N N . PHE A 1 298 ? -18.234 17.25 6.781 1 37.31 298 PHE A N 1
ATOM 2424 C CA . PHE A 1 298 ? -18.203 17.891 8.094 1 37.31 298 PHE A CA 1
ATOM 2425 C C . PHE A 1 298 ? -19.594 17.891 8.719 1 37.31 298 PHE A C 1
ATOM 2427 O O . PHE A 1 298 ? -19.781 18.391 9.828 1 37.31 298 PHE A O 1
ATOM 2434 N N . SER A 1 299 ? -20.516 17.719 7.941 1 33.75 299 SER A N 1
ATOM 2435 C CA . SER A 1 299 ? -21.828 17.797 8.594 1 33.75 299 SER A CA 1
ATOM 2436 C C . SER A 1 299 ? -22.062 16.594 9.5 1 33.75 299 SER A C 1
ATOM 2438 O O . SER A 1 299 ? -23.219 16.188 9.711 1 33.75 299 SER A O 1
ATOM 2440 N N . VAL A 1 300 ? -21.078 15.734 9.703 1 32.25 300 VAL A N 1
ATOM 2441 C CA . VAL A 1 300 ? -21.469 14.789 10.742 1 32.25 300 VAL A CA 1
ATOM 2442 C C . VAL A 1 300 ? -21.531 15.508 12.094 1 32.25 300 VAL A C 1
ATOM 2444 O O . VAL A 1 300 ? -20.484 15.773 12.703 1 32.25 300 VAL A O 1
ATOM 2447 N N . LYS A 1 301 ? -22.219 16.469 12.367 1 31.61 301 LYS A N 1
ATOM 2448 C CA . LYS A 1 301 ? -22.547 16.781 13.758 1 31.61 301 LYS A CA 1
ATOM 2449 C C . LYS A 1 301 ? -22.688 15.516 14.586 1 31.61 301 LYS A C 1
ATOM 2451 O O . LYS A 1 301 ? -23.109 14.477 14.078 1 31.61 301 LYS A O 1
ATOM 2456 N N . GLY A 1 302 ? -22.109 15.406 15.867 1 30.08 302 GLY A N 1
ATOM 2457 C CA . GLY A 1 302 ? -22.109 14.477 16.984 1 30.08 302 GLY A CA 1
ATOM 2458 C C . GLY A 1 302 ? -23.453 13.82 17.219 1 30.08 302 GLY A C 1
ATOM 2459 O O . GLY A 1 302 ? -23.719 13.297 18.297 1 30.08 302 GLY A O 1
ATOM 2460 N N . ASN A 1 303 ? -24.531 14.047 16.578 1 28.42 303 ASN A N 1
ATOM 2461 C CA . ASN A 1 303 ? -25.625 13.32 17.219 1 28.42 303 ASN A CA 1
ATOM 2462 C C . ASN A 1 303 ? -25.312 11.828 17.328 1 28.42 303 ASN A C 1
ATOM 2464 O O . ASN A 1 303 ? -24.438 11.32 16.641 1 28.42 303 ASN A O 1
ATOM 2468 N N . GLY A 1 304 ? -26.25 10.906 17.984 1 28.95 304 GLY A N 1
ATOM 2469 C CA . GLY A 1 304 ? -26.359 9.531 18.453 1 28.95 304 GLY A CA 1
ATOM 2470 C C . GLY A 1 304 ? -26 8.508 17.391 1 28.95 304 GLY A C 1
ATOM 2471 O O . GLY A 1 304 ? -26.703 8.375 16.391 1 28.95 304 GLY A O 1
ATOM 2472 N N . TYR A 1 305 ? -24.875 8.32 16.969 1 29.5 305 TYR A N 1
ATOM 2473 C CA . TYR A 1 305 ? -24.344 7.008 16.594 1 29.5 305 TYR A CA 1
ATOM 2474 C C . TYR A 1 305 ? -24.859 5.926 17.531 1 29.5 305 TYR A C 1
ATOM 2476 O O . TYR A 1 305 ? -24.391 4.781 17.484 1 29.5 305 TYR A O 1
ATOM 2484 N N . ILE A 1 306 ? -25.625 6.277 18.609 1 26.42 306 ILE A N 1
ATOM 2485 C CA . ILE A 1 306 ? -26.219 5.203 19.391 1 26.42 306 ILE A CA 1
ATOM 2486 C C . ILE A 1 306 ? -27.172 4.387 18.516 1 26.42 306 ILE A C 1
ATOM 2488 O O . ILE A 1 306 ? -27.391 3.199 18.766 1 26.42 306 ILE A O 1
ATOM 2492 N N . LYS A 1 307 ? -28.078 5.09 17.719 1 27.78 307 LYS A N 1
ATOM 2493 C CA . LYS A 1 307 ? -29.219 4.246 17.391 1 27.78 307 LYS A CA 1
ATOM 2494 C C . LYS A 1 307 ? -28.797 3.068 16.516 1 27.78 307 LYS A C 1
ATOM 2496 O O . LYS A 1 307 ? -29.344 1.97 16.641 1 27.78 307 LYS A O 1
ATOM 2501 N N . THR A 1 308 ? -28.141 3.404 15.281 1 27.39 308 THR A N 1
ATOM 2502 C CA . THR A 1 308 ? -28.391 2.359 14.297 1 27.39 308 THR A CA 1
ATOM 2503 C C . THR A 1 308 ? -27.641 1.081 14.664 1 27.39 308 THR A C 1
ATOM 2505 O O . THR A 1 308 ? -27.609 0.13 13.883 1 27.39 308 THR A O 1
ATOM 2508 N N . LEU A 1 309 ? -26.891 1.09 15.742 1 27.59 309 LEU A N 1
ATOM 2509 C CA . LEU A 1 309 ? -26.609 -0.312 16.031 1 27.59 309 LEU A CA 1
ATOM 2510 C C . LEU A 1 309 ? -27.906 -1.096 16.25 1 27.59 309 LEU A C 1
ATOM 2512 O O . LEU A 1 309 ? -27.875 -2.242 16.703 1 27.59 309 LEU A O 1
ATOM 2516 N N . ASN A 1 310 ? -29.125 -0.407 16.359 1 27.22 310 ASN A N 1
ATOM 2517 C CA . ASN A 1 310 ? -30.266 -1.287 16.125 1 27.22 310 ASN A CA 1
ATOM 2518 C C . ASN A 1 310 ? -30.312 -1.777 14.68 1 27.22 310 ASN A C 1
ATOM 2520 O O . ASN A 1 310 ? -30.438 -0.977 13.758 1 27.22 310 ASN A O 1
ATOM 2524 N N . ILE A 1 311 ? -29.766 -2.828 14.312 1 27.66 311 ILE A N 1
ATOM 2525 C CA . ILE A 1 311 ? -29.844 -3.686 13.133 1 27.66 311 ILE A CA 1
ATOM 2526 C C . ILE A 1 311 ? -31.297 -3.752 12.656 1 27.66 311 ILE A C 1
ATOM 2528 O O . ILE A 1 311 ? -32.094 -4.559 13.156 1 27.66 311 ILE A O 1
ATOM 2532 N N . THR A 1 312 ? -32.125 -2.686 12.703 1 28.41 312 THR A N 1
ATOM 2533 C CA . THR A 1 312 ? -33.344 -2.902 11.961 1 28.41 312 THR A CA 1
ATOM 2534 C C . THR A 1 312 ? -33.062 -3.176 10.484 1 28.41 312 THR A C 1
ATOM 2536 O O . THR A 1 312 ? -32.031 -2.705 9.953 1 28.41 312 THR A O 1
ATOM 2539 N N . GLN A 1 313 ? -33.812 -4.172 9.742 1 26.77 313 GLN A N 1
ATOM 2540 C CA . GLN A 1 313 ? -33.906 -4.637 8.367 1 26.77 313 GLN A CA 1
ATOM 2541 C C . GLN A 1 313 ? -34.031 -3.463 7.395 1 26.77 313 GLN A C 1
ATOM 2543 O O . GLN A 1 313 ? -34.938 -2.625 7.539 1 26.77 313 GLN A O 1
ATOM 2548 N N . LEU A 1 314 ? -32.969 -2.949 6.867 1 26.31 314 LEU A N 1
ATOM 2549 C CA . LEU A 1 314 ? -33.062 -2.023 5.742 1 26.31 314 LEU A CA 1
ATOM 2550 C C . LEU A 1 314 ? -34.125 -2.482 4.746 1 26.31 314 LEU A C 1
ATOM 2552 O O . LEU A 1 314 ? -34.094 -3.613 4.262 1 26.31 314 LEU A O 1
ATOM 2556 N N . LYS A 1 315 ? -35.438 -2.238 5.07 1 28.23 315 LYS A N 1
ATOM 2557 C CA . LYS A 1 315 ? -36.438 -2.574 4.078 1 28.23 315 LYS A CA 1
ATOM 2558 C C . LYS A 1 315 ? -36.281 -1.736 2.816 1 28.23 315 LYS A C 1
ATOM 2560 O O . LYS A 1 315 ? -35.719 -0.642 2.861 1 28.23 315 LYS A O 1
ATOM 2565 N N . ASP A 1 316 ? -36.5 -2.314 1.574 1 28.67 316 ASP A N 1
ATOM 2566 C CA . ASP A 1 316 ? -36.5 -1.908 0.173 1 28.67 316 ASP A CA 1
ATOM 2567 C C . ASP A 1 316 ? -37.156 -0.539 -0.01 1 28.67 316 ASP A C 1
ATOM 2569 O O . ASP A 1 316 ? -36.75 0.224 -0.899 1 28.67 316 ASP A O 1
ATOM 2573 N N . GLU A 1 317 ? -38.188 -0.213 0.767 1 31.23 317 GLU A N 1
ATOM 2574 C CA . GLU A 1 317 ? -39.031 0.884 0.317 1 31.23 317 GLU A CA 1
ATOM 2575 C C . GLU A 1 317 ? -38.312 2.227 0.452 1 31.23 317 GLU A C 1
ATOM 2577 O O . GLU A 1 317 ? -38.812 3.256 0.005 1 31.23 317 GLU A O 1
ATOM 2582 N N . ASP A 1 318 ? -37.344 2.191 1.203 1 29.27 318 ASP A N 1
ATOM 2583 C CA . ASP A 1 318 ? -36.844 3.539 1.461 1 29.27 318 ASP A CA 1
ATOM 2584 C C . ASP A 1 318 ? -36.156 4.117 0.221 1 29.27 318 ASP A C 1
ATOM 2586 O O . ASP A 1 318 ? -35.656 5.238 0.256 1 29.27 318 ASP A O 1
ATOM 2590 N N . PHE A 1 319 ? -36.062 3.305 -0.865 1 26.14 319 PHE A N 1
ATOM 2591 C CA . PHE A 1 319 ? -35.438 3.809 -2.082 1 26.14 319 PHE A CA 1
ATOM 2592 C C . PHE A 1 319 ? -36.469 4.508 -2.967 1 26.14 319 PHE A C 1
ATOM 2594 O O . PHE A 1 319 ? -36.375 4.465 -4.195 1 26.14 319 PHE A O 1
ATOM 2601 N N . ASN A 1 320 ? -37.688 4.895 -2.533 1 24.41 320 ASN A N 1
ATOM 2602 C CA . ASN A 1 320 ? -38.594 5.555 -3.441 1 24.41 320 ASN A CA 1
ATOM 2603 C C . ASN A 1 320 ? -38.125 6.953 -3.812 1 24.41 320 ASN A C 1
ATOM 2605 O O . ASN A 1 320 ? -38.125 7.855 -2.971 1 24.41 320 ASN A O 1
ATOM 2609 N N . PHE A 1 321 ? -37.25 7.023 -4.699 1 22.47 321 PHE A N 1
ATOM 2610 C CA . PHE A 1 321 ? -36.906 8.289 -5.332 1 22.47 321 PHE A CA 1
ATOM 2611 C C . PHE A 1 321 ? -38.062 8.805 -6.168 1 22.47 321 PHE A C 1
ATOM 2613 O O . PHE A 1 321 ? -38.5 8.133 -7.102 1 22.47 321 PHE A O 1
ATOM 2620 N N . ASN A 1 322 ? -39.125 9.43 -5.621 1 21.31 322 ASN A N 1
ATOM 2621 C CA . ASN A 1 322 ? -40.125 10.195 -6.336 1 21.31 322 ASN A CA 1
ATOM 2622 C C . ASN A 1 322 ? -39.5 11.156 -7.344 1 21.31 322 ASN A C 1
ATOM 2624 O O . ASN A 1 322 ? -38.719 12.008 -6.973 1 21.31 322 ASN A O 1
ATOM 2628 N N . PHE A 1 323 ? -39.5 10.703 -8.664 1 19.47 323 PHE A N 1
ATOM 2629 C CA . PHE A 1 323 ? -39.688 11.664 -9.742 1 19.47 323 PHE A CA 1
ATOM 2630 C C . PHE A 1 323 ? -41.156 12.086 -9.859 1 19.47 323 PHE A C 1
ATOM 2632 O O . PHE A 1 323 ? -42.062 11.305 -9.555 1 19.47 323 PHE A O 1
ATOM 2639 N N . MET B 1 1 ? 16.391 9.492 11.953 1 55.5 1 MET B N 1
ATOM 2640 C CA . MET B 1 1 ? 16.344 10.789 11.289 1 55.5 1 MET B CA 1
ATOM 2641 C C . MET B 1 1 ? 15.07 10.93 10.461 1 55.5 1 MET B C 1
ATOM 2643 O O . MET B 1 1 ? 14.617 9.969 9.836 1 55.5 1 MET B O 1
ATOM 2647 N N . ALA B 1 2 ? 14.367 12.086 10.695 1 70.81 2 ALA B N 1
ATOM 2648 C CA . ALA B 1 2 ? 13.102 12.406 10.031 1 70.81 2 ALA B CA 1
ATOM 2649 C C . ALA B 1 2 ? 13.336 12.922 8.617 1 70.81 2 ALA B C 1
ATOM 2651 O O . ALA B 1 2 ? 13.828 14.031 8.422 1 70.81 2 ALA B O 1
ATOM 2652 N N . ARG B 1 3 ? 13.344 12.008 7.652 1 89.62 3 ARG B N 1
ATOM 2653 C CA . ARG B 1 3 ? 13.508 12.438 6.266 1 89.62 3 ARG B CA 1
ATOM 2654 C C . ARG B 1 3 ? 12.25 12.164 5.453 1 89.62 3 ARG B C 1
ATOM 2656 O O . ARG B 1 3 ? 11.617 11.125 5.613 1 89.62 3 ARG B O 1
ATOM 2663 N N . GLY B 1 4 ? 11.875 13.211 4.645 1 95.25 4 GLY B N 1
ATOM 2664 C CA . GLY B 1 4 ? 10.797 13.031 3.686 1 95.25 4 GLY B CA 1
ATOM 2665 C C . GLY B 1 4 ? 11.281 12.625 2.307 1 95.25 4 GLY B C 1
ATOM 2666 O O . GLY B 1 4 ? 12.406 12.953 1.918 1 95.25 4 GLY B O 1
ATOM 2667 N N . VAL B 1 5 ? 10.469 11.922 1.629 1 97.62 5 VAL B N 1
ATOM 2668 C CA . VAL B 1 5 ? 10.805 11.5 0.273 1 97.62 5 VAL B CA 1
ATOM 2669 C C . VAL B 1 5 ? 10.883 12.719 -0.643 1 97.62 5 VAL B C 1
ATOM 2671 O O . VAL B 1 5 ? 9.977 13.547 -0.661 1 97.62 5 VAL B O 1
ATOM 2674 N N . ASN B 1 6 ? 12 12.898 -1.28 1 95.75 6 ASN B N 1
ATOM 2675 C CA . ASN B 1 6 ? 12.219 13.969 -2.25 1 95.75 6 ASN B CA 1
ATOM 2676 C C . ASN B 1 6 ? 12.328 13.422 -3.67 1 95.75 6 ASN B C 1
ATOM 2678 O O . ASN B 1 6 ? 13.375 12.875 -4.051 1 95.75 6 ASN B O 1
ATOM 2682 N N . TRP B 1 7 ? 11.289 13.594 -4.449 1 95.56 7 TRP B N 1
ATOM 2683 C CA . TRP B 1 7 ? 11.273 13.047 -5.801 1 95.56 7 TRP B CA 1
ATOM 2684 C C . TRP B 1 7 ? 12.047 13.938 -6.766 1 95.56 7 TRP B C 1
ATOM 2686 O O . TRP B 1 7 ? 12.258 13.57 -7.926 1 95.56 7 TRP B O 1
ATOM 2696 N N . ASN B 1 8 ? 12.469 15.07 -6.266 1 91.75 8 ASN B N 1
ATOM 2697 C CA . ASN B 1 8 ? 13.281 15.969 -7.086 1 91.75 8 ASN B CA 1
ATOM 2698 C C . ASN B 1 8 ? 14.766 15.625 -7 1 91.75 8 ASN B C 1
ATOM 2700 O O . ASN B 1 8 ? 15.57 16.141 -7.77 1 91.75 8 ASN B O 1
ATOM 2704 N N . LYS B 1 9 ? 15.125 14.852 -6.109 1 93.88 9 LYS B N 1
ATOM 2705 C CA . LYS B 1 9 ? 16.469 14.297 -5.992 1 93.88 9 LYS B CA 1
ATOM 2706 C C . LYS B 1 9 ? 16.438 12.773 -6.02 1 93.88 9 LYS B C 1
ATOM 2708 O O . LYS B 1 9 ? 16.281 12.133 -4.977 1 93.88 9 LYS B O 1
ATOM 2713 N N . LEU B 1 10 ? 16.688 12.242 -7.176 1 95.06 10 LEU B N 1
ATOM 2714 C CA . LEU B 1 10 ? 16.547 10.805 -7.371 1 95.06 10 LEU B CA 1
ATOM 2715 C C . LEU B 1 10 ? 17.578 10.031 -6.551 1 95.06 10 LEU B C 1
ATOM 2717 O O . LEU B 1 10 ? 18.734 10.43 -6.48 1 95.06 10 LEU B O 1
ATOM 2721 N N . GLU B 1 11 ? 17.156 8.977 -5.957 1 95.44 11 GLU B N 1
ATOM 2722 C CA . GLU B 1 11 ? 18.016 8.18 -5.09 1 95.44 11 GLU B CA 1
ATOM 2723 C C . GLU B 1 11 ? 18.609 6.988 -5.844 1 95.44 11 GLU B C 1
ATOM 2725 O O . GLU B 1 11 ? 19.531 6.336 -5.352 1 95.44 11 GLU B O 1
ATOM 2730 N N . ASP B 1 12 ? 18.078 6.648 -6.887 1 96.75 12 ASP B N 1
ATOM 2731 C CA . ASP B 1 12 ? 18.578 5.629 -7.801 1 96.75 12 ASP B CA 1
ATOM 2732 C C . ASP B 1 12 ? 18.156 5.918 -9.242 1 96.75 12 ASP B C 1
ATOM 2734 O O . ASP B 1 12 ? 17.562 6.957 -9.516 1 96.75 12 ASP B O 1
ATOM 2738 N N . GLU B 1 13 ? 18.484 4.984 -10.172 1 96.19 13 GLU B N 1
ATOM 2739 C CA . GLU B 1 13 ? 18.266 5.262 -11.594 1 96.19 13 GLU B CA 1
ATOM 2740 C C . GLU B 1 13 ? 16.953 4.66 -12.086 1 96.19 13 GLU B C 1
ATOM 2742 O O . GLU B 1 13 ? 16.562 4.879 -13.227 1 96.19 13 GLU B O 1
ATOM 2747 N N . TYR B 1 14 ? 16.188 3.943 -11.172 1 97.19 14 TYR B N 1
ATOM 2748 C CA . TYR B 1 14 ? 15.102 3.174 -11.766 1 97.19 14 TYR B CA 1
ATOM 2749 C C . TYR B 1 14 ? 13.812 3.363 -10.977 1 97.19 14 TYR B C 1
ATOM 2751 O O . TYR B 1 14 ? 12.719 3.096 -11.492 1 97.19 14 TYR B O 1
ATOM 2759 N N . SER B 1 15 ? 13.844 3.807 -9.727 1 98.31 15 SER B N 1
ATOM 2760 C CA . SER B 1 15 ? 12.641 3.844 -8.898 1 98.31 15 SER B CA 1
ATOM 2761 C C . SER B 1 15 ? 11.578 4.754 -9.5 1 98.31 15 SER B C 1
ATOM 2763 O O . SER B 1 15 ? 10.398 4.414 -9.508 1 98.31 15 SER B O 1
ATOM 2765 N N . LEU B 1 16 ? 11.977 5.895 -9.992 1 97.94 16 LEU B N 1
ATOM 2766 C CA . LEU B 1 16 ? 11.016 6.816 -10.594 1 97.94 16 LEU B CA 1
ATOM 2767 C C . LEU B 1 16 ? 10.336 6.184 -11.805 1 97.94 16 LEU B C 1
ATOM 2769 O O . LEU B 1 16 ? 9.125 6.34 -11.992 1 97.94 16 LEU B O 1
ATOM 2773 N N . MET B 1 17 ? 11.102 5.508 -12.641 1 97.88 17 MET B N 1
ATOM 2774 C CA . MET B 1 17 ? 10.547 4.836 -13.812 1 97.88 17 MET B CA 1
ATOM 2775 C C . MET B 1 17 ? 9.492 3.809 -13.406 1 97.88 17 MET B C 1
ATOM 2777 O O . MET B 1 17 ? 8.414 3.756 -13.992 1 97.88 17 MET B O 1
ATOM 2781 N N . PHE B 1 18 ? 9.789 3.037 -12.383 1 98.38 18 PHE B N 1
ATOM 2782 C CA . PHE B 1 18 ? 8.852 2.023 -11.922 1 98.38 18 PHE B CA 1
ATOM 2783 C C . PHE B 1 18 ? 7.629 2.668 -11.281 1 98.38 18 PHE B C 1
ATOM 2785 O O . PHE B 1 18 ? 6.512 2.164 -11.406 1 98.38 18 PHE B O 1
ATOM 2792 N N . TRP B 1 19 ? 7.848 3.785 -10.508 1 98.5 19 TRP B N 1
ATOM 2793 C CA . TRP B 1 19 ? 6.719 4.527 -9.953 1 98.5 19 TRP B CA 1
ATOM 2794 C C . TRP B 1 19 ? 5.746 4.938 -11.055 1 98.5 19 TRP B C 1
ATOM 2796 O O . TRP B 1 19 ? 4.551 4.645 -10.977 1 98.5 19 TRP B O 1
ATOM 2806 N N . LYS B 1 20 ? 6.273 5.527 -12.094 1 97.25 20 LYS B N 1
ATOM 2807 C CA . LYS B 1 20 ? 5.449 6.012 -13.195 1 97.25 20 LYS B CA 1
ATOM 2808 C C . LYS B 1 20 ? 4.746 4.855 -13.906 1 97.25 20 LYS B C 1
ATOM 2810 O O . LYS B 1 20 ? 3.566 4.957 -14.25 1 97.25 20 LYS B O 1
ATOM 2815 N N . GLN B 1 21 ? 5.461 3.775 -14.109 1 97.19 21 GLN B N 1
ATOM 2816 C CA . GLN B 1 21 ? 4.891 2.619 -14.789 1 97.19 21 GLN B CA 1
ATOM 2817 C C . GLN B 1 21 ? 3.754 2.004 -13.984 1 97.19 21 GLN B C 1
ATOM 2819 O O . GLN B 1 21 ? 2.691 1.698 -14.523 1 97.19 21 GLN B O 1
ATOM 2824 N N . ASN B 1 22 ? 4.004 1.8 -12.672 1 97.56 22 ASN B N 1
ATOM 2825 C CA . ASN B 1 22 ? 2.961 1.245 -11.812 1 97.56 22 ASN B CA 1
ATOM 2826 C C . ASN B 1 22 ? 1.712 2.123 -11.812 1 97.56 22 ASN B C 1
ATOM 2828 O O . ASN B 1 22 ? 0.596 1.621 -11.961 1 97.56 22 ASN B O 1
ATOM 2832 N N . ILE B 1 23 ? 1.896 3.416 -11.688 1 96.81 23 ILE B N 1
ATOM 2833 C CA . ILE B 1 23 ? 0.777 4.348 -11.594 1 96.81 23 ILE B CA 1
ATOM 2834 C C . ILE B 1 23 ? 0 4.359 -12.906 1 96.81 23 ILE B C 1
ATOM 2836 O O . ILE B 1 23 ? -1.232 4.324 -12.906 1 96.81 23 ILE B O 1
ATOM 2840 N N . SER B 1 24 ? 0.677 4.367 -14.031 1 94.94 24 SER B N 1
ATOM 2841 C CA . SER B 1 24 ? 0.042 4.457 -15.344 1 94.94 24 SER B CA 1
ATOM 2842 C C . SER B 1 24 ? -0.745 3.189 -15.664 1 94.94 24 SER B C 1
ATOM 2844 O O . SER B 1 24 ? -1.666 3.215 -16.484 1 94.94 24 SER B O 1
ATOM 2846 N N . GLN B 1 25 ? -0.428 2.156 -14.938 1 94.69 25 GLN B N 1
ATOM 2847 C CA . GLN B 1 25 ? -1.044 0.868 -15.234 1 94.69 25 GLN B CA 1
ATOM 2848 C C . GLN B 1 25 ? -2.107 0.513 -14.203 1 94.69 25 GLN B C 1
ATOM 2850 O O . GLN B 1 25 ? -2.598 -0.617 -14.172 1 94.69 25 GLN B O 1
ATOM 2855 N N . PHE B 1 26 ? -2.445 1.463 -13.398 1 97.12 26 PHE B N 1
ATOM 2856 C CA . PHE B 1 26 ? -3.447 1.18 -12.375 1 97.12 26 PHE B CA 1
ATOM 2857 C C . PHE B 1 26 ? -4.742 0.687 -13.008 1 97.12 26 PHE B C 1
ATOM 2859 O O . PHE B 1 26 ? -5.172 1.206 -14.039 1 97.12 26 PHE B O 1
ATOM 2866 N N . TRP B 1 27 ? -5.363 -0.312 -12.414 1 96.94 27 TRP B N 1
ATOM 2867 C CA . TRP B 1 27 ? -6.633 -0.884 -12.852 1 96.94 27 TRP B CA 1
ATOM 2868 C C . TRP B 1 27 ? -7.379 -1.512 -11.68 1 96.94 27 TRP B C 1
ATOM 2870 O O . TRP B 1 27 ? -6.809 -1.714 -10.602 1 96.94 27 TRP B O 1
ATOM 2880 N N . THR B 1 28 ? -8.68 -1.698 -11.828 1 97.12 28 THR B N 1
ATOM 2881 C CA . THR B 1 28 ? -9.492 -2.492 -10.914 1 97.12 28 THR B CA 1
ATOM 2882 C C . THR B 1 28 ? -10.383 -3.457 -11.695 1 97.12 28 THR B C 1
ATOM 2884 O O . THR B 1 28 ? -10.602 -3.285 -12.891 1 97.12 28 THR B O 1
ATOM 2887 N N . GLU B 1 29 ? -10.828 -4.43 -11.023 1 95 29 GLU B N 1
ATOM 2888 C CA . GLU B 1 29 ? -11.648 -5.457 -11.656 1 95 29 GLU B CA 1
ATOM 2889 C C . GLU B 1 29 ? -12.992 -4.887 -12.109 1 95 29 GLU B C 1
ATOM 2891 O O . GLU B 1 29 ? -13.656 -5.461 -12.977 1 95 29 GLU B O 1
ATOM 2896 N N . GLU B 1 30 ? -13.383 -3.764 -11.609 1 94.25 30 GLU B N 1
ATOM 2897 C CA . GLU B 1 30 ? -14.664 -3.16 -11.961 1 94.25 30 GLU B CA 1
ATOM 2898 C C . GLU B 1 30 ? -14.688 -2.709 -13.414 1 94.25 30 GLU B C 1
ATOM 2900 O O . GLU B 1 30 ? -15.758 -2.48 -13.984 1 94.25 30 GLU B O 1
ATOM 2905 N N . GLU B 1 31 ? -13.578 -2.639 -13.945 1 94.38 31 GLU B N 1
ATOM 2906 C CA . GLU B 1 31 ? -13.461 -2.172 -15.328 1 94.38 31 GLU B CA 1
ATOM 2907 C C . GLU B 1 31 ? -13.75 -3.297 -16.312 1 94.38 31 GLU B C 1
ATOM 2909 O O . GLU B 1 31 ? -13.859 -3.059 -17.516 1 94.38 31 GLU B O 1
ATOM 2914 N N . ILE B 1 32 ? -13.883 -4.562 -15.844 1 96.31 32 ILE B N 1
ATOM 2915 C CA . ILE B 1 32 ? -14.031 -5.734 -16.703 1 96.31 32 ILE B CA 1
ATOM 2916 C C . ILE B 1 32 ? -15.398 -6.379 -16.453 1 96.31 32 ILE B C 1
ATOM 2918 O O . ILE B 1 32 ? -15.766 -6.637 -15.305 1 96.31 32 ILE B O 1
ATOM 2922 N N . ALA B 1 33 ? -16.156 -6.684 -17.484 1 96.75 33 ALA B N 1
ATOM 2923 C CA . ALA B 1 33 ? -17.469 -7.32 -17.391 1 96.75 33 ALA B CA 1
ATOM 2924 C C . ALA B 1 33 ? -17.328 -8.844 -17.328 1 96.75 33 ALA B C 1
ATOM 2926 O O . ALA B 1 33 ? -17.547 -9.531 -18.312 1 96.75 33 ALA B O 1
ATOM 2927 N N . ILE B 1 34 ? -17.172 -9.375 -16.203 1 97.62 34 ILE B N 1
ATOM 2928 C CA . ILE B 1 34 ? -16.906 -10.797 -15.984 1 97.62 34 ILE B CA 1
ATOM 2929 C C . ILE B 1 34 ? -18.141 -11.609 -16.359 1 97.62 34 ILE B C 1
ATOM 2931 O O . ILE B 1 34 ? -18.016 -12.781 -16.734 1 97.62 34 ILE B O 1
ATOM 2935 N N . SER B 1 35 ? -19.297 -10.992 -16.359 1 97.06 35 SER B N 1
ATOM 2936 C CA . SER B 1 35 ? -20.547 -11.672 -16.625 1 97.06 35 SER B CA 1
ATOM 2937 C C . SER B 1 35 ? -20.578 -12.258 -18.031 1 97.06 35 SER B C 1
ATOM 2939 O O . SER B 1 35 ? -21.328 -13.203 -18.297 1 97.06 35 SER B O 1
ATOM 2941 N N . SER B 1 36 ? -19.797 -11.773 -18.875 1 97.38 36 SER B N 1
ATOM 2942 C CA . SER B 1 36 ? -19.75 -12.281 -20.25 1 97.38 36 SER B CA 1
ATOM 2943 C C . SER B 1 36 ? -19.156 -13.688 -20.281 1 97.38 36 SER B C 1
ATOM 2945 O O . SER B 1 36 ? -19.266 -14.383 -21.297 1 97.38 36 SER B O 1
ATOM 2947 N N . ASP B 1 37 ? -18.562 -14.195 -19.203 1 98.19 37 ASP B N 1
ATOM 2948 C CA . ASP B 1 37 ? -17.953 -15.531 -19.125 1 98.19 37 ASP B CA 1
ATOM 2949 C C . ASP B 1 37 ? -18.984 -16.562 -18.672 1 98.19 37 ASP B C 1
ATOM 2951 O O . ASP B 1 37 ? -18.688 -17.766 -18.641 1 98.19 37 ASP B O 1
ATOM 2955 N N . LYS B 1 38 ? -20.172 -16.203 -18.359 1 97.88 38 LYS B N 1
ATOM 2956 C CA . LYS B 1 38 ? -21.141 -17.094 -17.719 1 97.88 38 LYS B CA 1
ATOM 2957 C C . LYS B 1 38 ? -21.438 -18.297 -18.609 1 97.88 38 LYS B C 1
ATOM 2959 O O . LYS B 1 38 ? -21.438 -19.438 -18.141 1 97.88 38 LYS B O 1
ATOM 2964 N N . ASN B 1 39 ? -21.703 -18.047 -19.859 1 97 39 ASN B N 1
ATOM 2965 C CA . ASN B 1 39 ? -22.047 -19.156 -20.75 1 97 39 ASN B CA 1
ATOM 2966 C C . ASN B 1 39 ? -20.891 -20.125 -20.906 1 97 39 ASN B C 1
ATOM 2968 O O . ASN B 1 39 ? -21.078 -21.344 -20.859 1 97 39 ASN B O 1
ATOM 2972 N N . THR B 1 40 ? -19.766 -19.625 -21.109 1 97.44 40 THR B N 1
ATOM 2973 C CA . THR B 1 40 ? -18.594 -20.484 -21.25 1 97.44 40 THR B CA 1
ATOM 2974 C C . THR B 1 40 ? -18.312 -21.234 -19.953 1 97.44 40 THR B C 1
ATOM 2976 O O . THR B 1 40 ? -17.922 -22.406 -19.984 1 97.44 40 THR B O 1
ATOM 2979 N N . TRP B 1 41 ? -18.469 -20.594 -18.828 1 98.25 41 TRP B N 1
ATOM 2980 C CA . TRP B 1 41 ? -18.297 -21.234 -17.531 1 98.25 41 TRP B CA 1
ATOM 2981 C C . TRP B 1 41 ? -19.25 -22.422 -17.375 1 98.25 41 TRP B C 1
ATOM 2983 O O . TRP B 1 41 ? -18.828 -23.5 -16.938 1 98.25 41 TRP B O 1
ATOM 2993 N N . PHE B 1 42 ? -20.438 -22.234 -17.812 1 96.88 42 PHE B N 1
ATOM 2994 C CA . PHE B 1 42 ? -21.438 -23.297 -17.688 1 96.88 42 PHE B CA 1
ATOM 2995 C C . PHE B 1 42 ? -21.109 -24.469 -18.578 1 96.88 42 PHE B C 1
ATOM 2997 O O . PHE B 1 42 ? -21.422 -25.625 -18.25 1 96.88 42 PHE B O 1
ATOM 3004 N N . ASP B 1 43 ? -20.375 -24.219 -19.641 1 97.44 43 ASP B N 1
ATOM 3005 C CA . ASP B 1 43 ? -20.047 -25.266 -20.609 1 97.44 43 ASP B CA 1
ATOM 3006 C C . ASP B 1 43 ? -18.828 -26.078 -20.156 1 97.44 43 ASP B C 1
ATOM 3008 O O . ASP B 1 43 ? -18.562 -27.156 -20.703 1 97.44 43 ASP B O 1
ATOM 3012 N N . LEU B 1 44 ? -18.109 -25.609 -19.156 1 98.12 44 LEU B N 1
ATOM 3013 C CA . LEU B 1 44 ? -16.953 -26.344 -18.656 1 98.12 44 LEU B CA 1
ATOM 3014 C C . LEU B 1 44 ? -17.375 -27.594 -17.906 1 98.12 44 LEU B C 1
ATOM 3016 O O . LEU B 1 44 ? -18.438 -27.625 -17.297 1 98.12 44 LEU B O 1
ATOM 3020 N N . THR B 1 45 ? -16.516 -28.609 -17.984 1 98 45 THR B N 1
ATOM 3021 C CA . THR B 1 45 ? -16.766 -29.828 -17.234 1 98 45 THR B CA 1
ATOM 3022 C C . THR B 1 45 ? -16.562 -29.594 -15.742 1 98 45 THR B C 1
ATOM 3024 O O . THR B 1 45 ? -15.953 -28.594 -15.344 1 98 45 THR B O 1
ATOM 3027 N N . LYS B 1 46 ? -17.078 -30.531 -14.938 1 97.5 46 LYS B N 1
ATOM 3028 C CA . LYS B 1 46 ? -16.891 -30.438 -13.484 1 97.5 46 LYS B CA 1
ATOM 3029 C C . LYS B 1 46 ? -15.406 -30.406 -13.117 1 97.5 46 LYS B C 1
ATOM 3031 O O . LYS B 1 46 ? -15 -29.656 -12.234 1 97.5 46 LYS B O 1
ATOM 3036 N N . ALA B 1 47 ? -14.641 -31.219 -13.812 1 98.25 47 ALA B N 1
ATOM 3037 C CA . ALA B 1 47 ? -13.203 -31.281 -13.547 1 98.25 47 ALA B CA 1
ATOM 3038 C C . ALA B 1 47 ? -12.523 -29.969 -13.906 1 98.25 47 ALA B C 1
ATOM 3040 O O . ALA B 1 47 ? -11.648 -29.5 -13.18 1 98.25 47 ALA B O 1
ATOM 3041 N N . GLU B 1 48 ? -12.945 -29.344 -14.984 1 98.44 48 GLU B N 1
ATOM 3042 C CA . GLU B 1 48 ? -12.391 -28.062 -15.422 1 98.44 48 GLU B CA 1
ATOM 3043 C C . GLU B 1 48 ? -12.727 -26.953 -14.43 1 98.44 48 GLU B C 1
ATOM 3045 O O . GLU B 1 48 ? -11.859 -26.156 -14.07 1 98.44 48 GLU B O 1
ATOM 3050 N N . LYS B 1 49 ? -13.953 -26.938 -14.016 1 98.31 49 LYS B N 1
ATOM 3051 C CA . LYS B 1 49 ? -14.391 -25.953 -13.039 1 98.31 49 LYS B CA 1
ATOM 3052 C C . LYS B 1 49 ? -13.641 -26.109 -11.719 1 98.31 49 LYS B C 1
ATOM 3054 O O . LYS B 1 49 ? -13.227 -25.125 -11.109 1 98.31 49 LYS B O 1
ATOM 3059 N N . LYS B 1 50 ? -13.492 -27.328 -11.32 1 98.06 50 LYS B N 1
ATOM 3060 C CA . LYS B 1 50 ? -12.781 -27.594 -10.07 1 98.06 50 LYS B CA 1
ATOM 3061 C C . LYS B 1 50 ? -11.352 -27.078 -10.133 1 98.06 50 LYS B C 1
ATOM 3063 O O . LYS B 1 50 ? -10.883 -26.406 -9.211 1 98.06 50 LYS B O 1
ATOM 3068 N N . ALA B 1 51 ? -10.664 -27.391 -11.195 1 98.31 51 ALA B N 1
ATOM 3069 C CA . ALA B 1 51 ? -9.297 -26.922 -11.375 1 98.31 51 ALA B CA 1
ATOM 3070 C C . ALA B 1 51 ? -9.234 -25.391 -11.344 1 98.31 51 ALA B C 1
ATOM 3072 O O . ALA B 1 51 ? -8.398 -24.812 -10.648 1 98.31 51 ALA B O 1
ATOM 3073 N N . TYR B 1 52 ? -10.148 -24.766 -12.062 1 98.44 52 TYR B N 1
ATOM 3074 C CA . TYR B 1 52 ? -10.18 -23.312 -12.156 1 98.44 52 TYR B CA 1
ATOM 3075 C C . TYR B 1 52 ? -10.414 -22.672 -10.789 1 98.44 52 TYR B C 1
ATOM 3077 O O . TYR B 1 52 ? -9.711 -21.75 -10.391 1 98.44 52 TYR B O 1
ATOM 3085 N N . LYS B 1 53 ? -11.352 -23.219 -10.086 1 98.12 53 LYS B N 1
ATOM 3086 C CA . LYS B 1 53 ? -11.695 -22.688 -8.766 1 98.12 53 LYS B CA 1
ATOM 3087 C C . LYS B 1 53 ? -10.539 -22.859 -7.789 1 98.12 53 LYS B C 1
ATOM 3089 O O . LYS B 1 53 ? -10.195 -21.922 -7.062 1 98.12 53 LYS B O 1
ATOM 3094 N N . ASN B 1 54 ? -9.906 -24.031 -7.793 1 97.88 54 ASN B N 1
ATOM 3095 C CA . ASN B 1 54 ? -8.797 -24.297 -6.883 1 97.88 54 ASN B CA 1
ATOM 3096 C C . ASN B 1 54 ? -7.605 -23.391 -7.172 1 97.88 54 ASN B C 1
ATOM 3098 O O . ASN B 1 54 ? -6.969 -22.875 -6.246 1 97.88 54 ASN B O 1
ATOM 3102 N N . ILE B 1 55 ? -7.402 -23.172 -8.398 1 98.12 55 ILE B N 1
ATOM 3103 C CA . ILE B 1 55 ? -6.301 -22.312 -8.82 1 98.12 55 ILE B CA 1
ATOM 3104 C C . ILE B 1 55 ? -6.531 -20.891 -8.328 1 98.12 55 ILE B C 1
ATOM 3106 O O . ILE B 1 55 ? -5.645 -20.281 -7.73 1 98.12 55 ILE B O 1
ATOM 3110 N N . LEU B 1 56 ? -7.715 -20.359 -8.547 1 98.12 56 LEU B N 1
ATOM 3111 C CA . LEU B 1 56 ? -8.016 -19 -8.125 1 98.12 56 LEU B CA 1
ATOM 3112 C C . LEU B 1 56 ? -7.953 -18.875 -6.609 1 98.12 56 LEU B C 1
ATOM 3114 O O . LEU B 1 56 ? -7.523 -17.844 -6.086 1 98.12 56 LEU B O 1
ATOM 3118 N N . GLY B 1 57 ? -8.406 -19.891 -5.949 1 97.75 57 GLY B N 1
ATOM 3119 C CA . GLY B 1 57 ? -8.273 -19.906 -4.5 1 97.75 57 GLY B CA 1
ATOM 3120 C C . GLY B 1 57 ? -6.836 -19.828 -4.031 1 97.75 57 GLY B C 1
ATOM 3121 O O . GLY B 1 57 ? -6.512 -19.047 -3.139 1 97.75 57 GLY B O 1
ATOM 3122 N N . GLY B 1 58 ? -5.98 -20.641 -4.613 1 98.12 58 GLY B N 1
ATOM 3123 C CA . GLY B 1 58 ? -4.562 -20.609 -4.281 1 98.12 58 GLY B CA 1
ATOM 3124 C C . GLY B 1 58 ? -3.91 -19.266 -4.578 1 98.12 58 GLY B C 1
ATOM 3125 O O . GLY B 1 58 ? -3.104 -18.766 -3.789 1 98.12 58 GLY B O 1
ATOM 3126 N N . LEU B 1 59 ? -4.281 -18.703 -5.734 1 98.56 59 LEU B N 1
ATOM 3127 C CA . LEU B 1 59 ? -3.762 -17.391 -6.105 1 98.56 59 LEU B CA 1
ATOM 3128 C C . LEU B 1 59 ? -4.184 -16.328 -5.094 1 98.56 59 LEU B C 1
ATOM 3130 O O . LEU B 1 59 ? -3.395 -15.453 -4.742 1 98.56 59 LEU B O 1
ATOM 3134 N N . THR B 1 60 ? -5.406 -16.391 -4.621 1 98.44 60 THR B N 1
ATOM 3135 C CA . THR B 1 60 ? -5.906 -15.453 -3.617 1 98.44 60 THR B CA 1
ATOM 3136 C C . THR B 1 60 ? -5.059 -15.516 -2.352 1 98.44 60 THR B C 1
ATOM 3138 O O . THR B 1 60 ? -4.664 -14.477 -1.812 1 98.44 60 THR B O 1
ATOM 3141 N N . LEU B 1 61 ? -4.758 -16.734 -1.908 1 98.38 61 LEU B N 1
ATOM 3142 C CA . LEU B 1 61 ? -3.93 -16.906 -0.72 1 98.38 61 LEU B CA 1
ATOM 3143 C C . LEU B 1 61 ? -2.572 -16.234 -0.894 1 98.38 61 LEU B C 1
ATOM 3145 O O . LEU B 1 61 ? -2.135 -15.477 -0.026 1 98.38 61 LEU B O 1
ATOM 3149 N N . LEU B 1 62 ? -1.94 -16.484 -1.99 1 98.56 62 LEU B N 1
ATOM 3150 C CA . LEU B 1 62 ? -0.582 -16 -2.223 1 98.56 62 LEU B CA 1
ATOM 3151 C C . LEU B 1 62 ? -0.55 -14.484 -2.326 1 98.56 62 LEU B C 1
ATOM 3153 O O . LEU B 1 62 ? 0.332 -13.836 -1.757 1 98.56 62 LEU B O 1
ATOM 3157 N N . ASP B 1 63 ? -1.552 -13.891 -3.027 1 98.75 63 ASP B N 1
ATOM 3158 C CA . ASP B 1 63 ? -1.63 -12.43 -3.107 1 98.75 63 ASP B CA 1
ATOM 3159 C C . ASP B 1 63 ? -1.9 -11.82 -1.734 1 98.75 63 ASP B C 1
ATOM 3161 O O . ASP B 1 63 ? -1.396 -10.742 -1.421 1 98.75 63 ASP B O 1
ATOM 3165 N N . THR B 1 64 ? -2.727 -12.5 -0.986 1 98.56 64 THR B N 1
ATOM 3166 C CA . THR B 1 64 ? -3.014 -12.031 0.367 1 98.56 64 THR B CA 1
ATOM 3167 C C . THR B 1 64 ? -1.735 -11.961 1.196 1 98.56 64 THR B C 1
ATOM 3169 O O . THR B 1 64 ? -1.488 -10.961 1.875 1 98.56 64 THR B O 1
ATOM 3172 N N . LYS B 1 65 ? -0.895 -12.961 1.097 1 98.5 65 LYS B N 1
ATOM 3173 C CA . LYS B 1 65 ? 0.358 -13.008 1.846 1 98.5 65 LYS B CA 1
ATOM 3174 C C . LYS B 1 65 ? 1.346 -11.961 1.33 1 98.5 65 LYS B C 1
ATOM 3176 O O . LYS B 1 65 ? 2.037 -11.312 2.115 1 98.5 65 LYS B O 1
ATOM 3181 N N . GLN B 1 66 ? 1.344 -11.82 0.026 1 98.69 66 GLN B N 1
ATOM 3182 C CA . GLN B 1 66 ? 2.277 -10.867 -0.56 1 98.69 66 GLN B CA 1
ATOM 3183 C C . GLN B 1 66 ? 1.907 -9.438 -0.184 1 98.69 66 GLN B C 1
ATOM 3185 O O . GLN B 1 66 ? 2.773 -8.641 0.197 1 98.69 66 GLN B O 1
ATOM 3190 N N . GLY B 1 67 ? 0.644 -9.086 -0.292 1 98.56 67 GLY B N 1
ATOM 3191 C CA . GLY B 1 67 ? 0.191 -7.73 -0.002 1 98.56 67 GLY B CA 1
ATOM 3192 C C . GLY B 1 67 ? 0.112 -7.434 1.484 1 98.56 67 GLY B C 1
ATOM 3193 O O . GLY B 1 67 ? 0.291 -6.289 1.905 1 98.56 67 GLY B O 1
ATOM 3194 N N . GLY B 1 68 ? -0.101 -8.461 2.279 1 98 68 GLY B N 1
ATOM 3195 C CA . GLY B 1 68 ? -0.367 -8.266 3.697 1 98 68 GLY B CA 1
ATOM 3196 C C . GLY B 1 68 ? 0.854 -8.492 4.57 1 98 68 GLY B C 1
ATOM 3197 O O . GLY B 1 68 ? 0.876 -8.078 5.73 1 98 68 GLY B O 1
ATOM 3198 N N . GLU B 1 69 ? 1.883 -9.156 4 1 98.25 69 GLU B N 1
ATOM 3199 C CA . GLU B 1 69 ? 3.068 -9.469 4.793 1 98.25 69 GLU B CA 1
ATOM 3200 C C . GLU B 1 69 ? 4.348 -9.18 4.012 1 98.25 69 GLU B C 1
ATOM 3202 O O . GLU B 1 69 ? 5.211 -8.438 4.48 1 98.25 69 GLU B O 1
ATOM 3207 N N . GLY B 1 70 ? 4.441 -9.664 2.816 1 98.75 70 GLY B N 1
ATOM 3208 C CA . GLY B 1 70 ? 5.672 -9.594 2.043 1 98.75 70 GLY B CA 1
ATOM 3209 C C . GLY B 1 70 ? 6.098 -8.172 1.732 1 98.75 70 GLY B C 1
ATOM 3210 O O . GLY B 1 70 ? 7.109 -7.691 2.254 1 98.75 70 GLY B O 1
ATOM 3211 N N . MET B 1 71 ? 5.227 -7.484 0.985 1 98.81 71 MET B N 1
ATOM 3212 C CA . MET B 1 71 ? 5.566 -6.141 0.533 1 98.81 71 MET B CA 1
ATOM 3213 C C . MET B 1 71 ? 5.711 -5.188 1.716 1 98.81 71 MET B C 1
ATOM 3215 O O . MET B 1 71 ? 6.691 -4.445 1.804 1 98.81 71 MET B O 1
ATOM 3219 N N . PRO B 1 72 ? 4.855 -5.266 2.725 1 98.69 72 PRO B N 1
ATOM 3220 C CA . PRO B 1 72 ? 5.008 -4.352 3.859 1 98.69 72 PRO B CA 1
ATOM 3221 C C . PRO B 1 72 ? 6.293 -4.598 4.645 1 98.69 72 PRO B C 1
ATOM 3223 O O . PRO B 1 72 ? 6.965 -3.645 5.047 1 98.69 72 PRO B O 1
ATOM 3226 N N . LEU B 1 73 ? 6.68 -5.809 4.82 1 98.88 73 LEU B N 1
ATOM 3227 C CA . LEU B 1 73 ? 7.879 -6.09 5.609 1 98.88 73 LEU B CA 1
ATOM 3228 C C . LEU B 1 73 ? 9.133 -5.711 4.836 1 98.88 73 LEU B C 1
ATOM 3230 O O . LEU B 1 73 ? 10.094 -5.203 5.418 1 98.88 73 LEU B O 1
ATOM 3234 N N . ILE B 1 74 ? 9.125 -5.941 3.559 1 98.94 74 ILE B N 1
ATOM 3235 C CA . ILE B 1 74 ? 10.273 -5.566 2.738 1 98.94 74 ILE B CA 1
ATOM 3236 C C . ILE B 1 74 ? 10.406 -4.047 2.703 1 98.94 74 ILE B C 1
ATOM 3238 O O . ILE B 1 74 ? 11.508 -3.512 2.859 1 98.94 74 ILE B O 1
ATOM 3242 N N . LEU B 1 75 ? 9.289 -3.344 2.523 1 98.75 75 LEU B N 1
ATOM 3243 C CA . LEU B 1 75 ? 9.383 -1.893 2.395 1 98.75 75 LEU B CA 1
ATOM 3244 C C . LEU B 1 75 ? 9.859 -1.262 3.699 1 98.75 75 LEU B C 1
ATOM 3246 O O . LEU B 1 75 ? 10.547 -0.239 3.684 1 98.75 75 LEU B O 1
ATOM 3250 N N . LEU B 1 76 ? 9.555 -1.891 4.883 1 98.5 76 LEU B N 1
ATOM 3251 C CA . LEU B 1 76 ? 9.953 -1.334 6.172 1 98.5 76 LEU B CA 1
ATOM 3252 C C . LEU B 1 76 ? 11.477 -1.297 6.301 1 98.5 76 LEU B C 1
ATOM 3254 O O . LEU B 1 76 ? 12.016 -0.464 7.031 1 98.5 76 LEU B O 1
ATOM 3258 N N . HIS B 1 77 ? 12.141 -2.145 5.531 1 98.56 77 HIS B N 1
ATOM 3259 C CA . HIS B 1 77 ? 13.594 -2.225 5.648 1 98.56 77 HIS B CA 1
ATOM 3260 C C . HIS B 1 77 ? 14.281 -1.666 4.406 1 98.56 77 HIS B C 1
ATOM 3262 O O . HIS B 1 77 ? 15.492 -1.814 4.242 1 98.56 77 HIS B O 1
ATOM 3268 N N . THR B 1 78 ? 13.5 -1.086 3.486 1 98.31 78 THR B N 1
ATOM 3269 C CA . THR B 1 78 ? 14.047 -0.395 2.322 1 98.31 78 THR B CA 1
ATOM 3270 C C . THR B 1 78 ? 14.406 1.047 2.67 1 98.31 78 THR B C 1
ATOM 3272 O O . THR B 1 78 ? 13.539 1.833 3.057 1 98.31 78 THR B O 1
ATOM 3275 N N . LYS B 1 79 ? 15.672 1.427 2.529 1 96.25 79 LYS B N 1
ATOM 3276 C CA . LYS B 1 79 ? 16.172 2.738 2.936 1 96.25 79 LYS B CA 1
ATOM 3277 C C . LYS B 1 79 ? 15.828 3.803 1.899 1 96.25 79 LYS B C 1
ATOM 3279 O O . LYS B 1 79 ? 15.547 4.949 2.252 1 96.25 79 LYS B O 1
ATOM 3284 N N . ASN B 1 80 ? 15.922 3.441 0.631 1 97.81 80 ASN B N 1
ATOM 3285 C CA . ASN B 1 80 ? 15.531 4.324 -0.462 1 97.81 80 ASN B CA 1
ATOM 3286 C C . ASN B 1 80 ? 14.039 4.664 -0.398 1 97.81 80 ASN B C 1
ATOM 3288 O O . ASN B 1 80 ? 13.195 3.816 -0.673 1 97.81 80 ASN B O 1
ATOM 3292 N N . LEU B 1 81 ? 13.75 5.941 -0.101 1 98.19 81 LEU B N 1
ATOM 3293 C CA . LEU B 1 81 ? 12.367 6.332 0.169 1 98.19 81 LEU B CA 1
ATOM 3294 C C . LEU B 1 81 ? 11.531 6.277 -1.104 1 98.19 81 LEU B C 1
ATOM 3296 O O . LEU B 1 81 ? 10.32 6.027 -1.046 1 98.19 81 LEU B O 1
ATOM 3300 N N . GLN B 1 82 ? 12.117 6.527 -2.264 1 98.69 82 GLN B N 1
ATOM 3301 C CA . GLN B 1 82 ? 11.406 6.414 -3.531 1 98.69 82 GLN B CA 1
ATOM 3302 C C . GLN B 1 82 ? 11.086 4.961 -3.855 1 98.69 82 GLN B C 1
ATOM 3304 O O . GLN B 1 82 ? 9.969 4.645 -4.27 1 98.69 82 GLN B O 1
ATOM 3309 N N . ALA B 1 83 ? 12.008 4.039 -3.605 1 98.88 83 ALA B N 1
ATOM 3310 C CA . ALA B 1 83 ? 11.758 2.609 -3.771 1 98.88 83 ALA B CA 1
ATOM 3311 C C . ALA B 1 83 ? 10.688 2.121 -2.799 1 98.88 83 ALA B C 1
ATOM 3313 O O . ALA B 1 83 ? 9.859 1.282 -3.15 1 98.88 83 ALA B O 1
ATOM 3314 N N . LYS B 1 84 ? 10.781 2.68 -1.622 1 98.69 84 LYS B N 1
ATOM 3315 C CA . LYS B 1 84 ? 9.781 2.357 -0.608 1 98.69 84 LYS B CA 1
ATOM 3316 C C . LYS B 1 84 ? 8.375 2.703 -1.092 1 98.69 84 LYS B C 1
ATOM 3318 O O . LYS B 1 84 ? 7.438 1.93 -0.894 1 98.69 84 LYS B O 1
ATOM 3323 N N . ALA B 1 85 ? 8.234 3.818 -1.696 1 98.81 85 ALA B N 1
ATOM 3324 C CA . ALA B 1 85 ? 6.941 4.246 -2.229 1 98.81 85 ALA B CA 1
ATOM 3325 C C . ALA B 1 85 ? 6.445 3.283 -3.303 1 98.81 85 ALA B C 1
ATOM 3327 O O . ALA B 1 85 ? 5.258 2.943 -3.34 1 98.81 85 ALA B O 1
ATOM 3328 N N . VAL B 1 86 ? 7.352 2.861 -4.164 1 98.88 86 VAL B N 1
ATOM 3329 C CA . VAL B 1 86 ? 7 1.914 -5.215 1 98.88 86 VAL B CA 1
ATOM 3330 C C . VAL B 1 86 ? 6.496 0.614 -4.594 1 98.88 86 VAL B C 1
ATOM 3332 O O . VAL B 1 86 ? 5.457 0.085 -4.996 1 98.88 86 VAL B O 1
ATOM 3335 N N . LEU B 1 87 ? 7.199 0.147 -3.562 1 98.94 87 LEU B N 1
ATOM 3336 C CA . LEU B 1 87 ? 6.82 -1.092 -2.893 1 98.94 87 LEU B CA 1
ATOM 3337 C C . LEU B 1 87 ? 5.449 -0.959 -2.24 1 98.94 87 LEU B C 1
ATOM 3339 O O . LEU B 1 87 ? 4.66 -1.907 -2.248 1 98.94 87 LEU B O 1
ATOM 3343 N N . ALA B 1 88 ? 5.168 0.202 -1.681 1 98.88 88 ALA B N 1
ATOM 3344 C CA . ALA B 1 88 ? 3.861 0.434 -1.07 1 98.88 88 ALA B CA 1
ATOM 3345 C C . ALA B 1 88 ? 2.744 0.317 -2.104 1 98.88 88 ALA B C 1
ATOM 3347 O O . ALA B 1 88 ? 1.718 -0.317 -1.848 1 98.88 88 ALA B O 1
ATOM 3348 N N . PHE B 1 89 ? 2.936 0.875 -3.27 1 98.88 89 PHE B N 1
ATOM 3349 C CA . PHE B 1 89 ? 1.933 0.812 -4.328 1 98.88 89 PHE B CA 1
ATOM 3350 C C . PHE B 1 89 ? 1.753 -0.62 -4.816 1 98.88 89 PHE B C 1
ATOM 3352 O O . PHE B 1 89 ? 0.625 -1.074 -5.023 1 98.88 89 PHE B O 1
ATOM 3359 N N . MET B 1 90 ? 2.871 -1.308 -4.973 1 98.88 90 MET B N 1
ATOM 3360 C CA . MET B 1 90 ? 2.812 -2.699 -5.406 1 98.88 90 MET B CA 1
ATOM 3361 C C . MET B 1 90 ? 2.086 -3.562 -4.379 1 98.88 90 MET B C 1
ATOM 3363 O O . MET B 1 90 ? 1.338 -4.473 -4.742 1 98.88 90 MET B O 1
ATOM 3367 N N . GLY B 1 91 ? 2.303 -3.285 -3.08 1 98.81 91 GLY B N 1
ATOM 3368 C CA . GLY B 1 91 ? 1.559 -3.98 -2.041 1 98.81 91 GLY B CA 1
ATOM 3369 C C . GLY B 1 91 ? 0.058 -3.781 -2.146 1 98.81 91 GLY B C 1
ATOM 3370 O O . GLY B 1 91 ? -0.713 -4.727 -1.967 1 98.81 91 GLY B O 1
ATOM 3371 N N . ALA B 1 92 ? -0.345 -2.586 -2.471 1 98.81 92 ALA B N 1
ATOM 3372 C CA . ALA B 1 92 ? -1.765 -2.295 -2.658 1 98.81 92 ALA B CA 1
ATOM 3373 C C . ALA B 1 92 ? -2.324 -3.049 -3.859 1 98.81 92 ALA B C 1
ATOM 3375 O O . ALA B 1 92 ? -3.453 -3.545 -3.818 1 98.81 92 ALA B O 1
ATOM 3376 N N . MET B 1 93 ? -1.559 -3.145 -4.91 1 98.81 93 MET B N 1
ATOM 3377 C CA . MET B 1 93 ? -2.025 -3.842 -6.102 1 98.81 93 MET B CA 1
ATOM 3378 C C . MET B 1 93 ? -2.211 -5.332 -5.824 1 98.81 93 MET B C 1
ATOM 3380 O O . MET B 1 93 ? -3.109 -5.965 -6.383 1 98.81 93 MET B O 1
ATOM 3384 N N . GLU B 1 94 ? -1.371 -5.906 -4.945 1 98.81 94 GLU B N 1
ATOM 3385 C CA . GLU B 1 94 ? -1.592 -7.301 -4.566 1 98.81 94 GLU B CA 1
ATOM 3386 C C . GLU B 1 94 ? -2.992 -7.5 -3.992 1 98.81 94 GLU B C 1
ATOM 3388 O O . GLU B 1 94 ? -3.619 -8.539 -4.219 1 98.81 94 GLU B O 1
ATOM 3393 N N . GLU B 1 95 ? -3.402 -6.508 -3.246 1 98.81 95 GLU B N 1
ATOM 3394 C CA . GLU B 1 95 ? -4.742 -6.582 -2.668 1 98.81 95 GLU B CA 1
ATOM 3395 C C . GLU B 1 95 ? -5.816 -6.461 -3.744 1 98.81 95 GLU B C 1
ATOM 3397 O O . GLU B 1 95 ? -6.863 -7.105 -3.66 1 98.81 95 GLU B O 1
ATOM 3402 N N . ILE B 1 96 ? -5.574 -5.656 -4.715 1 98.75 96 ILE B N 1
ATOM 3403 C CA . ILE B 1 96 ? -6.488 -5.527 -5.844 1 98.75 96 ILE B CA 1
ATOM 3404 C C . ILE B 1 96 ? -6.559 -6.852 -6.605 1 98.75 96 ILE B C 1
ATOM 3406 O O . ILE B 1 96 ? -7.637 -7.273 -7.027 1 98.75 96 ILE B O 1
ATOM 3410 N N . HIS B 1 97 ? -5.387 -7.535 -6.797 1 98.75 97 HIS B N 1
ATOM 3411 C CA . HIS B 1 97 ? -5.375 -8.852 -7.426 1 98.75 97 HIS B CA 1
ATOM 3412 C C . HIS B 1 97 ? -6.262 -9.836 -6.672 1 98.75 97 HIS B C 1
ATOM 3414 O O . HIS B 1 97 ? -7.121 -10.484 -7.266 1 98.75 97 HIS B O 1
ATOM 3420 N N . ALA B 1 98 ? -6.082 -9.867 -5.352 1 98.56 98 ALA B N 1
ATOM 3421 C CA . ALA B 1 98 ? -6.871 -10.766 -4.52 1 98.56 98 ALA B CA 1
ATOM 3422 C C . ALA B 1 98 ? -8.359 -10.453 -4.629 1 98.56 98 ALA B C 1
ATOM 3424 O O . ALA B 1 98 ? -9.188 -11.359 -4.719 1 98.56 98 ALA B O 1
ATOM 3425 N N . LYS B 1 99 ? -8.719 -9.172 -4.625 1 98.44 99 LYS B N 1
ATOM 3426 C CA . LYS B 1 99 ? -10.109 -8.758 -4.781 1 98.44 99 LYS B CA 1
ATOM 3427 C C . LYS B 1 99 ? -10.656 -9.172 -6.145 1 98.44 99 LYS B C 1
ATOM 3429 O O . LYS B 1 99 ? -11.844 -9.492 -6.273 1 98.44 99 LYS B O 1
ATOM 3434 N N . SER B 1 100 ? -9.867 -9.125 -7.148 1 98.5 100 SER B N 1
ATOM 3435 C CA . SER B 1 100 ? -10.281 -9.461 -8.508 1 98.5 100 SER B CA 1
ATOM 3436 C C . SER B 1 100 ? -10.672 -10.93 -8.617 1 98.5 100 SER B C 1
ATOM 3438 O O . SER B 1 100 ? -11.648 -11.273 -9.289 1 98.5 100 SER B O 1
ATOM 3440 N N . TYR B 1 101 ? -9.898 -11.828 -7.93 1 98.31 101 TYR B N 1
ATOM 3441 C CA . TYR B 1 101 ? -10.281 -13.234 -7.906 1 98.31 101 TYR B CA 1
ATOM 3442 C C . TYR B 1 101 ? -11.648 -13.414 -7.25 1 98.31 101 TYR B C 1
ATOM 3444 O O . TYR B 1 101 ? -12.469 -14.203 -7.723 1 98.31 101 TYR B O 1
ATOM 3452 N N . SER B 1 102 ? -11.867 -12.648 -6.195 1 96.69 102 SER B N 1
ATOM 3453 C CA . SER B 1 102 ? -13.156 -12.703 -5.52 1 96.69 102 SER B CA 1
ATOM 3454 C C . SER B 1 102 ? -14.289 -12.281 -6.449 1 96.69 102 SER B C 1
ATOM 3456 O O . SER B 1 102 ? -15.391 -12.828 -6.383 1 96.69 102 SER B O 1
ATOM 3458 N N . SER B 1 103 ? -14.023 -11.305 -7.254 1 97.06 103 SER B N 1
ATOM 3459 C CA . SER B 1 103 ? -15.039 -10.836 -8.188 1 97.06 103 SER B CA 1
ATOM 3460 C C . SER B 1 103 ? -15.367 -11.898 -9.234 1 97.06 103 SER B C 1
ATOM 3462 O O . SER B 1 103 ? -16.531 -12.047 -9.633 1 97.06 103 SER B O 1
ATOM 3464 N N . ILE B 1 104 ? -14.391 -12.648 -9.641 1 98 104 ILE B N 1
ATOM 3465 C CA . ILE B 1 104 ? -14.625 -13.758 -10.555 1 98 104 ILE B CA 1
ATOM 3466 C C . ILE B 1 104 ? -15.484 -14.82 -9.867 1 98 104 ILE B C 1
ATOM 3468 O O . ILE B 1 104 ? -16.469 -15.297 -10.438 1 98 104 ILE B O 1
ATOM 3472 N N . PHE B 1 105 ? -15.195 -15.125 -8.586 1 96.44 105 PHE B N 1
ATOM 3473 C CA . PHE B 1 105 ? -15.969 -16.094 -7.805 1 96.44 105 PHE B CA 1
ATOM 3474 C C . PHE B 1 105 ? -17.422 -15.656 -7.699 1 96.44 105 PHE B C 1
ATOM 3476 O O . PHE B 1 105 ? -18.328 -16.422 -8.031 1 96.44 105 PHE B O 1
ATOM 3483 N N . THR B 1 106 ? -17.594 -14.43 -7.332 1 94.94 106 THR B N 1
ATOM 3484 C CA . THR B 1 106 ? -18.938 -13.945 -7.035 1 94.94 106 THR B CA 1
ATOM 3485 C C . THR B 1 106 ? -19.812 -13.953 -8.289 1 94.94 106 THR B C 1
ATOM 3487 O O . THR B 1 106 ? -21.016 -14.188 -8.211 1 94.94 106 THR B O 1
ATOM 3490 N N . THR B 1 107 ? -19.172 -13.789 -9.414 1 96.44 107 THR B N 1
ATOM 3491 C CA . THR B 1 107 ? -19.906 -13.711 -10.672 1 96.44 107 THR B CA 1
ATOM 3492 C C . THR B 1 107 ? -20.203 -15.102 -11.219 1 96.44 107 THR B C 1
ATOM 3494 O O . THR B 1 107 ? -21.281 -15.344 -11.773 1 96.44 107 THR B O 1
ATOM 3497 N N . LEU B 1 108 ? -19.312 -16.094 -11.023 1 97.12 108 LEU B N 1
ATOM 3498 C CA . LEU B 1 108 ? -19.391 -17.328 -11.797 1 97.12 108 LEU B CA 1
ATOM 3499 C C . LEU B 1 108 ? -19.703 -18.516 -10.891 1 97.12 108 LEU B C 1
ATOM 3501 O O . LEU B 1 108 ? -20.156 -19.562 -11.367 1 97.12 108 LEU B O 1
ATOM 3505 N N . VAL B 1 109 ? -19.438 -18.359 -9.625 1 95.75 109 VAL B N 1
ATOM 3506 C CA . VAL B 1 109 ? -19.469 -19.516 -8.727 1 95.75 109 VAL B CA 1
ATOM 3507 C C . VAL B 1 109 ? -20.562 -19.297 -7.668 1 95.75 109 VAL B C 1
ATOM 3509 O O . VAL B 1 109 ? -20.734 -18.188 -7.16 1 95.75 109 VAL B O 1
ATOM 3512 N N . ALA B 1 110 ? -21.297 -20.359 -7.355 1 89.38 110 ALA B N 1
ATOM 3513 C CA . ALA B 1 110 ? -22.312 -20.297 -6.312 1 89.38 110 ALA B CA 1
ATOM 3514 C C . ALA B 1 110 ? -21.688 -20.047 -4.945 1 89.38 110 ALA B C 1
ATOM 3516 O O . ALA B 1 110 ? -20.562 -20.5 -4.672 1 89.38 110 ALA B O 1
ATOM 3517 N N . GLU B 1 111 ? -22.359 -19.375 -4.074 1 89.62 111 GLU B N 1
ATOM 3518 C CA . GLU B 1 111 ? -21.859 -18.922 -2.777 1 89.62 111 GLU B CA 1
ATOM 3519 C C . GLU B 1 111 ? -21.375 -20.109 -1.937 1 89.62 111 GLU B C 1
ATOM 3521 O O . GLU B 1 111 ? -20.312 -20.031 -1.309 1 89.62 111 GLU B O 1
ATOM 3526 N N . ASP B 1 112 ? -22.125 -21.125 -1.877 1 91.44 112 ASP B N 1
ATOM 3527 C CA . ASP B 1 112 ? -21.75 -22.297 -1.078 1 91.44 112 ASP B CA 1
ATOM 3528 C C . ASP B 1 112 ? -20.469 -22.953 -1.612 1 91.44 112 ASP B C 1
ATOM 3530 O O . ASP B 1 112 ? -19.656 -23.438 -0.839 1 91.44 112 ASP B O 1
ATOM 3534 N N . GLU B 1 113 ? -20.297 -22.906 -2.842 1 94.81 113 GLU B N 1
ATOM 3535 C CA . GLU B 1 113 ? -19.094 -23.453 -3.447 1 94.81 113 GLU B CA 1
ATOM 3536 C C . GLU B 1 113 ? -17.875 -22.609 -3.123 1 94.81 113 GLU B C 1
ATOM 3538 O O . GLU B 1 113 ? -16.75 -23.125 -3.012 1 94.81 113 GLU B O 1
ATOM 3543 N N . ILE B 1 114 ? -18.125 -21.344 -2.988 1 95.12 114 ILE B N 1
ATOM 3544 C CA . ILE B 1 114 ? -17.016 -20.438 -2.668 1 95.12 114 ILE B CA 1
ATOM 3545 C C . ILE B 1 114 ? -16.469 -20.766 -1.281 1 95.12 114 ILE B C 1
ATOM 3547 O O . ILE B 1 114 ? -15.25 -20.844 -1.089 1 95.12 114 ILE B O 1
ATOM 3551 N N . GLU B 1 115 ? -17.266 -21.016 -0.378 1 93.75 115 GLU B N 1
ATOM 3552 C CA . GLU B 1 115 ? -16.844 -21.391 0.967 1 93.75 115 GLU B CA 1
ATOM 3553 C C . GLU B 1 115 ? -16.016 -22.672 0.944 1 93.75 115 GLU B C 1
ATOM 3555 O O . GLU B 1 115 ? -15.023 -22.797 1.664 1 93.75 115 GLU B O 1
ATOM 3560 N N . ASP B 1 116 ? -16.438 -23.578 0.15 1 95.75 116 ASP B N 1
ATOM 3561 C CA . ASP B 1 116 ? -15.719 -24.844 0.013 1 95.75 116 ASP B CA 1
ATOM 3562 C C . ASP B 1 116 ? -14.312 -24.609 -0.536 1 95.75 116 ASP B C 1
ATOM 3564 O O . ASP B 1 116 ? -13.367 -25.297 -0.125 1 95.75 116 ASP B O 1
ATOM 3568 N N . ILE B 1 117 ? -14.219 -23.75 -1.438 1 96.12 117 ILE B N 1
ATOM 3569 C CA . ILE B 1 117 ? -12.93 -23.438 -2.057 1 96.12 117 ILE B CA 1
ATOM 3570 C C . ILE B 1 117 ? -11.969 -22.891 -1.004 1 96.12 117 ILE B C 1
ATOM 3572 O O . ILE B 1 117 ? -10.82 -23.328 -0.919 1 96.12 117 ILE B O 1
ATOM 3576 N N . PHE B 1 118 ? -12.406 -22 -0.18 1 95.5 118 PHE B N 1
ATOM 3577 C CA . PHE B 1 118 ? -11.539 -21.375 0.81 1 95.5 118 PHE B CA 1
ATOM 3578 C C . PHE B 1 118 ? -11.195 -22.359 1.925 1 95.5 118 PHE B C 1
ATOM 3580 O O . PHE B 1 118 ? -10.102 -22.312 2.48 1 95.5 118 PHE B O 1
ATOM 3587 N N . GLU B 1 119 ? -12.125 -23.203 2.23 1 95.69 119 GLU B N 1
ATOM 3588 C CA . GLU B 1 119 ? -11.797 -24.281 3.16 1 95.69 119 GLU B CA 1
ATOM 3589 C C . GLU B 1 119 ? -10.703 -25.188 2.594 1 95.69 119 GLU B C 1
ATOM 3591 O O . GLU B 1 119 ? -9.789 -25.594 3.316 1 95.69 119 GLU B O 1
ATOM 3596 N N . TRP B 1 120 ? -10.867 -25.531 1.35 1 97.31 120 TRP B N 1
ATOM 3597 C CA . TRP B 1 120 ? -9.852 -26.328 0.674 1 97.31 120 TRP B CA 1
ATOM 3598 C C . TRP B 1 120 ? -8.492 -25.641 0.706 1 97.31 120 TRP B C 1
ATOM 3600 O O . TRP B 1 120 ? -7.473 -26.281 0.981 1 97.31 120 TRP B O 1
ATOM 3610 N N . VAL B 1 121 ? -8.477 -24.359 0.444 1 97.5 121 VAL B N 1
ATOM 3611 C CA . VAL B 1 121 ? -7.25 -23.578 0.439 1 97.5 121 VAL B CA 1
ATOM 3612 C C . VAL B 1 121 ? -6.598 -23.641 1.817 1 97.5 121 VAL B C 1
ATOM 3614 O O . VAL B 1 121 ? -5.391 -23.859 1.93 1 97.5 121 VAL B O 1
ATOM 3617 N N . ASP B 1 122 ? -7.383 -23.5 2.814 1 95.56 122 ASP B N 1
ATOM 3618 C CA . ASP B 1 122 ? -6.883 -23.438 4.184 1 95.56 122 ASP B CA 1
ATOM 3619 C C . ASP B 1 122 ? -6.273 -24.781 4.605 1 95.56 122 ASP B C 1
ATOM 3621 O O . ASP B 1 122 ? -5.363 -24.812 5.434 1 95.56 122 ASP B O 1
ATOM 3625 N N . LYS B 1 123 ? -6.676 -25.812 3.957 1 96.81 123 LYS B N 1
ATOM 3626 C CA . LYS B 1 123 ? -6.289 -27.141 4.422 1 96.81 123 LYS B CA 1
ATOM 3627 C C . LYS B 1 123 ? -5.305 -27.797 3.461 1 96.81 123 LYS B C 1
ATOM 3629 O O . LYS B 1 123 ? -4.684 -28.812 3.791 1 96.81 123 LYS B O 1
ATOM 3634 N N . ASN B 1 124 ? -5.152 -27.297 2.314 1 98 124 ASN B N 1
ATOM 3635 C CA . ASN B 1 124 ? -4.301 -27.922 1.316 1 98 124 ASN B CA 1
ATOM 3636 C C . ASN B 1 124 ? -2.836 -27.922 1.74 1 98 124 ASN B C 1
ATOM 3638 O O . ASN B 1 124 ? -2.24 -26.859 1.915 1 98 124 ASN B O 1
ATOM 3642 N N . PRO B 1 125 ? -2.227 -29.047 1.845 1 98.06 125 PRO B N 1
ATOM 3643 C CA . PRO B 1 125 ? -0.868 -29.109 2.387 1 98.06 125 PRO B CA 1
ATOM 3644 C C . PRO B 1 125 ? 0.161 -28.438 1.481 1 98.06 125 PRO B C 1
ATOM 3646 O O . PRO B 1 125 ? 1.135 -27.859 1.972 1 98.06 125 PRO B O 1
ATOM 3649 N N . GLN B 1 126 ? -0.009 -28.531 0.17 1 98.25 126 GLN B N 1
ATOM 3650 C CA . GLN B 1 126 ? 0.945 -27.922 -0.749 1 98.25 126 GLN B CA 1
ATOM 3651 C C . GLN B 1 126 ? 0.858 -26.391 -0.701 1 98.25 126 GLN B C 1
ATOM 3653 O O . GLN B 1 126 ? 1.876 -25.703 -0.787 1 98.25 126 GLN B O 1
ATOM 3658 N N . LEU B 1 127 ? -0.365 -25.844 -0.597 1 98.19 127 LEU B N 1
ATOM 3659 C CA . LEU B 1 127 ? -0.531 -24.406 -0.439 1 98.19 127 LEU B CA 1
ATOM 3660 C C . LEU B 1 127 ? 0.073 -23.938 0.878 1 98.19 127 LEU B C 1
ATOM 3662 O O . LEU B 1 127 ? 0.735 -22.891 0.923 1 98.19 127 LEU B O 1
ATOM 3666 N N . THR B 1 128 ? -0.119 -24.703 1.901 1 97.81 128 THR B N 1
ATOM 3667 C CA . THR B 1 128 ? 0.464 -24.375 3.199 1 97.81 128 THR B CA 1
ATOM 3668 C C . THR B 1 128 ? 1.988 -24.375 3.123 1 97.81 128 THR B C 1
ATOM 3670 O O . THR B 1 128 ? 2.639 -23.453 3.619 1 97.81 128 THR B O 1
ATOM 3673 N N . THR B 1 129 ? 2.514 -25.359 2.471 1 98.25 129 THR B N 1
ATOM 3674 C CA . THR B 1 129 ? 3.961 -25.516 2.377 1 98.25 129 THR B CA 1
ATOM 3675 C C . THR B 1 129 ? 4.578 -24.344 1.627 1 98.25 129 THR B C 1
ATOM 3677 O O . THR B 1 129 ? 5.527 -23.719 2.107 1 98.25 129 THR B O 1
ATOM 3680 N N . LYS B 1 130 ? 4.059 -24 0.417 1 97.75 130 LYS B N 1
ATOM 3681 C CA . LYS B 1 130 ? 4.691 -22.922 -0.33 1 97.75 130 LYS B CA 1
ATOM 3682 C C . LYS B 1 130 ? 4.461 -21.578 0.352 1 97.75 130 LYS B C 1
ATOM 3684 O O . LYS B 1 130 ? 5.336 -20.703 0.34 1 97.75 130 LYS B O 1
ATOM 3689 N N . SER B 1 131 ? 3.281 -21.406 0.986 1 97.81 131 SER B N 1
ATOM 3690 C CA . SER B 1 131 ? 3.051 -20.188 1.757 1 97.81 131 SER B CA 1
ATOM 3691 C C . SER B 1 131 ? 4.055 -20.062 2.898 1 97.81 131 SER B C 1
ATOM 3693 O O . SER B 1 131 ? 4.629 -18.984 3.107 1 97.81 131 SER B O 1
ATOM 3695 N N . ASP B 1 132 ? 4.328 -21.141 3.586 1 97.94 132 ASP B N 1
ATOM 3696 C CA . ASP B 1 132 ? 5.238 -21.125 4.727 1 97.94 132 ASP B CA 1
ATOM 3697 C C . ASP B 1 132 ? 6.676 -20.875 4.281 1 97.94 132 ASP B C 1
ATOM 3699 O O . ASP B 1 132 ? 7.398 -20.094 4.902 1 97.94 132 ASP B O 1
ATOM 3703 N N . LEU B 1 133 ? 7.078 -21.578 3.244 1 98.62 133 LEU B N 1
ATOM 3704 C CA . LEU B 1 133 ? 8.43 -21.406 2.73 1 98.62 133 LEU B CA 1
ATOM 3705 C C . LEU B 1 133 ? 8.695 -19.953 2.361 1 98.62 133 LEU B C 1
ATOM 3707 O O . LEU B 1 133 ? 9.797 -19.438 2.592 1 98.62 133 LEU B O 1
ATOM 3711 N N . ILE B 1 134 ? 7.699 -19.297 1.854 1 98.69 134 ILE B N 1
ATOM 3712 C CA . ILE B 1 134 ? 7.82 -17.906 1.411 1 98.69 134 ILE B CA 1
ATOM 3713 C C . ILE B 1 134 ? 7.727 -16.969 2.613 1 98.69 134 ILE B C 1
ATOM 3715 O O . ILE B 1 134 ? 8.617 -16.156 2.84 1 98.69 134 ILE B O 1
ATOM 3719 N N . THR B 1 135 ? 6.742 -17.125 3.473 1 98.25 135 THR B N 1
ATOM 3720 C CA . THR B 1 135 ? 6.445 -16.125 4.492 1 98.25 135 THR B CA 1
ATOM 3721 C C . THR B 1 135 ? 7.441 -16.219 5.645 1 98.25 135 THR B C 1
ATOM 3723 O O . THR B 1 135 ? 7.668 -15.234 6.359 1 98.25 135 THR B O 1
ATOM 3726 N N . GLN B 1 136 ? 8.062 -17.406 5.793 1 98.38 136 GLN B N 1
ATOM 3727 C CA . GLN B 1 136 ? 9.102 -17.516 6.809 1 98.38 136 GLN B CA 1
ATOM 3728 C C . GLN B 1 136 ? 10.234 -16.516 6.543 1 98.38 136 GLN B C 1
ATOM 3730 O O . GLN B 1 136 ? 10.805 -15.953 7.477 1 98.38 136 GLN B O 1
ATOM 3735 N N . ARG B 1 137 ? 10.547 -16.328 5.32 1 98.75 137 ARG B N 1
ATOM 3736 C CA . ARG B 1 137 ? 11.594 -15.375 4.953 1 98.75 137 ARG B CA 1
ATOM 3737 C C . ARG B 1 137 ? 11.117 -13.938 5.18 1 98.75 137 ARG B C 1
ATOM 3739 O O . ARG B 1 137 ? 11.914 -13.07 5.555 1 98.75 137 ARG B O 1
ATOM 3746 N N . TYR B 1 138 ? 9.844 -13.695 4.949 1 98.62 138 TYR B N 1
ATOM 3747 C CA . TYR B 1 138 ? 9.281 -12.383 5.27 1 98.62 138 TYR B CA 1
ATOM 3748 C C . TYR B 1 138 ? 9.344 -12.125 6.77 1 98.62 138 TYR B C 1
ATOM 3750 O O . TYR B 1 138 ? 9.758 -11.047 7.199 1 98.62 138 TYR B O 1
ATOM 3758 N N . HIS B 1 139 ? 8.984 -13.102 7.535 1 97.94 139 HIS B N 1
ATOM 3759 C CA . HIS B 1 139 ? 8.836 -12.938 8.977 1 97.94 139 HIS B CA 1
ATOM 3760 C C . HIS B 1 139 ? 10.188 -12.742 9.648 1 97.94 139 HIS B C 1
ATOM 3762 O O . HIS B 1 139 ? 10.266 -12.211 10.758 1 97.94 139 HIS B O 1
ATOM 3768 N N . ALA B 1 140 ? 11.242 -13.117 8.977 1 98.25 140 ALA B N 1
ATOM 3769 C CA . ALA B 1 140 ? 12.578 -12.836 9.477 1 98.25 140 ALA B CA 1
ATOM 3770 C C . ALA B 1 140 ? 12.836 -11.336 9.555 1 98.25 140 ALA B C 1
ATOM 3772 O O . ALA B 1 140 ? 13.75 -10.891 10.25 1 98.25 140 ALA B O 1
ATOM 3773 N N . LEU B 1 141 ? 11.969 -10.586 8.891 1 98.25 141 LEU B N 1
ATOM 3774 C CA . LEU B 1 141 ? 12.141 -9.141 8.836 1 98.25 141 LEU B CA 1
ATOM 3775 C C . LEU B 1 141 ? 11.336 -8.453 9.938 1 98.25 141 LEU B C 1
ATOM 3777 O O . LEU B 1 141 ? 11.422 -7.238 10.109 1 98.25 141 LEU B O 1
ATOM 3781 N N . PHE B 1 142 ? 10.609 -9.227 10.68 1 97.06 142 PHE B N 1
ATOM 3782 C CA . PHE B 1 142 ? 9.719 -8.656 11.688 1 97.06 142 PHE B CA 1
ATOM 3783 C C . PHE B 1 142 ? 10.5 -8.234 12.922 1 97.06 142 PHE B C 1
ATOM 3785 O O . PHE B 1 142 ? 10.242 -8.719 14.023 1 97.06 142 PHE B O 1
ATOM 3792 N N . LYS B 1 143 ? 11.43 -7.336 12.758 1 95.81 143 LYS B N 1
ATOM 3793 C CA . LYS B 1 143 ? 12.258 -6.711 13.781 1 95.81 143 LYS B CA 1
ATOM 3794 C C . LYS B 1 143 ? 12.883 -5.414 13.273 1 95.81 143 LYS B C 1
ATOM 3796 O O . LYS B 1 143 ? 13.016 -5.219 12.062 1 95.81 143 LYS B O 1
ATOM 3801 N N . PRO B 1 144 ? 13.258 -4.492 14.133 1 94.81 144 PRO B N 1
ATOM 3802 C CA . PRO B 1 144 ? 13.703 -3.158 13.727 1 94.81 144 PRO B CA 1
ATOM 3803 C C . PRO B 1 144 ? 14.992 -3.191 12.898 1 94.81 144 PRO B C 1
ATOM 3805 O O . PRO B 1 144 ? 15.164 -2.377 11.992 1 94.81 144 PRO B O 1
ATOM 3808 N N . GLN B 1 145 ? 15.953 -4.156 13.281 1 96 145 GLN B N 1
ATOM 3809 C CA . GLN B 1 145 ? 17.219 -4.273 12.562 1 96 145 GLN B CA 1
ATOM 3810 C C . GLN B 1 145 ? 17.375 -5.664 11.961 1 96 145 GLN B C 1
ATOM 3812 O O . GLN B 1 145 ? 17.188 -6.668 12.648 1 96 145 GLN B O 1
ATOM 3817 N N . VAL B 1 146 ? 17.719 -5.672 10.695 1 97.81 146 VAL B N 1
ATOM 3818 C CA . VAL B 1 146 ? 17.891 -6.949 10.016 1 97.81 146 VAL B CA 1
ATOM 3819 C C . VAL B 1 146 ? 19.219 -6.949 9.258 1 97.81 146 VAL B C 1
ATOM 3821 O O . VAL B 1 146 ? 19.766 -5.887 8.938 1 97.81 146 VAL B O 1
ATOM 3824 N N . THR B 1 147 ? 19.797 -8.125 9.008 1 98.44 147 THR B N 1
ATOM 3825 C CA . THR B 1 147 ? 21.016 -8.25 8.219 1 98.44 147 THR B CA 1
ATOM 3826 C C . THR B 1 147 ? 20.703 -8.164 6.727 1 98.44 147 THR B C 1
ATOM 3828 O O . THR B 1 147 ? 19.562 -8.367 6.312 1 98.44 147 THR B O 1
ATOM 3831 N N . ASN B 1 148 ? 21.719 -7.879 5.969 1 98.62 148 ASN B N 1
ATOM 3832 C CA . ASN B 1 148 ? 21.562 -7.914 4.52 1 98.62 148 ASN B CA 1
ATOM 3833 C C . ASN B 1 148 ? 21.125 -9.289 4.035 1 98.62 148 ASN B C 1
ATOM 3835 O O . ASN B 1 148 ? 20.344 -9.398 3.088 1 98.62 148 ASN B O 1
ATOM 3839 N N . LYS B 1 149 ? 21.562 -10.328 4.699 1 98.81 149 LYS B N 1
ATOM 3840 C CA . LYS B 1 149 ? 21.188 -11.688 4.32 1 98.81 149 LYS B CA 1
ATOM 3841 C C . LYS B 1 149 ? 19.688 -11.906 4.488 1 98.81 149 LYS B C 1
ATOM 3843 O O . LYS B 1 149 ? 19.031 -12.453 3.602 1 98.81 149 LYS B O 1
ATOM 3848 N N . GLU B 1 150 ? 19.188 -11.461 5.645 1 98.81 150 GLU B N 1
ATOM 3849 C CA . GLU B 1 150 ? 17.766 -11.617 5.926 1 98.81 150 GLU B CA 1
ATOM 3850 C C . GLU B 1 150 ? 16.906 -10.844 4.922 1 98.81 150 GLU B C 1
ATOM 3852 O O . GLU B 1 150 ? 15.914 -11.359 4.41 1 98.81 150 GLU B O 1
ATOM 3857 N N . LEU B 1 151 ? 17.344 -9.602 4.672 1 98.94 151 LEU B N 1
ATOM 3858 C CA . LEU B 1 151 ? 16.609 -8.773 3.729 1 98.94 151 LEU B CA 1
ATOM 3859 C C . LEU B 1 151 ? 16.672 -9.359 2.32 1 98.94 151 LEU B C 1
ATOM 3861 O O . LEU B 1 151 ? 15.656 -9.445 1.629 1 98.94 151 LEU B O 1
ATOM 3865 N N . TYR B 1 152 ? 17.828 -9.812 1.91 1 98.94 152 TYR B N 1
ATOM 3866 C CA . TYR B 1 152 ? 18.016 -10.406 0.593 1 98.94 152 TYR B CA 1
ATOM 3867 C C . TYR B 1 152 ? 17.125 -11.641 0.423 1 98.94 152 TYR B C 1
ATOM 3869 O O . TYR B 1 152 ? 16.438 -11.781 -0.593 1 98.94 152 TYR B O 1
ATOM 3877 N N . MET B 1 153 ? 17.078 -12.477 1.401 1 98.94 153 MET B N 1
ATOM 3878 C CA . MET B 1 153 ? 16.328 -13.727 1.267 1 98.94 153 MET B CA 1
ATOM 3879 C C . MET B 1 153 ? 14.828 -13.461 1.245 1 98.94 153 MET B C 1
ATOM 3881 O O . MET B 1 153 ? 14.078 -14.18 0.582 1 98.94 153 MET B O 1
ATOM 3885 N N . ALA B 1 154 ? 14.43 -12.43 1.979 1 98.94 154 ALA B N 1
ATOM 3886 C CA . ALA B 1 154 ? 13.023 -12.031 1.869 1 98.94 154 ALA B CA 1
ATOM 3887 C C . ALA B 1 154 ? 12.703 -11.547 0.46 1 98.94 154 ALA B C 1
ATOM 3889 O O . ALA B 1 154 ? 11.641 -11.867 -0.086 1 98.94 154 ALA B O 1
ATOM 3890 N N . MET B 1 155 ? 13.578 -10.781 -0.113 1 98.94 155 MET B N 1
ATOM 3891 C CA . MET B 1 155 ? 13.383 -10.281 -1.472 1 98.94 155 MET B CA 1
ATOM 3892 C C . MET B 1 155 ? 13.438 -11.422 -2.482 1 98.94 155 MET B C 1
ATOM 3894 O O . MET B 1 155 ? 12.672 -11.438 -3.449 1 98.94 155 MET B O 1
ATOM 3898 N N . VAL B 1 156 ? 14.266 -12.422 -2.256 1 99 156 VAL B N 1
ATOM 3899 C CA . VAL B 1 156 ? 14.312 -13.625 -3.084 1 99 156 VAL B CA 1
ATOM 3900 C C . VAL B 1 156 ? 12.969 -14.344 -3.029 1 99 156 VAL B C 1
ATOM 3902 O O . VAL B 1 156 ? 12.414 -14.719 -4.062 1 99 156 VAL B O 1
ATOM 3905 N N . ALA B 1 157 ? 12.484 -14.523 -1.828 1 98.94 157 ALA B N 1
ATOM 3906 C CA . ALA B 1 157 ? 11.18 -15.164 -1.662 1 98.94 157 ALA B CA 1
ATOM 3907 C C . ALA B 1 157 ? 10.094 -14.406 -2.43 1 98.94 157 ALA B C 1
ATOM 3909 O O . ALA B 1 157 ? 9.25 -15.023 -3.08 1 98.94 157 ALA B O 1
ATOM 3910 N N . SER B 1 158 ? 10.164 -13.109 -2.365 1 98.94 158 SER B N 1
ATOM 3911 C CA . SER B 1 158 ? 9.203 -12.281 -3.078 1 98.94 158 SER B CA 1
ATOM 3912 C C . SER B 1 158 ? 9.32 -12.461 -4.586 1 98.94 158 SER B C 1
ATOM 3914 O O . SER B 1 158 ? 8.312 -12.594 -5.285 1 98.94 158 SER B O 1
ATOM 3916 N N . VAL B 1 159 ? 10.484 -12.445 -5.117 1 98.94 159 VAL B N 1
ATOM 3917 C CA . VAL B 1 159 ? 10.711 -12.617 -6.547 1 98.94 159 VAL B CA 1
ATOM 3918 C C . VAL B 1 159 ? 10.227 -14 -6.977 1 98.94 159 VAL B C 1
ATOM 3920 O O . VAL B 1 159 ? 9.586 -14.148 -8.023 1 98.94 159 VAL B O 1
ATOM 3923 N N . PHE B 1 160 ? 10.508 -15.055 -6.152 1 98.94 160 PHE B N 1
ATOM 3924 C CA . PHE B 1 160 ? 10.031 -16.406 -6.465 1 98.94 160 PHE B CA 1
ATOM 3925 C C . PHE B 1 160 ? 8.508 -16.453 -6.473 1 98.94 160 PHE B C 1
ATOM 3927 O O . PHE B 1 160 ? 7.91 -17.141 -7.297 1 98.94 160 PHE B O 1
ATOM 3934 N N . LEU B 1 161 ? 7.922 -15.727 -5.578 1 98.75 161 LEU B N 1
ATOM 3935 C CA . LEU B 1 161 ? 6.465 -15.68 -5.578 1 98.75 161 LEU B CA 1
ATOM 3936 C C . LEU B 1 161 ? 5.941 -14.953 -6.812 1 98.75 161 LEU B C 1
ATOM 3938 O O . LEU B 1 161 ? 5.086 -15.477 -7.527 1 98.75 161 LEU B O 1
ATOM 3942 N N . GLU B 1 162 ? 6.492 -13.781 -7.188 1 97.75 162 GLU B N 1
ATOM 3943 C CA . GLU B 1 162 ? 6.012 -12.852 -8.203 1 97.75 162 GLU B CA 1
ATOM 3944 C C . GLU B 1 162 ? 6.262 -13.391 -9.609 1 97.75 162 GLU B C 1
ATOM 3946 O O . GLU B 1 162 ? 5.445 -13.195 -10.516 1 97.75 162 GLU B O 1
ATOM 3951 N N . SER B 1 163 ? 7.336 -14.07 -9.797 1 97.69 163 SER B N 1
ATOM 3952 C CA . SER B 1 163 ? 7.789 -14.383 -11.148 1 97.69 163 SER B CA 1
ATOM 3953 C C . SER B 1 163 ? 7.73 -15.883 -11.422 1 97.69 163 SER B C 1
ATOM 3955 O O . SER B 1 163 ? 7.926 -16.328 -12.555 1 97.69 163 SER B O 1
ATOM 3957 N N . TYR B 1 164 ? 7.402 -16.656 -10.375 1 98.31 164 TYR B N 1
ATOM 3958 C CA . TYR B 1 164 ? 7.473 -18.094 -10.5 1 98.31 164 TYR B CA 1
ATOM 3959 C C . TYR B 1 164 ? 6.203 -18.75 -9.977 1 98.31 164 TYR B C 1
ATOM 3961 O O . TYR B 1 164 ? 5.375 -19.234 -10.758 1 98.31 164 TYR B O 1
ATOM 3969 N N . LEU B 1 165 ? 5.891 -18.625 -8.773 1 98.44 165 LEU B N 1
ATOM 3970 C CA . LEU B 1 165 ? 4.812 -19.391 -8.148 1 98.44 165 LEU B CA 1
ATOM 3971 C C . LEU B 1 165 ? 3.451 -18.891 -8.625 1 98.44 165 LEU B C 1
ATOM 3973 O O . LEU B 1 165 ? 2.539 -19.703 -8.844 1 98.44 165 LEU B O 1
ATOM 3977 N N . PHE B 1 166 ? 3.273 -17.578 -8.797 1 97.25 166 PHE B N 1
ATOM 3978 C CA . PHE B 1 166 ? 2.025 -17.047 -9.328 1 97.25 166 PHE B CA 1
ATOM 3979 C C . PHE B 1 166 ? 1.769 -17.578 -10.734 1 97.25 166 PHE B C 1
ATOM 3981 O O . PHE B 1 166 ? 0.637 -17.938 -11.07 1 97.25 166 PHE B O 1
ATOM 3988 N N . TYR B 1 167 ? 2.73 -17.703 -11.539 1 92 167 TYR B N 1
ATOM 3989 C CA . TYR B 1 167 ? 2.59 -18.062 -12.945 1 92 167 TYR B CA 1
ATOM 3990 C C . TYR B 1 167 ? 2.148 -19.516 -13.109 1 92 167 TYR B C 1
ATOM 3992 O O . TYR B 1 167 ? 1.477 -19.859 -14.078 1 92 167 TYR B O 1
ATOM 4000 N N . SER B 1 168 ? 2.523 -20.344 -12.148 1 89.38 168 SER B N 1
ATOM 4001 C CA . SER B 1 168 ? 1.984 -21.688 -12.164 1 89.38 168 SER B CA 1
ATOM 4002 C C . SER B 1 168 ? 0.459 -21.688 -12.141 1 89.38 168 SER B C 1
ATOM 4004 O O . SER B 1 168 ? -0.182 -22.516 -12.789 1 89.38 168 SER B O 1
ATOM 4006 N N . GLY B 1 169 ? -0.053 -20.719 -11.406 1 94.5 169 GLY B N 1
ATOM 4007 C CA . GLY B 1 169 ? -1.497 -20.578 -11.305 1 94.5 169 GLY B CA 1
ATOM 4008 C C . GLY B 1 169 ? -2.115 -19.875 -12.5 1 94.5 169 GLY B C 1
ATOM 4009 O O . GLY B 1 169 ? -3.295 -20.062 -12.797 1 94.5 169 GLY B O 1
ATOM 4010 N N . PHE B 1 170 ? -1.357 -19.141 -13.258 1 97.69 170 PHE B N 1
ATOM 4011 C CA . PHE B 1 170 ? -1.884 -18.375 -14.375 1 97.69 170 PHE B CA 1
ATOM 4012 C C . PHE B 1 170 ? -2.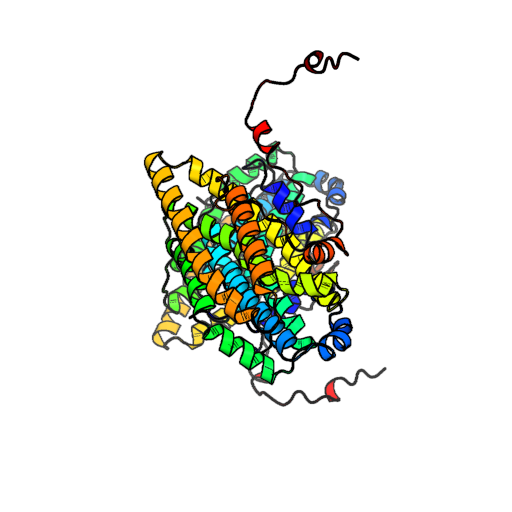014 -19.25 -15.617 1 97.69 170 PHE B C 1
ATOM 4014 O O . PHE B 1 170 ? -2.674 -18.859 -16.594 1 97.69 170 PHE B O 1
ATOM 4021 N N . PHE B 1 171 ? -1.421 -20.453 -15.609 1 97.88 171 PHE B N 1
ATOM 4022 C CA . PHE B 1 171 ? -1.381 -21.297 -16.797 1 97.88 171 PHE B CA 1
ATOM 4023 C C . PHE B 1 171 ? -2.789 -21.594 -17.297 1 97.88 171 PHE B C 1
ATOM 4025 O O . PHE B 1 171 ? -3.102 -21.328 -18.469 1 97.88 171 PHE B O 1
ATOM 4032 N N . TYR B 1 172 ? -3.635 -22.125 -16.484 1 98.38 172 TYR B N 1
ATOM 4033 C CA . TYR B 1 172 ? -4.918 -22.656 -16.922 1 98.38 172 TYR B CA 1
ATOM 4034 C C . TYR B 1 172 ? -5.844 -21.531 -17.391 1 98.38 172 TYR B C 1
ATOM 4036 O O . TYR B 1 172 ? -6.48 -21.641 -18.438 1 98.38 172 TYR B O 1
ATOM 4044 N N . PRO B 1 173 ? -5.965 -20.422 -16.609 1 98.25 173 PRO B N 1
ATOM 4045 C CA . PRO B 1 173 ? -6.75 -19.312 -17.141 1 98.25 173 PRO B CA 1
ATOM 4046 C C . PRO B 1 173 ? -6.254 -18.828 -18.5 1 98.25 173 PRO B C 1
ATOM 4048 O O . PRO B 1 173 ? -7.062 -18.531 -19.391 1 98.25 173 PRO B O 1
ATOM 4051 N N . LEU B 1 174 ? -4.996 -18.797 -18.688 1 97.38 174 LEU B N 1
ATOM 4052 C CA . LEU B 1 174 ? -4.438 -18.391 -19.969 1 97.38 174 LEU B CA 1
ATOM 4053 C C . LEU B 1 174 ? -4.746 -19.438 -21.047 1 97.38 174 LEU B C 1
ATOM 4055 O O . LEU B 1 174 ? -5.023 -19.078 -22.203 1 97.38 174 LEU B O 1
ATOM 4059 N N . TYR B 1 175 ? -4.637 -20.688 -20.625 1 97.94 175 TYR B N 1
ATOM 4060 C CA . TYR B 1 175 ? -4.938 -21.781 -21.547 1 97.94 175 TYR B CA 1
ATOM 4061 C C . TYR B 1 175 ? -6.371 -21.672 -22.047 1 97.94 175 TYR B C 1
ATOM 4063 O O . TYR B 1 175 ? -6.625 -21.844 -23.25 1 97.94 175 TYR B O 1
ATOM 4071 N N . LEU B 1 176 ? -7.312 -21.391 -21.172 1 98.12 176 LEU B N 1
ATOM 4072 C CA . LEU B 1 176 ? -8.711 -21.219 -21.562 1 98.12 176 LEU B CA 1
ATOM 4073 C C . LEU B 1 176 ? -8.891 -19.984 -22.438 1 98.12 176 LEU B C 1
ATOM 4075 O O . LEU B 1 176 ? -9.508 -20.047 -23.5 1 98.12 176 LEU B O 1
ATOM 4079 N N . ALA B 1 177 ? -8.32 -18.906 -22.016 1 97.12 177 ALA B N 1
ATOM 4080 C CA . ALA B 1 177 ? -8.453 -17.656 -22.75 1 97.12 177 ALA B CA 1
ATOM 4081 C C . ALA B 1 177 ? -7.855 -17.797 -24.156 1 97.12 177 ALA B C 1
ATOM 4083 O O . ALA B 1 177 ? -8.406 -17.266 -25.125 1 97.12 177 ALA B O 1
ATOM 4084 N N . GLY B 1 178 ? -6.77 -18.531 -24.266 1 96.88 178 GLY B N 1
ATOM 4085 C CA . GLY B 1 178 ? -6.117 -18.75 -25.547 1 96.88 178 GLY B CA 1
ATOM 4086 C C . GLY B 1 178 ? -6.969 -19.531 -26.516 1 96.88 178 GLY B C 1
ATOM 4087 O O . GLY B 1 178 ? -6.715 -19.531 -27.719 1 96.88 178 GLY B O 1
ATOM 4088 N N . GLN B 1 179 ? -7.938 -20.188 -25.984 1 96.75 179 GLN B N 1
ATOM 4089 C CA . GLN B 1 179 ? -8.875 -20.953 -26.797 1 96.75 179 GLN B CA 1
ATOM 4090 C C . GLN B 1 179 ? -10.188 -20.203 -26.984 1 96.75 179 GLN B C 1
ATOM 4092 O O . GLN B 1 179 ? -11.156 -20.766 -27.516 1 96.75 179 GLN B O 1
ATOM 4097 N N . GLY B 1 180 ? -10.203 -18.953 -26.5 1 95.81 180 GLY B N 1
ATOM 4098 C CA . GLY B 1 180 ? -11.406 -18.141 -26.625 1 95.81 180 GLY B CA 1
ATOM 4099 C C . GLY B 1 180 ? -12.422 -18.406 -25.531 1 95.81 180 GLY B C 1
ATOM 4100 O O . GLY B 1 180 ? -13.578 -18 -25.641 1 95.81 180 GLY B O 1
ATOM 41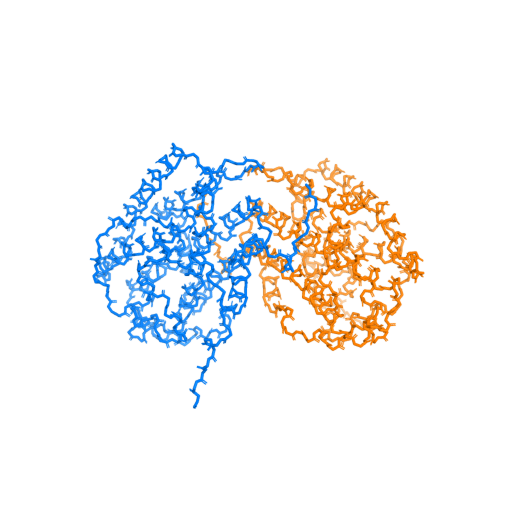01 N N . LYS B 1 181 ? -12.031 -19.125 -24.5 1 97.5 181 LYS B N 1
ATOM 4102 C CA . LYS B 1 181 ? -12.898 -19.422 -23.375 1 97.5 181 LYS B CA 1
ATOM 4103 C C . LYS B 1 181 ? -12.547 -18.562 -22.156 1 97.5 181 LYS B C 1
ATOM 4105 O O . LYS B 1 181 ? -11.375 -18.266 -21.922 1 97.5 181 LYS B O 1
ATOM 4110 N N . MET B 1 182 ? -13.602 -18.125 -21.422 1 98.06 182 MET B N 1
ATOM 4111 C CA . MET B 1 182 ? -13.406 -17.359 -20.188 1 98.06 182 MET B CA 1
ATOM 4112 C C . MET B 1 182 ? -12.562 -16.109 -20.469 1 98.06 182 MET B C 1
ATOM 4114 O O . MET B 1 182 ? -11.617 -15.828 -19.734 1 98.06 182 MET B O 1
ATOM 4118 N N . THR B 1 183 ? -12.844 -15.391 -21.469 1 97.19 183 THR B N 1
ATOM 4119 C CA . THR B 1 183 ? -11.961 -14.344 -21.984 1 97.19 183 THR B CA 1
ATOM 4120 C C . THR B 1 183 ? -12 -13.109 -21.078 1 97.19 183 THR B C 1
ATOM 4122 O O . THR B 1 183 ? -10.992 -12.414 -20.938 1 97.19 183 THR B O 1
ATOM 4125 N N . ALA B 1 184 ? -13.141 -12.773 -20.438 1 97.56 184 ALA B N 1
ATOM 4126 C CA . ALA B 1 184 ? -13.203 -11.641 -19.516 1 97.56 184 ALA B CA 1
ATOM 4127 C C . ALA B 1 184 ? -12.336 -11.883 -18.281 1 97.56 184 ALA B C 1
ATOM 4129 O O . ALA B 1 184 ? -11.562 -11.008 -17.875 1 97.56 184 ALA B O 1
ATOM 4130 N N . SER B 1 185 ? -12.422 -13.062 -17.734 1 97.94 185 SER B N 1
ATOM 4131 C CA . SER B 1 185 ? -11.539 -13.438 -16.641 1 97.94 185 SER B CA 1
ATOM 4132 C C . SER B 1 185 ? -10.086 -13.508 -17.094 1 97.94 185 SER B C 1
ATOM 4134 O O . SER B 1 185 ? -9.172 -13.172 -16.328 1 97.94 185 SER B O 1
ATOM 4136 N N . GLY B 1 186 ? -9.922 -13.953 -18.328 1 97.5 186 GLY B N 1
ATOM 4137 C CA . GLY B 1 186 ? -8.594 -13.938 -18.906 1 97.5 186 GLY B CA 1
ATOM 4138 C C . GLY B 1 186 ? -7.988 -12.547 -18.984 1 97.5 186 GLY B C 1
ATOM 4139 O O . GLY B 1 186 ? -6.781 -12.375 -18.781 1 97.5 186 GLY B O 1
ATOM 4140 N N . GLU B 1 187 ? -8.82 -11.555 -19.234 1 96.62 187 GLU B N 1
ATOM 4141 C CA . GLU B 1 187 ? -8.344 -10.18 -19.25 1 96.62 187 GLU B CA 1
ATOM 4142 C C . GLU B 1 187 ? -7.863 -9.742 -17.875 1 96.62 187 GLU B C 1
ATOM 4144 O O . GLU B 1 187 ? -6.832 -9.078 -17.75 1 96.62 187 GLU B O 1
ATOM 4149 N N . ILE B 1 188 ? -8.555 -10.109 -16.844 1 97.94 188 ILE B N 1
ATOM 4150 C CA . ILE B 1 188 ? -8.141 -9.82 -15.477 1 97.94 188 ILE B CA 1
ATOM 4151 C C . ILE B 1 188 ? -6.789 -10.469 -15.195 1 97.94 188 ILE B C 1
ATOM 4153 O O . ILE B 1 188 ? -5.883 -9.828 -14.656 1 97.94 188 ILE B O 1
ATOM 4157 N N . ILE B 1 189 ? -6.641 -11.719 -15.602 1 98.31 189 ILE B N 1
ATOM 4158 C CA . ILE B 1 189 ? -5.395 -12.445 -15.375 1 98.31 189 ILE B CA 1
ATOM 4159 C C . ILE B 1 189 ? -4.254 -11.758 -16.125 1 98.31 189 ILE B C 1
ATOM 4161 O O . ILE B 1 189 ? -3.148 -11.625 -15.594 1 98.31 189 ILE B O 1
ATOM 4165 N N . ASN B 1 190 ? -4.535 -11.297 -17.281 1 96.94 190 ASN B N 1
ATOM 4166 C CA . ASN B 1 190 ? -3.521 -10.602 -18.062 1 96.94 190 ASN B CA 1
ATOM 4167 C C . ASN B 1 190 ? -3.084 -9.305 -17.391 1 96.94 190 ASN B C 1
ATOM 4169 O O . ASN B 1 190 ? -1.9 -8.961 -17.391 1 96.94 190 ASN B O 1
ATOM 4173 N N . LEU B 1 191 ? -4.039 -8.562 -16.875 1 97.44 191 LEU B N 1
ATOM 4174 C CA . LEU B 1 191 ? -3.717 -7.336 -16.156 1 97.44 191 LEU B CA 1
ATOM 4175 C C . LEU B 1 191 ? -2.885 -7.637 -14.914 1 97.44 191 LEU B C 1
ATOM 4177 O O . LEU B 1 191 ? -1.938 -6.91 -14.609 1 97.44 191 LEU B O 1
ATOM 4181 N N . ILE B 1 192 ? -3.191 -8.742 -14.242 1 98.38 192 ILE B N 1
ATOM 4182 C CA . ILE B 1 192 ? -2.426 -9.164 -13.078 1 98.38 192 ILE B CA 1
ATOM 4183 C C . ILE B 1 192 ? -1.008 -9.539 -13.5 1 98.38 192 ILE B C 1
ATOM 4185 O O . ILE B 1 192 ? -0.035 -9.141 -12.852 1 98.38 192 ILE B O 1
ATOM 4189 N N . ILE B 1 193 ? -0.879 -10.266 -14.531 1 97.19 193 ILE B N 1
ATOM 4190 C CA . ILE B 1 193 ? 0.424 -10.703 -15.031 1 97.19 193 ILE B CA 1
ATOM 4191 C C . ILE B 1 193 ? 1.269 -9.477 -15.391 1 97.19 193 ILE B C 1
ATOM 4193 O O . ILE B 1 193 ? 2.469 -9.445 -15.109 1 97.19 193 ILE B O 1
ATOM 4197 N N . ARG B 1 194 ? 0.646 -8.477 -16.016 1 95.94 194 ARG B N 1
ATOM 4198 C CA . ARG B 1 194 ? 1.335 -7.227 -16.328 1 95.94 194 ARG B CA 1
ATOM 4199 C C . ARG B 1 194 ? 1.933 -6.609 -15.062 1 95.94 194 ARG B C 1
ATOM 4201 O O . ARG B 1 194 ? 3.084 -6.168 -15.07 1 95.94 194 ARG B O 1
ATOM 4208 N N . ASP B 1 195 ? 1.184 -6.617 -14.016 1 97.94 195 ASP B N 1
ATOM 4209 C CA . ASP B 1 195 ? 1.66 -6.102 -12.734 1 97.94 195 ASP B CA 1
ATOM 4210 C C . ASP B 1 195 ? 2.783 -6.969 -12.18 1 97.94 195 ASP B C 1
ATOM 4212 O O . ASP B 1 195 ? 3.834 -6.457 -11.781 1 97.94 195 ASP B O 1
ATOM 4216 N N . GLU B 1 196 ? 2.561 -8.312 -12.188 1 97.19 196 GLU B N 1
ATOM 4217 C CA . GLU B 1 196 ? 3.508 -9.25 -11.586 1 97.19 196 GLU B CA 1
ATOM 4218 C C . GLU B 1 196 ? 4.867 -9.172 -12.266 1 97.19 196 GLU B C 1
ATOM 4220 O O . GLU B 1 196 ? 5.906 -9.344 -11.625 1 97.19 196 GLU B O 1
ATOM 4225 N N . SER B 1 197 ? 4.809 -8.984 -13.523 1 95.06 197 SER B N 1
ATOM 4226 C CA . SER B 1 197 ? 6.051 -8.867 -14.281 1 95.06 197 SER B CA 1
ATOM 4227 C C . SER B 1 197 ? 6.906 -7.715 -13.766 1 95.06 197 SER B C 1
ATOM 4229 O O . SER B 1 197 ? 8.102 -7.879 -13.531 1 95.06 197 SER B O 1
ATOM 4231 N N . ILE B 1 198 ? 6.301 -6.598 -13.516 1 97.06 198 ILE B N 1
ATOM 4232 C CA . ILE B 1 198 ? 7.016 -5.41 -13.055 1 97.06 198 ILE B CA 1
ATOM 4233 C C . ILE B 1 198 ? 7.387 -5.57 -11.586 1 97.06 198 ILE B C 1
ATOM 4235 O O . ILE B 1 198 ? 8.445 -5.109 -11.148 1 97.06 198 ILE B O 1
ATOM 4239 N N . HIS B 1 199 ? 6.52 -6.223 -10.773 1 98.69 199 HIS B N 1
ATOM 4240 C CA . HIS B 1 199 ? 6.824 -6.48 -9.367 1 98.69 199 HIS B CA 1
ATOM 4241 C C . HIS B 1 199 ? 8.086 -7.316 -9.219 1 98.69 199 HIS B C 1
ATOM 4243 O O . HIS B 1 199 ? 8.977 -6.98 -8.438 1 98.69 199 HIS B O 1
ATOM 4249 N N . GLY B 1 200 ? 8.18 -8.367 -10.023 1 98.62 200 GLY B N 1
ATOM 4250 C CA . GLY B 1 200 ? 9.32 -9.266 -9.953 1 98.62 200 GLY B CA 1
ATOM 4251 C C . GLY B 1 200 ? 10.625 -8.594 -10.344 1 98.62 200 GLY B C 1
ATOM 4252 O O . GLY B 1 200 ? 11.648 -8.789 -9.688 1 98.62 200 GLY B O 1
ATOM 4253 N N . VAL B 1 201 ? 10.555 -7.801 -11.383 1 98.56 201 VAL B N 1
ATOM 4254 C CA . VAL B 1 201 ? 11.75 -7.113 -11.852 1 98.56 201 VAL B CA 1
ATOM 4255 C C . VAL B 1 201 ? 12.203 -6.098 -10.805 1 98.56 201 VAL B C 1
ATOM 4257 O O . VAL B 1 201 ? 13.391 -6.051 -10.453 1 98.56 201 VAL B O 1
ATOM 4260 N N . PHE B 1 202 ? 11.352 -5.301 -10.305 1 98.88 202 PHE B N 1
ATOM 4261 C CA . PHE B 1 202 ? 11.688 -4.242 -9.359 1 98.88 202 PHE B CA 1
ATOM 4262 C C . PHE B 1 202 ? 12.305 -4.824 -8.094 1 98.88 202 PHE B C 1
ATOM 4264 O O . PHE B 1 202 ? 13.367 -4.391 -7.656 1 98.88 202 PHE B O 1
ATOM 4271 N N . VAL B 1 203 ? 11.625 -5.828 -7.469 1 98.94 203 VAL B N 1
ATOM 4272 C CA . VAL B 1 203 ? 12.141 -6.434 -6.25 1 98.94 203 VAL B CA 1
ATOM 4273 C C . VAL B 1 203 ? 13.461 -7.141 -6.539 1 98.94 203 VAL B C 1
ATOM 4275 O O . VAL B 1 203 ? 14.367 -7.148 -5.703 1 98.94 203 VAL B O 1
ATOM 4278 N N . GLY B 1 204 ? 13.547 -7.719 -7.738 1 98.88 204 GLY B N 1
ATOM 4279 C CA . GLY B 1 204 ? 14.805 -8.312 -8.141 1 98.88 204 GLY B CA 1
ATOM 4280 C C . GLY B 1 204 ? 15.953 -7.32 -8.164 1 98.88 204 GLY B C 1
ATOM 4281 O O . GLY B 1 204 ? 17.062 -7.625 -7.703 1 98.88 204 GLY B O 1
ATOM 4282 N N . MET B 1 205 ? 15.695 -6.152 -8.711 1 98.75 205 MET B N 1
ATOM 4283 C CA . MET B 1 205 ? 16.719 -5.109 -8.758 1 98.75 205 MET B CA 1
ATOM 4284 C C . MET B 1 205 ? 17.109 -4.664 -7.352 1 98.75 205 MET B C 1
ATOM 4286 O O . MET B 1 205 ? 18.281 -4.461 -7.066 1 98.75 205 MET B O 1
ATOM 4290 N N . LEU B 1 206 ? 16.156 -4.504 -6.465 1 98.94 206 LEU B N 1
ATOM 4291 C CA . LEU B 1 206 ? 16.453 -4.176 -5.074 1 98.94 206 LEU B CA 1
ATOM 4292 C C . LEU B 1 206 ? 17.312 -5.254 -4.43 1 98.94 206 LEU B C 1
ATOM 4294 O O . LEU B 1 206 ? 18.266 -4.949 -3.705 1 98.94 206 LEU B O 1
ATOM 4298 N N . ALA B 1 207 ? 16.953 -6.52 -4.691 1 98.94 207 ALA B N 1
ATOM 4299 C CA . ALA B 1 207 ? 17.703 -7.641 -4.137 1 98.94 207 ALA B CA 1
ATOM 4300 C C . ALA B 1 207 ? 19.156 -7.609 -4.609 1 98.94 207 ALA B C 1
ATOM 4302 O O . ALA B 1 207 ? 20.078 -7.875 -3.83 1 98.94 207 ALA B O 1
ATOM 4303 N N . GLN B 1 208 ? 19.359 -7.332 -5.871 1 98.81 208 GLN B N 1
ATOM 4304 C CA . GLN B 1 208 ? 20.703 -7.258 -6.43 1 98.81 208 GLN B CA 1
ATOM 4305 C C . GLN B 1 208 ? 21.531 -6.18 -5.73 1 98.81 208 GLN B C 1
ATOM 4307 O O . GLN B 1 208 ? 22.719 -6.359 -5.488 1 98.81 208 GLN B O 1
ATOM 4312 N N . GLU B 1 209 ? 20.906 -5.023 -5.418 1 98.69 209 GLU B N 1
ATOM 4313 C CA . GLU B 1 209 ? 21.578 -3.963 -4.688 1 98.69 209 GLU B CA 1
ATOM 4314 C C . GLU B 1 209 ? 22 -4.426 -3.295 1 98.69 209 GLU B C 1
ATOM 4316 O O . GLU B 1 209 ? 23.125 -4.172 -2.857 1 98.69 209 GLU B O 1
ATOM 4321 N N . VAL B 1 210 ? 21.125 -5.113 -2.578 1 98.81 210 VAL B N 1
ATOM 4322 C CA . VAL B 1 210 ? 21.422 -5.633 -1.25 1 98.81 210 VAL B CA 1
ATOM 4323 C C . VAL B 1 210 ? 22.547 -6.676 -1.347 1 98.81 210 VAL B C 1
ATOM 4325 O O . VAL B 1 210 ? 23.469 -6.68 -0.532 1 98.81 210 VAL B O 1
ATOM 4328 N N . TYR B 1 211 ? 22.438 -7.531 -2.367 1 98.81 211 TYR B N 1
ATOM 4329 C CA . TYR B 1 211 ? 23.422 -8.57 -2.629 1 98.81 211 TYR B CA 1
ATOM 4330 C C . TYR B 1 211 ? 24.828 -7.969 -2.775 1 98.81 211 TYR B C 1
ATOM 4332 O O . TYR B 1 211 ? 25.797 -8.492 -2.219 1 98.81 211 TYR B O 1
ATOM 4340 N N . SER B 1 212 ? 24.953 -6.887 -3.455 1 98.5 212 SER B N 1
ATOM 4341 C CA . SER B 1 212 ? 26.234 -6.266 -3.766 1 98.5 212 SER B CA 1
ATOM 4342 C C . SER B 1 212 ? 26.906 -5.703 -2.51 1 98.5 212 SER B C 1
ATOM 4344 O O . SER B 1 212 ? 28.094 -5.418 -2.508 1 98.5 212 SER B O 1
ATOM 4346 N N . GLN B 1 213 ? 26.125 -5.562 -1.438 1 98.44 213 GLN B N 1
ATOM 4347 C CA . GLN B 1 213 ? 26.641 -5 -0.196 1 98.44 213 GLN B CA 1
ATOM 4348 C C . GLN B 1 213 ? 27.172 -6.094 0.722 1 98.44 213 GLN B C 1
ATOM 4350 O O . GLN B 1 213 ? 27.797 -5.805 1.752 1 98.44 213 GLN B O 1
ATOM 4355 N N . MET B 1 214 ? 27.016 -7.32 0.312 1 98.62 214 MET B N 1
ATOM 4356 C CA . MET B 1 214 ? 27.422 -8.445 1.153 1 98.62 214 MET B CA 1
ATOM 4357 C C . MET B 1 214 ? 28.859 -8.883 0.832 1 98.62 214 MET B C 1
ATOM 4359 O O . MET B 1 214 ? 29.344 -8.664 -0.281 1 98.62 214 MET B O 1
ATOM 4363 N N . SER B 1 215 ? 29.5 -9.547 1.861 1 98.44 215 SER B N 1
ATOM 4364 C CA . SER B 1 215 ? 30.812 -10.148 1.631 1 98.44 215 SER B CA 1
ATOM 4365 C C . SER B 1 215 ? 30.719 -11.328 0.672 1 98.44 215 SER B C 1
ATOM 4367 O O . SER B 1 215 ? 29.625 -11.867 0.454 1 98.44 215 SER B O 1
ATOM 4369 N N . GLU B 1 216 ? 31.812 -11.711 0.132 1 98.06 216 GLU B N 1
ATOM 4370 C CA . GLU B 1 216 ? 31.844 -12.867 -0.761 1 98.06 216 GLU B CA 1
ATOM 4371 C C . GLU B 1 216 ? 31.328 -14.117 -0.062 1 98.06 216 GLU B C 1
ATOM 4373 O O . GLU B 1 216 ? 30.625 -14.93 -0.669 1 98.06 216 GLU B O 1
ATOM 4378 N N . GLN B 1 217 ? 31.75 -14.266 1.154 1 98.31 217 GLN B N 1
ATOM 4379 C CA . GLN B 1 217 ? 31.297 -15.414 1.926 1 98.31 217 GLN B CA 1
ATOM 4380 C C . GLN B 1 217 ? 29.781 -15.398 2.111 1 98.31 217 GLN B C 1
ATOM 4382 O O . GLN B 1 217 ? 29.125 -16.422 1.955 1 98.31 217 GLN B O 1
ATOM 4387 N N . GLU B 1 218 ? 29.219 -14.258 2.443 1 98.5 218 GLU B N 1
ATOM 4388 C CA . GLU B 1 218 ? 27.766 -14.109 2.594 1 98.5 218 GLU B CA 1
ATOM 4389 C C . GLU B 1 218 ? 27.047 -14.383 1.276 1 98.5 218 GLU B C 1
ATOM 4391 O O . GLU B 1 218 ? 25.984 -14.992 1.261 1 98.5 218 GLU B O 1
ATOM 4396 N N . GLN B 1 219 ? 27.641 -13.891 0.204 1 98.62 219 GLN B N 1
ATOM 4397 C CA . GLN B 1 219 ? 27.062 -14.117 -1.116 1 98.62 219 GLN B CA 1
ATOM 4398 C C . GLN B 1 219 ? 26.984 -15.602 -1.441 1 98.62 219 GLN B C 1
ATOM 4400 O O . GLN B 1 219 ? 25.953 -16.094 -1.934 1 98.62 219 GLN B O 1
ATOM 4405 N N . LYS B 1 220 ? 28 -16.312 -1.174 1 98.44 220 LYS B N 1
ATOM 4406 C CA . LYS B 1 220 ? 28 -17.75 -1.396 1 98.44 220 LYS B CA 1
ATOM 4407 C C . LYS B 1 220 ? 26.906 -18.438 -0.568 1 98.44 220 LYS B C 1
ATOM 4409 O O . LYS B 1 220 ? 26.25 -19.359 -1.049 1 98.44 220 LYS B O 1
ATOM 4414 N N . GLU B 1 221 ? 26.766 -17.969 0.675 1 98.62 221 GLU B N 1
ATOM 4415 C CA . GLU B 1 221 ? 25.766 -18.547 1.573 1 98.62 221 GLU B CA 1
ATOM 4416 C C . GLU B 1 221 ? 24.359 -18.297 1.056 1 98.62 221 GLU B C 1
ATOM 4418 O O . GLU B 1 221 ? 23.531 -19.219 1.032 1 98.62 221 GLU B O 1
ATOM 4423 N N . VAL B 1 222 ? 24.094 -17.094 0.606 1 98.81 222 VAL B N 1
ATOM 4424 C CA . VAL B 1 222 ? 22.734 -16.781 0.174 1 98.81 222 VAL B CA 1
ATOM 4425 C C . VAL B 1 222 ? 22.469 -17.422 -1.194 1 98.81 222 VAL B C 1
ATOM 4427 O O . VAL B 1 222 ? 21.344 -17.797 -1.508 1 98.81 222 VAL B O 1
ATOM 4430 N N . ASP B 1 223 ? 23.469 -17.547 -2.031 1 98.69 223 ASP B N 1
ATOM 4431 C CA . ASP B 1 223 ? 23.297 -18.266 -3.287 1 98.69 223 ASP B CA 1
ATOM 4432 C C . ASP B 1 223 ? 22.844 -19.703 -3.037 1 98.69 223 ASP B C 1
ATOM 4434 O O . ASP B 1 223 ? 21.891 -20.172 -3.658 1 98.69 223 ASP B O 1
ATOM 4438 N N . LYS B 1 224 ? 23.547 -20.344 -2.158 1 98.69 224 LYS B N 1
ATOM 4439 C CA . LYS B 1 224 ? 23.172 -21.719 -1.818 1 98.69 224 LYS B CA 1
ATOM 4440 C C . LYS B 1 224 ? 21.75 -21.781 -1.272 1 98.69 224 LYS B C 1
ATOM 4442 O O . LYS B 1 224 ? 20.953 -22.625 -1.684 1 98.69 224 LYS B O 1
ATOM 4447 N N . GLU B 1 225 ? 21.406 -20.891 -0.346 1 98.81 225 GLU B N 1
ATOM 4448 C CA . GLU B 1 225 ? 20.078 -20.875 0.25 1 98.81 225 GLU B CA 1
ATOM 4449 C C . GLU B 1 225 ? 19.016 -20.578 -0.8 1 98.81 225 GLU B C 1
ATOM 4451 O O . GLU B 1 225 ? 17.906 -21.109 -0.731 1 98.81 225 GLU B O 1
ATOM 4456 N N . THR B 1 226 ? 19.297 -19.719 -1.749 1 98.94 226 THR B N 1
ATOM 4457 C CA . THR B 1 226 ? 18.375 -19.359 -2.814 1 98.94 226 THR B CA 1
ATOM 4458 C C . THR B 1 226 ? 18.031 -20.578 -3.67 1 98.94 226 THR B C 1
ATOM 4460 O O . THR B 1 226 ? 16.859 -20.859 -3.918 1 98.94 226 THR B O 1
ATOM 4463 N N . TYR B 1 227 ? 19.062 -21.281 -4.109 1 98.81 227 TYR B N 1
ATOM 4464 C CA . TYR B 1 227 ? 18.812 -22.453 -4.945 1 98.81 227 TYR B CA 1
ATOM 4465 C C . TYR B 1 227 ? 18.156 -23.578 -4.145 1 98.81 227 TYR B C 1
ATOM 4467 O O . TYR B 1 227 ? 17.328 -24.312 -4.676 1 98.81 227 TYR B O 1
ATOM 4475 N N . ASP B 1 228 ? 18.516 -23.719 -2.842 1 98.81 228 ASP B N 1
ATOM 4476 C CA . ASP B 1 228 ? 17.812 -24.672 -1.982 1 98.81 228 ASP B CA 1
ATOM 4477 C C . ASP B 1 228 ? 16.328 -24.344 -1.896 1 98.81 228 ASP B C 1
ATOM 4479 O O . ASP B 1 228 ? 15.484 -25.25 -1.986 1 98.81 228 ASP B O 1
ATOM 4483 N N . LEU B 1 229 ? 15.992 -23.062 -1.712 1 98.94 229 LEU B N 1
ATOM 4484 C CA . LEU B 1 229 ? 14.594 -22.641 -1.661 1 98.94 229 LEU B CA 1
ATOM 4485 C C . LEU B 1 229 ? 13.891 -22.922 -2.98 1 98.94 229 LEU B C 1
ATOM 4487 O O . LEU B 1 229 ? 12.742 -23.375 -2.99 1 98.94 229 LEU B O 1
ATOM 4491 N N . LEU B 1 230 ? 14.578 -22.656 -4.102 1 98.88 230 LEU B N 1
ATOM 4492 C CA . LEU B 1 230 ? 14.023 -22.938 -5.418 1 98.88 230 LEU B CA 1
ATOM 4493 C C . LEU B 1 230 ? 13.641 -24.406 -5.543 1 98.88 230 LEU B C 1
ATOM 4495 O O . LEU B 1 230 ? 12.555 -24.734 -6.031 1 98.88 230 LEU B O 1
ATOM 4499 N N . ILE B 1 231 ? 14.516 -25.297 -5.141 1 98.69 231 ILE B N 1
ATOM 4500 C CA . ILE B 1 231 ? 14.32 -26.734 -5.273 1 98.69 231 ILE B CA 1
ATOM 4501 C C . ILE B 1 231 ? 13.18 -27.188 -4.363 1 98.69 231 ILE B C 1
ATOM 4503 O O . ILE B 1 231 ? 12.328 -27.984 -4.77 1 98.69 231 ILE B O 1
ATOM 4507 N N . ASP B 1 232 ? 13.141 -26.672 -3.119 1 98.88 232 ASP B N 1
ATOM 4508 C CA . ASP B 1 232 ? 12.047 -27 -2.205 1 98.88 232 ASP B CA 1
ATOM 4509 C C . ASP B 1 232 ? 10.695 -26.594 -2.791 1 98.88 232 ASP B C 1
ATOM 4511 O O . ASP B 1 232 ? 9.734 -27.359 -2.736 1 98.88 232 ASP B O 1
ATOM 4515 N N . LEU B 1 233 ? 10.633 -25.391 -3.328 1 98.88 233 LEU B N 1
ATOM 4516 C CA . LEU B 1 233 ? 9.406 -24.906 -3.938 1 98.88 233 LEU B CA 1
ATOM 4517 C C . LEU B 1 233 ? 9.039 -25.719 -5.172 1 98.88 233 LEU B C 1
ATOM 4519 O O . LEU B 1 233 ? 7.867 -26.031 -5.387 1 98.88 233 LEU B O 1
ATOM 4523 N N . TYR B 1 234 ? 10.023 -26.078 -5.953 1 98.75 234 TYR B N 1
ATOM 4524 C CA . TYR B 1 234 ? 9.789 -26.859 -7.164 1 98.75 234 TYR B CA 1
ATOM 4525 C C . TYR B 1 234 ? 9.203 -28.234 -6.828 1 98.75 234 TYR B C 1
ATOM 4527 O O . TYR B 1 234 ? 8.234 -28.672 -7.453 1 98.75 234 TYR B O 1
ATOM 4535 N N . GLU B 1 235 ? 9.773 -28.906 -5.855 1 98.75 235 GLU B N 1
ATOM 4536 C CA . GLU B 1 235 ? 9.273 -30.219 -5.449 1 98.75 235 GLU B CA 1
ATOM 4537 C C . GLU B 1 235 ? 7.828 -30.125 -4.969 1 98.75 235 GLU B C 1
ATOM 4539 O O . GLU B 1 235 ? 7.008 -31 -5.285 1 98.75 235 GLU B O 1
ATOM 4544 N N . ASN B 1 236 ? 7.551 -29.109 -4.23 1 98.81 236 ASN B N 1
ATOM 4545 C CA . ASN B 1 236 ? 6.18 -28.875 -3.793 1 98.81 236 ASN B CA 1
ATOM 4546 C C . ASN B 1 236 ? 5.25 -28.625 -4.977 1 98.81 236 ASN B C 1
ATOM 4548 O O . ASN B 1 236 ? 4.117 -29.109 -5 1 98.81 236 ASN B O 1
ATOM 4552 N N . GLU B 1 237 ? 5.707 -27.828 -5.996 1 98.62 237 GLU B N 1
ATOM 4553 C CA . GLU B 1 237 ? 4.895 -27.5 -7.164 1 98.62 237 GLU B CA 1
ATOM 4554 C C . GLU B 1 237 ? 4.602 -28.734 -8.008 1 98.62 237 GLU B C 1
ATOM 4556 O O . GLU B 1 237 ? 3.533 -28.844 -8.609 1 98.62 237 GLU B O 1
ATOM 4561 N N . LEU B 1 238 ? 5.504 -29.688 -7.992 1 98.38 238 LEU B N 1
ATOM 4562 C CA . LEU B 1 238 ? 5.262 -30.922 -8.734 1 98.38 238 LEU B CA 1
ATOM 4563 C C . LEU B 1 238 ? 4.055 -31.656 -8.18 1 98.38 238 LEU B C 1
ATOM 4565 O O . LEU B 1 238 ? 3.199 -32.125 -8.938 1 98.38 238 LEU B O 1
ATOM 4569 N N . VAL B 1 239 ? 3.977 -31.75 -6.898 1 98.69 239 VAL B N 1
ATOM 4570 C CA . VAL B 1 239 ? 2.867 -32.438 -6.246 1 98.69 239 VAL B CA 1
ATOM 4571 C C . VAL B 1 239 ? 1.579 -31.641 -6.434 1 98.69 239 VAL B C 1
ATOM 4573 O O . VAL B 1 239 ? 0.536 -32.188 -6.77 1 98.69 239 VAL B O 1
ATOM 4576 N N . TYR B 1 240 ? 1.64 -30.375 -6.25 1 98.62 240 TYR B N 1
ATOM 4577 C CA . TYR B 1 240 ? 0.484 -29.5 -6.391 1 98.62 240 TYR B CA 1
ATOM 4578 C C . TYR B 1 240 ? -0.067 -29.547 -7.809 1 98.62 240 TYR B C 1
ATOM 4580 O O . TYR B 1 240 ? -1.281 -29.625 -8.008 1 98.62 240 TYR B O 1
ATOM 4588 N N . THR B 1 241 ? 0.84 -29.469 -8.805 1 98.5 241 THR B N 1
ATOM 4589 C CA . THR B 1 241 ? 0.46 -29.516 -10.211 1 98.5 241 THR B CA 1
ATOM 4590 C C . THR B 1 241 ? -0.262 -30.812 -10.539 1 98.5 241 THR B C 1
ATOM 4592 O O . THR B 1 241 ? -1.266 -30.812 -11.25 1 98.5 241 THR B O 1
ATOM 4595 N N . GLU B 1 242 ? 0.246 -31.875 -10.008 1 98.38 242 GLU B N 1
ATOM 4596 C CA . GLU B 1 242 ? -0.413 -33.156 -10.211 1 98.38 242 GLU B CA 1
ATOM 4597 C C . GLU B 1 242 ? -1.819 -33.156 -9.625 1 98.38 242 GLU B C 1
ATOM 4599 O O . GLU B 1 242 ? -2.764 -33.625 -10.258 1 98.38 242 GLU B O 1
ATOM 4604 N N . GLU B 1 243 ? -1.943 -32.656 -8.5 1 98.12 243 GLU B N 1
ATOM 4605 C CA . GLU B 1 243 ? -3.23 -32.625 -7.816 1 98.12 243 GLU B CA 1
ATOM 4606 C C . GLU B 1 243 ? -4.258 -31.812 -8.602 1 98.12 243 GLU B C 1
ATOM 4608 O O . GLU B 1 243 ? -5.41 -32.219 -8.742 1 98.12 243 GLU B O 1
ATOM 4613 N N . ILE B 1 244 ? -3.867 -30.703 -9.164 1 98.25 244 ILE B N 1
ATOM 4614 C CA . ILE B 1 244 ? -4.789 -29.75 -9.766 1 98.25 244 ILE B CA 1
ATOM 4615 C C . ILE B 1 244 ? -5.117 -30.188 -11.195 1 98.25 244 ILE B C 1
ATOM 4617 O O . ILE B 1 244 ? -6.262 -30.062 -11.641 1 98.25 244 ILE B O 1
ATOM 4621 N N . TYR B 1 245 ? -4.141 -30.719 -11.914 1 98.19 245 TYR B N 1
ATOM 4622 C CA . TYR B 1 245 ? -4.27 -30.719 -13.367 1 98.19 245 TYR B CA 1
ATOM 4623 C C . TYR B 1 245 ? -4.41 -32.125 -13.906 1 98.19 245 TYR B C 1
ATOM 4625 O O . TYR B 1 245 ? -4.652 -32.344 -15.094 1 98.19 245 TYR B O 1
ATOM 4633 N N . SER B 1 246 ? -4.266 -33.188 -13.047 1 98.38 246 SER B N 1
ATOM 4634 C CA . SER B 1 246 ? -4.297 -34.562 -13.523 1 98.38 246 SER B CA 1
ATOM 4635 C C . SER B 1 246 ? -5.609 -34.875 -14.234 1 98.38 246 SER B C 1
ATOM 4637 O O . SER B 1 246 ? -5.613 -35.469 -15.32 1 98.38 246 SER B O 1
ATOM 4639 N N . GLU B 1 247 ? -6.727 -34.469 -13.672 1 98.06 247 GLU B N 1
ATOM 4640 C CA . GLU B 1 247 ? -8.039 -34.812 -14.188 1 98.06 247 GLU B CA 1
ATOM 4641 C C . GLU B 1 247 ? -8.312 -34.125 -15.531 1 98.06 247 GLU B C 1
ATOM 4643 O O . GLU B 1 247 ? -9.172 -34.594 -16.297 1 98.06 247 GLU B O 1
ATOM 4648 N N . ILE B 1 248 ? -7.582 -33.062 -15.82 1 97.88 248 ILE B N 1
ATOM 4649 C CA . ILE B 1 248 ? -7.871 -32.344 -17.062 1 97.88 248 ILE B CA 1
ATOM 4650 C C . ILE B 1 248 ? -6.703 -32.5 -18.031 1 97.88 248 ILE B C 1
ATOM 4652 O O . ILE B 1 248 ? -6.648 -31.844 -19.062 1 97.88 248 ILE B O 1
ATOM 4656 N N . GLY B 1 249 ? -5.676 -33.312 -17.656 1 98 249 GLY B N 1
ATOM 4657 C CA . GLY B 1 249 ? -4.66 -33.781 -18.578 1 98 249 GLY B CA 1
ATOM 4658 C C . GLY B 1 249 ? -3.639 -32.75 -18.953 1 98 249 GLY B C 1
ATOM 4659 O O . GLY B 1 249 ? -3.123 -32.719 -20.078 1 98 249 GLY B O 1
ATOM 4660 N N . LEU B 1 250 ? -3.287 -31.781 -18.047 1 97.88 250 LEU B N 1
ATOM 4661 C CA . LEU B 1 250 ? -2.4 -30.672 -18.391 1 97.88 250 LEU B CA 1
ATOM 4662 C C . LEU B 1 250 ? -1.144 -30.688 -17.531 1 97.88 250 LEU B C 1
ATOM 4664 O O . LEU B 1 250 ? -0.374 -29.734 -17.531 1 97.88 250 LEU B O 1
ATOM 4668 N N . VAL B 1 251 ? -0.868 -31.781 -16.812 1 98.25 251 VAL B N 1
ATOM 4669 C CA . VAL B 1 251 ? 0.2 -31.844 -15.82 1 98.25 251 VAL B CA 1
ATOM 4670 C C . VAL B 1 251 ? 1.54 -31.531 -16.484 1 98.25 251 VAL B C 1
ATOM 4672 O O . VAL B 1 251 ? 2.287 -30.672 -16 1 98.25 251 VAL B O 1
ATOM 4675 N N . ASP B 1 252 ? 1.852 -32.156 -17.578 1 97.88 252 ASP B N 1
ATOM 4676 C CA . ASP B 1 252 ? 3.16 -32.031 -18.203 1 97.88 252 ASP B CA 1
ATOM 4677 C C . ASP B 1 252 ? 3.363 -30.594 -18.734 1 97.88 252 ASP B C 1
ATOM 4679 O O . ASP B 1 252 ? 4.449 -30.031 -18.578 1 97.88 252 ASP B O 1
ATOM 4683 N N . GLU B 1 253 ? 2.367 -30.031 -19.297 1 97.44 253 GLU B N 1
ATOM 4684 C CA . GLU B 1 253 ? 2.463 -28.672 -19.828 1 97.44 253 GLU B CA 1
ATOM 4685 C C . GLU B 1 253 ? 2.668 -27.656 -18.703 1 97.44 253 GLU B C 1
ATOM 4687 O O . GLU B 1 253 ? 3.447 -26.703 -18.844 1 97.44 253 GLU B O 1
ATOM 4692 N N . VAL B 1 254 ? 1.98 -27.875 -17.609 1 98.12 254 VAL B N 1
ATOM 4693 C CA . VAL B 1 254 ? 2.104 -26.953 -16.484 1 98.12 254 VAL B CA 1
ATOM 4694 C C . VAL B 1 254 ? 3.482 -27.094 -15.844 1 98.12 254 VAL B C 1
ATOM 4696 O O . VAL B 1 254 ? 4.098 -26.094 -15.453 1 98.12 254 VAL B O 1
ATOM 4699 N N . ARG B 1 255 ? 3.998 -28.344 -15.75 1 97.88 255 ARG B N 1
ATOM 4700 C CA . ARG B 1 255 ? 5.328 -28.547 -15.188 1 97.88 255 ARG B CA 1
ATOM 4701 C C . ARG B 1 255 ? 6.387 -27.812 -16 1 97.88 255 ARG B C 1
ATOM 4703 O O . ARG B 1 255 ? 7.309 -27.219 -15.43 1 97.88 255 ARG B O 1
ATOM 4710 N N . LYS B 1 256 ? 6.258 -27.812 -17.297 1 97.88 256 LYS B N 1
ATOM 4711 C CA . LYS B 1 256 ? 7.176 -27.062 -18.141 1 97.88 256 LYS B CA 1
ATOM 4712 C C . LYS B 1 256 ? 7.078 -25.562 -17.875 1 97.88 256 LYS B C 1
ATOM 4714 O O . LYS B 1 256 ? 8.094 -24.875 -17.797 1 97.88 256 LYS B O 1
ATOM 4719 N N . PHE B 1 257 ? 5.863 -25.109 -17.781 1 97.12 257 PHE B N 1
ATOM 4720 C CA . PHE B 1 257 ? 5.617 -23.703 -17.531 1 97.12 257 PHE B CA 1
ATOM 4721 C C . PHE B 1 257 ? 6.18 -23.281 -16.188 1 97.12 257 PHE B C 1
ATOM 4723 O O . PHE B 1 257 ? 6.699 -22.172 -16.031 1 97.12 257 PHE B O 1
ATOM 4730 N N . VAL B 1 258 ? 6.094 -24.172 -15.156 1 97.75 258 VAL B N 1
ATOM 4731 C CA . VAL B 1 258 ? 6.648 -23.953 -13.828 1 97.75 258 VAL B CA 1
ATOM 4732 C C . VAL B 1 258 ? 8.164 -23.766 -13.922 1 97.75 258 VAL B C 1
ATOM 4734 O O . VAL B 1 258 ? 8.711 -22.797 -13.375 1 97.75 258 VAL B O 1
ATOM 4737 N N . ARG B 1 259 ? 8.82 -24.609 -14.656 1 98.31 259 ARG B N 1
ATOM 4738 C CA . ARG B 1 259 ? 10.273 -24.531 -14.789 1 98.31 259 ARG B CA 1
ATOM 4739 C C . ARG B 1 259 ? 10.688 -23.297 -15.57 1 98.31 259 ARG B C 1
ATOM 4741 O O . ARG B 1 259 ? 11.688 -22.656 -15.25 1 98.31 259 ARG B O 1
ATOM 4748 N N . TYR B 1 260 ? 9.906 -23 -16.547 1 97.44 260 TYR B N 1
ATOM 4749 C CA . TYR B 1 260 ? 10.148 -21.797 -17.344 1 97.44 260 TYR B CA 1
ATOM 4750 C C . TYR B 1 260 ? 10.133 -20.547 -16.484 1 97.44 260 TYR B C 1
ATOM 4752 O O . TYR B 1 260 ? 11.039 -19.719 -16.562 1 97.44 260 TYR B O 1
ATOM 4760 N N . ASN B 1 261 ? 9.172 -20.438 -15.664 1 97.44 261 ASN B N 1
ATOM 4761 C CA . ASN B 1 261 ? 9.016 -19.25 -14.844 1 97.44 261 ASN B CA 1
ATOM 4762 C C . ASN B 1 261 ? 10 -19.234 -13.672 1 97.44 261 ASN B C 1
ATOM 4764 O O . ASN B 1 261 ? 10.422 -18.172 -13.219 1 97.44 261 ASN B O 1
ATOM 4768 N N . ALA B 1 262 ? 10.398 -20.453 -13.156 1 98.56 262 ALA B N 1
ATOM 4769 C CA . ALA B 1 262 ? 11.477 -20.5 -12.18 1 98.56 262 ALA B CA 1
ATOM 4770 C C . ALA B 1 262 ? 12.75 -19.875 -12.727 1 98.56 262 ALA B C 1
ATOM 4772 O O . ALA B 1 262 ? 13.43 -19.109 -12.023 1 98.56 262 ALA B O 1
ATOM 4773 N N . ASN B 1 263 ? 13.039 -20.203 -13.984 1 98.44 263 ASN B N 1
ATOM 4774 C CA . ASN B 1 263 ? 14.195 -19.609 -14.641 1 98.44 263 ASN B CA 1
ATOM 4775 C C . ASN B 1 263 ? 14.039 -18.094 -14.773 1 98.44 263 ASN B C 1
ATOM 4777 O O . ASN B 1 263 ? 15.008 -17.344 -14.609 1 98.44 263 ASN B O 1
ATOM 4781 N N . LYS B 1 264 ? 12.852 -17.609 -15.078 1 97.5 264 LYS B N 1
ATOM 4782 C CA . LYS B 1 264 ? 12.594 -16.172 -15.188 1 97.5 264 LYS B CA 1
ATOM 4783 C C . LYS B 1 264 ? 12.836 -15.477 -13.852 1 97.5 264 LYS B C 1
ATOM 4785 O O . LYS B 1 264 ? 13.391 -14.383 -13.812 1 97.5 264 LYS B O 1
ATOM 4790 N N . ALA B 1 265 ? 12.445 -16.125 -12.766 1 98.69 265 ALA B N 1
ATOM 4791 C CA . ALA B 1 265 ? 12.672 -15.57 -11.43 1 98.69 265 ALA B CA 1
ATOM 4792 C C . ALA B 1 265 ? 14.172 -15.445 -11.141 1 98.69 265 ALA B C 1
ATOM 4794 O O . ALA B 1 265 ? 14.625 -14.438 -10.602 1 98.69 265 ALA B O 1
ATOM 4795 N N . LEU B 1 266 ? 14.906 -16.5 -11.484 1 98.81 266 LEU B N 1
ATOM 4796 C CA . LEU B 1 266 ? 16.344 -16.469 -11.289 1 98.81 266 LEU B CA 1
ATOM 4797 C C . LEU B 1 266 ? 16.984 -15.352 -12.109 1 98.81 266 LEU B C 1
ATOM 4799 O O . LEU B 1 266 ? 17.875 -14.656 -11.633 1 98.81 266 LEU B O 1
ATOM 4803 N N . MET B 1 267 ? 16.5 -15.148 -13.297 1 98.5 267 MET B N 1
ATOM 4804 C CA . MET B 1 267 ? 17 -14.07 -14.156 1 98.5 267 MET B CA 1
ATOM 4805 C C . MET B 1 267 ? 16.766 -12.711 -13.5 1 98.5 267 MET B C 1
ATOM 4807 O O . MET B 1 267 ? 17.656 -11.859 -13.516 1 98.5 267 MET B O 1
ATOM 4811 N N . ASN B 1 268 ? 15.57 -12.508 -12.938 1 98.25 268 ASN B N 1
ATOM 4812 C CA . ASN B 1 268 ? 15.273 -11.258 -12.25 1 98.25 268 ASN B CA 1
ATOM 4813 C C . ASN B 1 268 ? 16.219 -11.008 -11.086 1 98.25 268 ASN B C 1
ATOM 4815 O O . ASN B 1 268 ? 16.469 -9.859 -10.711 1 98.25 268 ASN B O 1
ATOM 4819 N N . LEU B 1 269 ? 16.812 -12.078 -10.492 1 98.81 269 LEU B N 1
ATOM 4820 C CA . LEU B 1 269 ? 17.766 -11.984 -9.391 1 98.81 269 LEU B CA 1
ATOM 4821 C C . LEU B 1 269 ? 19.203 -11.93 -9.914 1 98.81 269 LEU B C 1
ATOM 4823 O O . LEU B 1 269 ? 20.156 -11.945 -9.133 1 98.81 269 LEU B O 1
ATOM 4827 N N . ALA B 1 270 ? 19.391 -11.938 -11.266 1 98.31 270 ALA B N 1
ATOM 4828 C CA . ALA B 1 270 ? 20.672 -11.969 -11.938 1 98.31 270 ALA B CA 1
ATOM 4829 C C . ALA B 1 270 ? 21.438 -13.25 -11.617 1 98.31 270 ALA B C 1
ATOM 4831 O O . ALA B 1 270 ? 22.656 -13.227 -11.422 1 98.31 270 ALA B O 1
ATOM 4832 N N . LEU B 1 271 ? 20.703 -14.352 -11.492 1 98.5 271 LEU B N 1
ATOM 4833 C CA . LEU B 1 271 ? 21.297 -15.656 -11.242 1 98.5 271 LEU B CA 1
ATOM 4834 C C . LEU B 1 271 ? 21.172 -16.562 -12.461 1 98.5 271 LEU B C 1
ATOM 4836 O O . LEU B 1 271 ? 20.359 -16.297 -13.352 1 98.5 271 LEU B O 1
ATOM 4840 N N . GLU B 1 272 ? 21.922 -17.594 -12.516 1 97.62 272 GLU B N 1
ATOM 4841 C CA . GLU B 1 272 ? 21.906 -18.531 -13.633 1 97.62 272 GLU B CA 1
ATOM 4842 C C . GLU B 1 272 ? 20.656 -19.406 -13.594 1 97.62 272 GLU B C 1
ATOM 4844 O O . GLU B 1 272 ? 20.234 -19.828 -12.516 1 97.62 272 GLU B O 1
ATOM 4849 N N . PRO B 1 273 ? 20.109 -19.672 -14.812 1 98.06 273 PRO B N 1
ATOM 4850 C CA . PRO B 1 273 ? 18.969 -20.594 -14.844 1 98.06 273 PRO B CA 1
ATOM 4851 C C . PRO B 1 273 ? 19.312 -21.953 -14.25 1 98.06 273 PRO B C 1
ATOM 4853 O O . PRO B 1 273 ? 20.469 -22.406 -14.336 1 98.06 273 PRO B O 1
ATOM 4856 N N . TYR B 1 274 ? 18.328 -22.578 -13.656 1 98.44 274 TYR B N 1
ATOM 4857 C CA . TYR B 1 274 ? 18.516 -23.891 -13.055 1 98.44 274 TYR B CA 1
ATOM 4858 C C . TYR B 1 274 ? 18 -24.984 -13.977 1 98.44 274 TYR B C 1
ATOM 4860 O O . TYR B 1 274 ? 18.562 -26.078 -14.023 1 98.44 274 TYR B O 1
ATOM 4868 N N . PHE B 1 275 ? 16.984 -24.719 -14.719 1 98.44 275 PHE B N 1
ATOM 4869 C CA . PHE B 1 275 ? 16.344 -25.734 -15.555 1 98.44 275 PHE B CA 1
ATOM 4870 C C . PHE B 1 275 ? 16.672 -25.516 -17.016 1 98.44 275 PHE B C 1
ATOM 4872 O O . PHE B 1 275 ? 17.016 -24.406 -17.438 1 98.44 275 PHE B O 1
ATOM 4879 N N . GLU B 1 276 ? 16.484 -26.578 -17.812 1 97.31 276 GLU B N 1
ATOM 4880 C CA . GLU B 1 276 ? 16.672 -26.484 -19.266 1 97.31 276 GLU B CA 1
ATOM 4881 C C . GLU B 1 276 ? 15.5 -25.75 -19.922 1 97.31 276 GLU B C 1
ATOM 4883 O O . GLU B 1 276 ? 14.383 -25.766 -19.406 1 97.31 276 GLU B O 1
ATOM 4888 N N . GLU B 1 277 ? 15.797 -25.125 -21.047 1 95.12 277 GLU B N 1
ATOM 4889 C CA . GLU B 1 277 ? 14.742 -24.469 -21.812 1 95.12 277 GLU B CA 1
ATOM 4890 C C . GLU B 1 277 ? 13.836 -25.5 -22.484 1 95.12 277 GLU B C 1
ATOM 4892 O O . GLU B 1 277 ? 14.305 -26.516 -23 1 95.12 277 GLU B O 1
ATOM 4897 N N . GLU B 1 278 ? 12.562 -25.281 -22.312 1 95.56 278 GLU B N 1
ATOM 4898 C CA . GLU B 1 278 ? 11.562 -26.156 -22.922 1 95.56 278 GLU B CA 1
ATOM 4899 C C . GLU B 1 278 ? 10.523 -25.344 -23.688 1 95.56 278 GLU B C 1
ATOM 4901 O O . GLU B 1 278 ? 10.312 -24.172 -23.406 1 95.56 278 GLU B O 1
ATOM 4906 N N . GLU B 1 279 ? 9.891 -25.984 -24.672 1 94.88 279 GLU B N 1
ATOM 4907 C CA . GLU B 1 279 ? 8.812 -25.344 -25.406 1 94.88 279 GLU B CA 1
ATOM 4908 C C . GLU B 1 279 ? 7.535 -25.281 -24.578 1 94.88 279 GLU B C 1
ATOM 4910 O O . GLU B 1 279 ? 7.105 -26.281 -24.016 1 94.88 279 GLU B O 1
ATOM 4915 N N . ILE B 1 280 ? 7.008 -24.125 -24.531 1 94.62 280 ILE B N 1
ATOM 4916 C CA . ILE B 1 280 ? 5.773 -23.906 -23.781 1 94.62 280 ILE B CA 1
ATOM 4917 C C . ILE B 1 280 ? 4.574 -23.984 -24.719 1 94.62 280 ILE B C 1
ATOM 4919 O O . ILE B 1 280 ? 4.672 -23.609 -25.891 1 94.62 280 ILE B O 1
ATOM 4923 N N . ASN B 1 281 ? 3.469 -24.516 -24.25 1 94.25 281 ASN B N 1
ATOM 4924 C CA . ASN B 1 281 ? 2.238 -24.609 -25.031 1 94.25 281 ASN B CA 1
ATOM 4925 C C . ASN B 1 281 ? 1.855 -23.266 -25.656 1 94.25 281 ASN B C 1
ATOM 4927 O O . ASN B 1 281 ? 1.579 -22.312 -24.938 1 94.25 281 ASN B O 1
ATOM 4931 N N . PRO B 1 282 ? 1.876 -23.141 -26.969 1 94.25 282 PRO B N 1
ATOM 4932 C CA . PRO B 1 282 ? 1.626 -21.859 -27.625 1 94.25 282 PRO B CA 1
ATOM 4933 C C . PRO B 1 282 ? 0.251 -21.281 -27.297 1 94.25 282 PRO B C 1
ATOM 4935 O O . PRO B 1 282 ? 0.052 -20.078 -27.375 1 94.25 282 PRO B O 1
ATOM 4938 N N . ILE B 1 283 ? -0.697 -22.109 -26.875 1 94.81 283 ILE B N 1
ATOM 493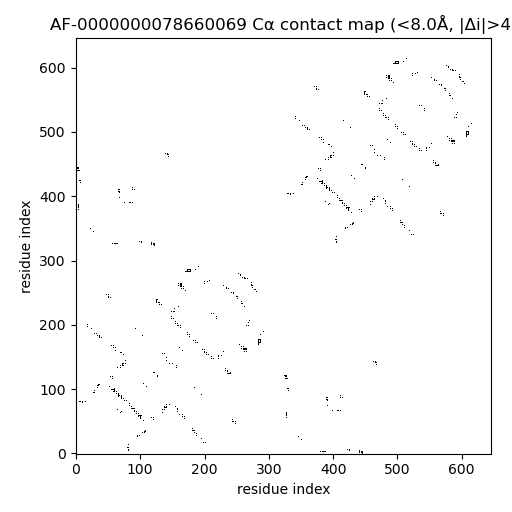9 C CA . ILE B 1 283 ? -2.041 -21.656 -26.547 1 94.81 283 ILE B CA 1
ATOM 4940 C C . ILE B 1 283 ? -1.979 -20.672 -25.375 1 94.81 283 ILE B C 1
ATOM 4942 O O . ILE B 1 283 ? -2.738 -19.703 -25.312 1 94.81 283 ILE B O 1
ATOM 4946 N N . VAL B 1 284 ? -1.073 -20.922 -24.453 1 94.38 284 VAL B N 1
ATOM 4947 C CA . VAL B 1 284 ? -0.938 -20.094 -23.266 1 94.38 284 VAL B CA 1
ATOM 4948 C C . VAL B 1 284 ? -0.425 -18.703 -23.672 1 94.38 284 VAL B C 1
ATOM 4950 O O . VAL B 1 284 ? -0.861 -17.688 -23.125 1 94.38 284 VAL B O 1
ATOM 4953 N N . PHE B 1 285 ? 0.437 -18.656 -24.672 1 90.06 285 PHE B N 1
ATOM 4954 C CA . PHE B 1 285 ? 0.955 -17.375 -25.156 1 90.06 285 PHE B CA 1
ATOM 4955 C C . PHE B 1 285 ? -0.115 -16.609 -25.922 1 90.06 285 PHE B C 1
ATOM 4957 O O . PHE B 1 285 ? -0.153 -15.383 -25.891 1 90.06 285 PHE B O 1
ATOM 4964 N N . ASN B 1 286 ? -0.999 -17.359 -26.578 1 87.5 286 ASN B N 1
ATOM 4965 C CA . ASN B 1 286 ? -2.148 -16.719 -27.203 1 87.5 286 ASN B CA 1
ATOM 4966 C C . ASN B 1 286 ? -3.033 -16.016 -26.188 1 87.5 286 ASN B C 1
ATOM 4968 O O . ASN B 1 286 ? -3.645 -14.984 -26.484 1 87.5 286 ASN B O 1
ATOM 4972 N N . GLY B 1 287 ? -3.062 -16.594 -25.062 1 86.31 287 GLY B N 1
ATOM 4973 C CA . GLY B 1 287 ? -3.859 -16.016 -23.984 1 86.31 287 GLY B CA 1
ATOM 4974 C C . GLY B 1 287 ? -3.26 -14.758 -23.406 1 86.31 287 GLY B C 1
ATOM 4975 O O . GLY B 1 287 ? -3.973 -13.938 -22.828 1 86.31 287 GLY B O 1
ATOM 4976 N N . LEU B 1 288 ? -1.965 -14.609 -23.531 1 84.62 288 LEU B N 1
ATOM 4977 C CA . LEU B 1 288 ? -1.263 -13.422 -23.047 1 84.62 288 LEU B CA 1
ATOM 4978 C C . LEU B 1 288 ? -1.427 -12.266 -24.031 1 84.62 288 LEU B C 1
ATOM 4980 O O . LEU B 1 288 ? -1.478 -11.109 -23.625 1 84.62 288 LEU B O 1
ATOM 4984 N N . LYS B 1 289 ? -1.366 -12.422 -25.484 1 64.62 289 LYS B N 1
ATOM 4985 C CA . LYS B 1 289 ? -1.368 -11.43 -26.562 1 64.62 289 LYS B CA 1
ATOM 4986 C C . LYS B 1 289 ? -2.738 -10.773 -26.703 1 64.62 289 LYS B C 1
ATOM 4988 O O . LYS B 1 289 ? -2.857 -9.695 -27.281 1 64.62 289 LYS B O 1
ATOM 4993 N N . THR B 1 290 ? -3.775 -11.391 -26.453 1 46.84 290 THR B N 1
ATOM 4994 C CA . THR B 1 290 ? -5.074 -10.883 -26.891 1 46.84 290 THR B CA 1
ATOM 4995 C C . THR B 1 290 ? -5.211 -9.398 -26.562 1 46.84 290 THR B C 1
ATOM 4997 O O . THR B 1 290 ? -5.75 -8.633 -27.359 1 46.84 290 THR B O 1
ATOM 5000 N N . ASN B 1 291 ? -5.484 -8.727 -25.375 1 44.66 291 ASN B N 1
ATOM 5001 C CA . ASN B 1 291 ? -5.934 -7.344 -25.344 1 44.66 291 ASN B CA 1
ATOM 5002 C C . ASN B 1 291 ? -4.797 -6.391 -24.984 1 44.66 291 ASN B C 1
ATOM 5004 O O . ASN B 1 291 ? -5.02 -5.203 -24.766 1 44.66 291 ASN B O 1
ATOM 5008 N N . THR B 1 292 ? -3.967 -6.844 -24.125 1 42.78 292 THR B N 1
ATOM 5009 C CA . THR B 1 292 ? -3.111 -5.766 -23.641 1 42.78 292 THR B CA 1
ATOM 5010 C C . THR B 1 292 ? -2.064 -5.387 -24.688 1 42.78 292 THR B C 1
ATOM 5012 O O . THR B 1 292 ? -1.52 -6.258 -25.359 1 42.78 292 THR B O 1
ATOM 5015 N N . LYS B 1 293 ? -2.057 -4.207 -25.141 1 40.06 293 LYS B N 1
ATOM 5016 C CA . LYS B 1 293 ? -0.901 -3.633 -25.812 1 40.06 293 LYS B CA 1
ATOM 5017 C C . LYS B 1 293 ? 0.401 -4.223 -25.281 1 40.06 293 LYS B C 1
ATOM 5019 O O . LYS B 1 293 ? 0.68 -4.141 -24.094 1 40.06 293 LYS B O 1
ATOM 5024 N N . ASN B 1 294 ? 0.867 -5.328 -25.953 1 35.31 294 ASN B N 1
ATOM 5025 C CA . ASN B 1 294 ? 1.984 -6.223 -25.656 1 35.31 294 ASN B CA 1
ATOM 5026 C C . ASN B 1 294 ? 3.225 -5.445 -25.234 1 35.31 294 ASN B C 1
ATOM 5028 O O . ASN B 1 294 ? 3.803 -4.699 -26.016 1 35.31 294 ASN B O 1
ATOM 5032 N N . HIS B 1 295 ? 3.312 -4.98 -24.078 1 38.34 295 HIS B N 1
ATOM 5033 C CA . HIS B 1 295 ? 4.707 -4.797 -23.688 1 38.34 295 HIS B CA 1
ATOM 5034 C C . HIS B 1 295 ? 5.504 -6.082 -23.875 1 38.34 295 HIS B C 1
ATOM 5036 O O . HIS B 1 295 ? 5.105 -7.141 -23.391 1 38.34 295 HIS B O 1
ATOM 5042 N N . ASP B 1 296 ? 6.098 -6.199 -25.109 1 35.97 296 ASP B N 1
ATOM 5043 C CA . ASP B 1 296 ? 7.051 -7.281 -25.328 1 35.97 296 ASP B CA 1
ATOM 5044 C C . ASP B 1 296 ? 7.895 -7.539 -24.078 1 35.97 296 ASP B C 1
ATOM 5046 O O . ASP B 1 296 ? 9.016 -7.039 -23.969 1 35.97 296 ASP B O 1
ATOM 5050 N N . PHE B 1 297 ? 7.262 -7.863 -23.031 1 38.5 297 PHE B N 1
ATOM 5051 C CA . PHE B 1 297 ? 7.883 -8.156 -21.75 1 38.5 297 PHE B CA 1
ATOM 5052 C C . PHE B 1 297 ? 8.914 -9.266 -21.891 1 38.5 297 PHE B C 1
ATOM 5054 O O . PHE B 1 297 ? 9.961 -9.234 -21.234 1 38.5 297 PHE B O 1
ATOM 5061 N N . PHE B 1 298 ? 8.57 -10.391 -22.641 1 37.75 298 PHE B N 1
ATOM 5062 C CA . PHE B 1 298 ? 9.438 -11.562 -22.641 1 37.75 298 PHE B CA 1
ATOM 5063 C C . PHE B 1 298 ? 10.625 -11.367 -23.578 1 37.75 298 PHE B C 1
ATOM 5065 O O . PHE B 1 298 ? 11.5 -12.227 -23.672 1 37.75 298 PHE B O 1
ATOM 5072 N N . SER B 1 299 ? 10.477 -10.461 -24.422 1 34.06 299 SER B N 1
ATOM 5073 C CA . SER B 1 299 ? 11.617 -10.344 -25.312 1 34.06 299 SER B CA 1
ATOM 5074 C C . SER B 1 299 ? 12.805 -9.68 -24.625 1 34.06 299 SER B C 1
ATOM 5076 O O . SER B 1 299 ? 13.68 -9.125 -25.297 1 34.06 299 SER B O 1
ATOM 5078 N N . VAL B 1 300 ? 12.727 -9.359 -23.344 1 32.19 300 VAL B N 1
ATOM 5079 C CA . VAL B 1 300 ? 14.023 -8.891 -22.875 1 32.19 300 VAL B CA 1
ATOM 5080 C C . VAL B 1 300 ? 15.023 -10.047 -22.891 1 32.19 300 VAL B C 1
ATOM 5082 O O . VAL B 1 300 ? 14.992 -10.922 -22.031 1 32.19 300 VAL B O 1
ATOM 5085 N N . LYS B 1 301 ? 15.375 -10.656 -23.875 1 32.56 301 LYS B N 1
ATOM 5086 C CA . LYS B 1 301 ? 16.672 -11.32 -23.906 1 32.56 301 LYS B CA 1
ATOM 5087 C C . LYS B 1 301 ? 17.734 -10.484 -23.188 1 32.56 301 LYS B C 1
ATOM 5089 O O . LYS B 1 301 ? 17.703 -9.25 -23.266 1 32.56 301 LYS B O 1
ATOM 5094 N N . GLY B 1 302 ? 18.391 -10.984 -22.078 1 31.48 302 GLY B N 1
ATOM 5095 C CA . GLY B 1 302 ? 19.484 -10.562 -21.219 1 31.48 302 GLY B CA 1
ATOM 5096 C C . GLY B 1 302 ? 20.562 -9.789 -21.953 1 31.48 302 GLY B C 1
ATOM 5097 O O . GLY B 1 302 ? 21.672 -9.617 -21.453 1 31.48 302 GLY B O 1
ATOM 5098 N N . ASN B 1 303 ? 20.5 -9.547 -23.219 1 28.92 303 ASN B N 1
ATOM 5099 C CA . ASN B 1 303 ? 21.766 -8.922 -23.609 1 28.92 303 ASN B CA 1
ATOM 5100 C C . ASN B 1 303 ? 21.984 -7.598 -22.891 1 28.92 303 ASN B C 1
ATOM 5102 O O . ASN B 1 303 ? 23.125 -7.203 -22.625 1 28.92 303 ASN B O 1
ATOM 5106 N N . GLY B 1 304 ? 21 -6.73 -22.953 1 29.75 304 GLY B N 1
ATOM 5107 C CA . GLY B 1 304 ? 21.406 -5.344 -22.781 1 29.75 304 GLY B CA 1
ATOM 5108 C C . GLY B 1 304 ? 21.688 -4.973 -21.328 1 29.75 304 GLY B C 1
ATOM 5109 O O . GLY B 1 304 ? 22.062 -3.838 -21.047 1 29.75 304 GLY B O 1
ATOM 5110 N N . TYR B 1 305 ? 21.078 -5.531 -20.359 1 29.91 305 TYR B N 1
ATOM 5111 C CA . TYR B 1 305 ? 21.344 -4.762 -19.141 1 29.91 305 TYR B CA 1
ATOM 5112 C C . TYR B 1 305 ? 22.812 -4.836 -18.766 1 29.91 305 TYR B C 1
ATOM 5114 O O . TYR B 1 305 ? 23.219 -4.344 -17.703 1 29.91 305 TYR B O 1
ATOM 5122 N N . ILE B 1 306 ? 23.625 -5.66 -19.469 1 28.2 306 ILE B N 1
ATOM 5123 C CA . ILE B 1 306 ? 25.047 -5.523 -19.188 1 28.2 306 ILE B CA 1
ATOM 5124 C C . ILE B 1 306 ? 25.531 -4.133 -19.594 1 28.2 306 ILE B C 1
ATOM 5126 O O . ILE B 1 306 ? 26.672 -3.766 -19.344 1 28.2 306 ILE B O 1
ATOM 5130 N N . LYS B 1 307 ? 24.828 -3.434 -20.531 1 27.95 307 LYS B N 1
ATOM 5131 C CA . LYS B 1 307 ? 25.609 -2.264 -20.938 1 27.95 307 LYS B CA 1
ATOM 5132 C C . LYS B 1 307 ? 25.859 -1.337 -19.75 1 27.95 307 LYS B C 1
ATOM 5134 O O . LYS B 1 307 ? 26.922 -0.707 -19.672 1 27.95 307 LYS B O 1
ATOM 5139 N N . THR B 1 308 ? 24.797 -0.946 -19.109 1 27.95 308 THR B N 1
ATOM 5140 C CA . THR B 1 308 ? 25.094 0.317 -18.453 1 27.95 308 THR B CA 1
ATOM 5141 C C . THR B 1 308 ? 26.141 0.113 -17.344 1 27.95 308 THR B C 1
ATOM 5143 O O . THR B 1 308 ? 26.547 1.071 -16.688 1 27.95 308 THR B O 1
ATOM 5146 N N . LEU B 1 309 ? 26.375 -1.014 -16.906 1 27.75 309 LEU B N 1
ATOM 5147 C CA . LEU B 1 309 ? 27.516 -0.83 -16.016 1 27.75 309 LEU B CA 1
ATOM 5148 C C . LEU B 1 309 ? 28.797 -0.573 -16.797 1 27.75 309 LEU B C 1
ATOM 5150 O O . LEU B 1 309 ? 29.875 -0.456 -16.203 1 27.75 309 LEU B O 1
ATOM 5154 N N . ASN B 1 310 ? 29.062 -0.953 -18.109 1 26.22 310 ASN B N 1
ATOM 5155 C CA . ASN B 1 310 ? 30.281 -0.449 -18.734 1 26.22 310 ASN B CA 1
ATOM 5156 C C . ASN B 1 310 ? 30.219 1.055 -18.969 1 26.22 310 ASN B C 1
ATOM 5158 O O . ASN B 1 310 ? 29.234 1.547 -19.547 1 26.22 310 ASN B O 1
ATOM 5162 N N . ILE B 1 311 ? 31.141 2.025 -18.438 1 27.23 311 ILE B N 1
ATOM 5163 C CA . ILE B 1 311 ? 31.625 3.365 -18.734 1 27.23 311 ILE B CA 1
ATOM 5164 C C . ILE B 1 311 ? 31.797 3.521 -20.25 1 27.23 311 ILE B C 1
ATOM 5166 O O . ILE B 1 311 ? 31.25 4.453 -20.844 1 27.23 311 ILE B O 1
ATOM 5170 N N . THR B 1 312 ? 33.188 3.799 -20.969 1 26.83 312 THR B N 1
ATOM 5171 C CA . THR B 1 312 ? 33.719 4.336 -22.203 1 26.83 312 THR B CA 1
ATOM 5172 C C . THR B 1 312 ? 33.5 3.373 -23.359 1 26.83 312 THR B C 1
ATOM 5174 O O . THR B 1 312 ? 34.25 2.416 -23.547 1 26.83 312 THR B O 1
ATOM 5177 N N . GLN B 1 313 ? 32.656 2.852 -23.844 1 25.67 313 GLN B N 1
ATOM 5178 C CA . GLN B 1 313 ? 32.812 2.34 -25.188 1 25.67 313 GLN B CA 1
ATOM 5179 C C . GLN B 1 313 ? 32.875 3.48 -26.203 1 25.67 313 GLN B C 1
ATOM 5181 O O . GLN B 1 313 ? 33.719 3.484 -27.109 1 25.67 313 GLN B O 1
ATOM 5186 N N . LEU B 1 314 ? 31.891 4.309 -26.547 1 24.72 314 LEU B N 1
ATOM 5187 C CA . LEU B 1 314 ? 31.156 4.375 -27.797 1 24.72 314 LEU B CA 1
ATOM 5188 C C . LEU B 1 314 ? 31.578 5.602 -28.609 1 24.72 314 LEU B C 1
ATOM 5190 O O . LEU B 1 314 ? 31.312 6.734 -28.203 1 24.72 314 LEU B O 1
ATOM 5194 N N . LYS B 1 315 ? 32.906 5.77 -29.141 1 27.98 315 LYS B N 1
ATOM 5195 C CA . LYS B 1 315 ? 33.031 6.703 -30.25 1 27.98 315 LYS B CA 1
ATOM 5196 C C . LYS B 1 315 ? 32.344 6.176 -31.5 1 27.98 315 LYS B C 1
ATOM 5198 O O . LYS B 1 315 ? 32.094 4.977 -31.625 1 27.98 315 LYS B O 1
ATOM 5203 N N . ASP B 1 316 ? 32.094 7.059 -32.688 1 29.33 316 ASP B N 1
ATOM 5204 C CA . ASP B 1 316 ? 31.469 6.953 -34 1 29.33 316 ASP B CA 1
ATOM 5205 C C . ASP B 1 316 ? 31.969 5.723 -34.75 1 29.33 316 ASP B C 1
ATOM 5207 O O . ASP B 1 316 ? 31.203 5.055 -35.438 1 29.33 316 ASP B O 1
ATOM 5211 N N . GLU B 1 317 ? 33.281 5.691 -35 1 31.11 317 GLU B N 1
ATOM 5212 C CA . GLU B 1 317 ? 33.969 4.969 -36.062 1 31.11 317 GLU B CA 1
ATOM 5213 C C . GLU B 1 317 ? 33.688 3.471 -35.969 1 31.11 317 GLU B C 1
ATOM 5215 O O . GLU B 1 317 ? 34.156 2.703 -36.812 1 31.11 317 GLU B O 1
ATOM 5220 N N . ASP B 1 318 ? 33.281 3.105 -34.781 1 28.28 318 ASP B N 1
ATOM 5221 C CA . ASP B 1 318 ? 33.438 1.656 -34.656 1 28.28 318 ASP B CA 1
ATOM 5222 C C . ASP B 1 318 ? 32.312 0.942 -35.438 1 28.28 318 ASP B C 1
ATOM 5224 O O . ASP B 1 318 ? 32.219 -0.286 -35.406 1 28.28 318 ASP B O 1
ATOM 5228 N N . PHE B 1 319 ? 31.25 1.561 -35.781 1 24.86 319 PHE B N 1
ATOM 5229 C CA . PHE B 1 319 ? 30.25 0.996 -36.656 1 24.86 319 PHE B CA 1
ATOM 5230 C C . PHE B 1 319 ? 30.688 1.134 -38.125 1 24.86 319 PHE B C 1
ATOM 5232 O O . PHE B 1 319 ? 30.234 2.039 -38.844 1 24.86 319 PHE B O 1
ATOM 5239 N N . ASN B 1 320 ? 31.984 1.129 -38.5 1 26.67 320 ASN B N 1
ATOM 5240 C CA . ASN B 1 320 ? 32.219 1.09 -39.938 1 26.67 320 ASN B CA 1
ATOM 5241 C C . ASN B 1 320 ? 31.656 -0.189 -40.562 1 26.67 320 ASN B C 1
ATOM 5243 O O . ASN B 1 320 ? 32.156 -1.28 -40.312 1 26.67 320 ASN B O 1
ATOM 5247 N N . PHE B 1 321 ? 30.328 -0.33 -40.406 1 20.72 321 PHE B N 1
ATOM 5248 C CA . PHE B 1 321 ? 29.875 -1.452 -41.219 1 20.72 321 PHE B CA 1
ATOM 5249 C C . PHE B 1 321 ? 30.281 -1.283 -42.688 1 20.72 321 PHE B C 1
ATOM 5251 O O . PHE B 1 321 ? 30.031 -0.239 -43.281 1 20.72 321 PHE B O 1
ATOM 5258 N N . ASN B 1 322 ? 31.516 -1.723 -43.125 1 21.14 322 ASN B N 1
ATOM 5259 C CA . ASN B 1 322 ? 31.922 -2.002 -44.5 1 21.14 322 ASN B CA 1
ATOM 5260 C C . ASN B 1 322 ? 30.828 -2.732 -45.25 1 21.14 322 ASN B C 1
ATOM 5262 O O . ASN B 1 322 ? 30.453 -3.855 -44.906 1 21.14 322 ASN B O 1
ATOM 5266 N N . PHE B 1 323 ? 29.781 -1.959 -45.656 1 18.2 323 PHE B N 1
ATOM 5267 C CA . PHE B 1 323 ? 29.422 -2.303 -47.031 1 18.2 323 PHE B CA 1
ATOM 5268 C C . PHE B 1 323 ? 30.438 -1.755 -48.031 1 18.2 323 PHE B C 1
ATOM 5270 O O . PHE B 1 323 ? 31.047 -0.711 -47.781 1 18.2 323 PHE B O 1
#

Organism: NCBI:txid2884420

Foldseek 3Di:
DDDDADPVDAPDDPLVVLVVVLVVLDDALVVFDLLVQQVLLVVDDPLLNQLLLLLLLLLLVLLCCCLVQQLVLLLLPDPNVSLSVSSNSLSVVSVRLSVNSVVNCVNHHDPVVNVVSNVCCVPPPLSVQLSCLLRVLRVQSVDNDDALLSSLVNLLSQLCSLQFVNQLSLQSLLLQCLVVHSVSSLVSSLSSNVSSLSSNLSSLVVSLVSLVPDDPVSNVVSVVVSVVSLVSNLVSSLVVLCVSCVVVPCSVLSNLSNLVSSQVSCVSNVHHRDDDHDDHDVSSVSSNPPPDPDPVSPPPDPDDPPPVVVPDDPDPPVPPPDD/DDDDADPVDAPDDPLVVLVVVLVVLDDALVVFDLLVQQVLLVVDDPLLNQLLLLLLLLLLVLLCCCLVQQLVLLLLPDPNVSLSVSSNSLSVVSVRLSVNSVVNCVNHHDPVVNVVSNVCCVPPPLSVQLSCLLRVLRVQSVDNDDALLSSLVNLLSQLCSLQFVNQLSLQSLLLQCLVVHSVSSLVSSLSSNVSSLSSNLSSLVVSLVSLVPDDPVSNVVSVVVSVVSLVSNLVSSLVVLCVSCVVVPCSVLSNLSNLVSSQVSCVSNVHHRDDDHDDHDVSSVSSNPPPDPDPVSVPPPPPPVVPPVDDDDDDDPPPPPDD